Protein AF-A0A9D6CK19-F1 (afdb_monomer_lite)

pLDDT: mean 74.35, std 13.22, range [33.56, 93.06]

Secondary structure (DSSP, 8-state):
----------SS-HHHHHHHHHHHHHHHHHHH-HHHHHHHHHHHHHHHHHHHHHHHHHSS-HHHHHHHHHHHHHHHHHHHHHHHHHHHHHHHHHHHTTTTT-EETTTTEEPPPPPTTS--PPPTTS--GGGHHHHHHHHHHHHHT-HHHHHHHHHHHHHT-SS--HHHHHHHHHHHHHHHHH-TTS-HHHHHHHHHHHHHHHHHHHHHHHHHHHTTS-TTTHHHHHHHHHHHHHHHHHHHHHHTT-----EEEETTT--B-SSS--SB-TTT--BTTSTT-EEEE-----HHHHHHHHHHHHHHHHHHHHHHHHHHTTGGGGS-HHHHHHHHTSSSHHHHHHHHHHTT----HHHHHHHHHHHHHHHHHHHHTTPPP-S----SHHHHHHHTTSS-THHHHHHHHHHEEEEEEEEE-TTS-EEEEEEEEE-S-SSTTTEEEEEEEEEEEETT--EE--EEEEEBTTB-PPEEEEPPTT--EEEEEEEEEEEETTPPPEEEE-TTS-EEEEESS--EEEEEEEEE----

Foldseek 3Di:
DDPPPVQDAQLAAVQLLVLLLVVLVVVLVCLVPPVNLVVVLCCLQVVLQVQLVVLCVAVVDNVLSVVSNVVSVVVSVVVVVVSVLSVLLSVQSVCCNVVRQQADPVSSHHFDDQDPVRHFDADQQRDTCVCSVLSSQLVVCSSQVVLLSNLVSLLVSLVNGPDCDPVSVVSNLLSVLLSQLQDPVDDNVSNLVSQVVNLCVVCVVVVVSVLVSCVQPFPVVSVVLCVVLVCLCSPLRSLLSNLVPLQPRQQKAQPVPRDGDPDSRDCADPVPRHGCNDNPRIDRDRPPDPVVSVCSNVCSVVVSVCVVVVVVCCLPVLVLLVDDLVVLLVQLLGDDSSVVSSLVSCLPDADALVSLVVSLVSLLVQLQVQQVVLDDADEASRPNPPVVCVVVVSYPPVSVLSSLVSFKDWDWDWDAPPVRWIKIKTFIGGGRFDHPDFWGKWKWWQFKDFPNDFTDQGGPDTAGPVRRHIGIGTDDPPTFKMKTKMKIKIGTPPDDWDFDADPSRGTPDTPDPIDIHIDIDMDGPDDD

Radius of gyration: 38.74 Å; chains: 1; bounding box: 103×39×116 Å

Structure (mmCIF, N/CA/C/O backbone):
data_AF-A0A9D6CK19-F1
#
_entry.id   AF-A0A9D6CK19-F1
#
loop_
_atom_site.group_PDB
_atom_site.id
_atom_site.type_symbol
_atom_site.label_atom_id
_atom_site.label_alt_id
_atom_site.label_comp_id
_atom_site.label_asym_id
_atom_site.label_entity_id
_atom_site.label_seq_id
_atom_site.pdbx_PDB_ins_code
_atom_site.Cartn_x
_atom_site.Cartn_y
_atom_site.Cartn_z
_atom_site.occupancy
_atom_site.B_iso_or_equiv
_atom_site.auth_seq_id
_atom_site.auth_comp_id
_atom_site.auth_asym_id
_atom_site.auth_atom_id
_atom_site.pdbx_PDB_model_num
ATOM 1 N N . MET A 1 1 ? -16.737 1.462 67.037 1.00 34.69 1 MET A N 1
ATOM 2 C CA . MET A 1 1 ? -16.558 2.613 66.129 1.00 34.69 1 MET A CA 1
ATOM 3 C C . MET A 1 1 ? -16.938 2.139 64.745 1.00 34.69 1 MET A C 1
ATOM 5 O O . MET A 1 1 ? -16.160 1.431 64.118 1.00 34.69 1 MET A O 1
ATOM 9 N N . ASP A 1 2 ? -18.169 2.443 64.346 1.00 33.56 2 ASP A N 1
ATOM 10 C CA . ASP A 1 2 ? -18.707 2.112 63.032 1.00 33.56 2 ASP A CA 1
ATOM 11 C C . ASP A 1 2 ? -17.905 2.833 61.954 1.00 33.56 2 ASP A C 1
ATOM 13 O O . ASP A 1 2 ? -17.864 4.063 61.887 1.00 33.56 2 ASP A O 1
ATOM 17 N N . ARG A 1 3 ? -17.227 2.041 61.125 1.00 35.72 3 ARG A N 1
ATOM 18 C CA . ARG A 1 3 ? -16.512 2.491 59.936 1.00 35.72 3 ARG A CA 1
ATOM 19 C C . ARG A 1 3 ? -17.565 2.823 58.879 1.00 35.72 3 ARG A C 1
ATOM 21 O O . ARG A 1 3 ? -17.836 2.029 57.986 1.00 35.72 3 ARG A O 1
ATOM 28 N N . ALA A 1 4 ? -18.205 3.980 59.027 1.00 39.25 4 ALA A N 1
ATOM 29 C CA . ALA A 1 4 ? -18.998 4.605 57.978 1.00 39.25 4 ALA A CA 1
ATOM 30 C C . ALA A 1 4 ? -18.044 5.093 56.874 1.00 39.25 4 ALA A C 1
ATOM 32 O O . ALA A 1 4 ? -17.835 6.289 56.675 1.00 39.25 4 ALA A O 1
ATOM 33 N N . ASP A 1 5 ? -17.404 4.146 56.188 1.00 41.91 5 ASP A N 1
ATOM 34 C CA . ASP A 1 5 ? -16.804 4.409 54.894 1.00 41.91 5 ASP A CA 1
ATOM 35 C C . ASP A 1 5 ? -17.974 4.765 53.969 1.00 41.91 5 ASP A C 1
ATOM 37 O O . ASP A 1 5 ? -18.851 3.939 53.713 1.00 41.91 5 ASP A O 1
ATOM 41 N N . ASN A 1 6 ? -18.020 6.022 53.515 1.00 41.34 6 ASN A N 1
ATOM 42 C CA . ASN A 1 6 ? -18.956 6.541 52.513 1.00 41.34 6 ASN A CA 1
ATOM 43 C C . ASN A 1 6 ? -18.705 5.873 51.147 1.00 41.34 6 ASN A C 1
ATOM 45 O O . ASN A 1 6 ? -18.391 6.529 50.153 1.00 41.34 6 ASN A O 1
ATOM 49 N N . HIS A 1 7 ? -18.799 4.549 51.091 1.00 51.84 7 HIS A N 1
ATOM 50 C CA . HIS A 1 7 ? -18.782 3.802 49.858 1.00 51.84 7 HIS A CA 1
ATOM 51 C C . HIS A 1 7 ? -20.092 4.074 49.146 1.00 51.84 7 HIS A C 1
ATOM 53 O O . HIS A 1 7 ? -21.172 3.725 49.624 1.00 51.84 7 HIS A O 1
ATOM 59 N N . ARG A 1 8 ? -19.995 4.712 47.980 1.00 56.31 8 ARG A N 1
ATOM 60 C CA . ARG A 1 8 ? -21.120 4.758 47.055 1.00 56.31 8 ARG A CA 1
ATOM 61 C C . ARG A 1 8 ? -21.463 3.305 46.731 1.00 56.31 8 ARG A C 1
ATOM 63 O O . ARG A 1 8 ? -20.635 2.597 46.157 1.00 56.31 8 ARG A O 1
ATOM 70 N N . SER A 1 9 ? -22.636 2.850 47.161 1.00 71.75 9 SER A N 1
ATOM 71 C CA . SER A 1 9 ? -23.137 1.542 46.766 1.00 71.75 9 SER A CA 1
ATOM 72 C C . SER A 1 9 ? -23.270 1.510 45.246 1.00 71.75 9 SER A C 1
ATOM 74 O O . SER A 1 9 ? -23.563 2.529 44.611 1.00 71.75 9 SER A O 1
ATOM 76 N N . TRP A 1 10 ? -23.013 0.341 44.660 1.00 77.00 10 TRP A N 1
ATOM 77 C CA . TRP A 1 10 ? -23.267 0.112 43.245 1.00 77.00 10 TRP A CA 1
ATOM 78 C C . TRP A 1 10 ? -24.707 0.498 42.928 1.00 77.00 10 TRP A C 1
ATOM 80 O O . TRP A 1 10 ? -25.652 0.052 43.576 1.00 77.00 10 TRP A O 1
ATOM 90 N N . SER A 1 11 ? -24.861 1.349 41.928 1.00 79.19 11 SER A N 1
ATOM 91 C CA . SER A 1 11 ? -26.157 1.792 41.442 1.00 79.19 11 SER A CA 1
ATOM 92 C C . SER A 1 11 ? -26.789 0.742 40.514 1.00 79.19 11 SER A C 1
ATOM 94 O O . SER A 1 11 ? -28.005 0.704 40.326 1.00 79.19 11 SER A O 1
ATOM 96 N N . ILE A 1 12 ? -25.969 -0.151 39.956 1.00 70.56 12 ILE A N 1
ATOM 97 C CA . ILE A 1 12 ? -26.399 -1.301 39.154 1.00 70.56 12 ILE A CA 1
ATOM 98 C C . ILE A 1 12 ? -26.655 -2.538 40.032 1.00 70.56 12 ILE A C 1
ATOM 100 O O . ILE A 1 12 ? -26.005 -2.695 41.066 1.00 70.56 12 ILE A O 1
ATOM 104 N N . PRO A 1 13 ? -27.534 -3.470 39.623 1.00 72.94 13 PRO A N 1
ATOM 105 C CA . PRO A 1 13 ? -27.702 -4.743 40.318 1.00 72.94 13 PRO A CA 1
ATOM 106 C C . PRO A 1 13 ? -26.521 -5.693 40.055 1.00 72.94 13 PRO A C 1
ATOM 108 O O . PRO A 1 13 ? -25.911 -5.666 38.982 1.00 72.94 13 PRO A O 1
ATOM 111 N N . ARG A 1 14 ? -26.260 -6.628 40.985 1.00 77.19 14 ARG A N 1
ATOM 112 C CA . ARG A 1 14 ? -25.176 -7.632 40.861 1.00 77.19 14 ARG A CA 1
ATOM 113 C C . ARG A 1 14 ? -25.245 -8.415 39.548 1.00 77.19 14 ARG A C 1
ATOM 115 O O . ARG A 1 14 ? -24.221 -8.685 38.933 1.00 77.19 14 ARG A O 1
ATOM 122 N N . SER A 1 15 ? -26.451 -8.704 39.062 1.00 69.31 15 SER A N 1
ATOM 123 C CA . SER A 1 15 ? -26.639 -9.418 37.792 1.00 69.31 15 SER A CA 1
ATOM 124 C C . SER A 1 15 ? -26.055 -8.694 36.562 1.00 69.31 15 SER A C 1
ATOM 126 O O . SER A 1 15 ? -25.576 -9.354 35.638 1.00 69.31 15 SER A O 1
ATOM 128 N N . GLU A 1 16 ? -26.018 -7.354 36.541 1.00 73.69 16 GLU A N 1
ATOM 129 C CA . GLU A 1 16 ? -25.359 -6.600 35.462 1.00 73.69 16 GLU A CA 1
ATOM 130 C C . GLU A 1 16 ? -23.832 -6.719 35.544 1.00 73.69 16 GLU A C 1
ATOM 132 O O . GLU A 1 16 ? -23.160 -6.868 34.514 1.00 73.69 16 GLU A O 1
ATOM 137 N N . TRP A 1 17 ? -23.295 -6.719 36.768 1.00 83.31 17 TRP A N 1
ATOM 138 C CA . TRP A 1 17 ? -21.878 -6.946 37.045 1.00 83.31 17 TRP A CA 1
ATOM 139 C C . TRP A 1 17 ? -21.429 -8.349 36.643 1.00 83.31 17 TRP A C 1
ATOM 141 O O . TRP A 1 17 ? -20.472 -8.509 35.886 1.00 83.31 17 TRP A O 1
ATOM 151 N N . ASP A 1 18 ? -22.165 -9.377 37.053 1.00 79.62 18 ASP A N 1
ATOM 152 C CA . ASP A 1 18 ? -21.870 -10.757 36.668 1.00 79.62 18 ASP A CA 1
ATOM 153 C C . ASP A 1 18 ? -21.987 -10.932 35.147 1.00 79.62 18 ASP A C 1
ATOM 155 O O . ASP A 1 18 ? -21.210 -11.658 34.525 1.00 79.62 18 ASP A O 1
ATOM 159 N N . GLY A 1 19 ? -22.882 -10.178 34.500 1.00 76.25 19 GLY A N 1
ATOM 160 C CA . GLY A 1 19 ? -22.937 -10.063 33.049 1.00 76.25 19 GLY A CA 1
ATOM 161 C C . GLY A 1 19 ? -21.647 -9.505 32.430 1.00 76.25 19 GLY A C 1
ATOM 162 O O . GLY A 1 19 ? -21.247 -9.962 31.353 1.00 76.25 19 GLY A O 1
ATOM 163 N N . LEU A 1 20 ? -20.988 -8.524 33.058 1.00 84.31 20 LEU A N 1
ATOM 164 C CA . LEU A 1 20 ? -19.668 -8.023 32.647 1.00 84.31 20 LEU A CA 1
ATOM 165 C C . LEU A 1 20 ? -18.596 -9.105 32.797 1.00 84.31 20 LEU A C 1
ATOM 167 O O . LEU A 1 20 ? -17.838 -9.339 31.849 1.00 84.31 20 LEU A O 1
ATOM 171 N N . LEU A 1 21 ? -18.567 -9.782 33.947 1.00 85.44 21 LEU A N 1
ATOM 172 C CA . LEU A 1 21 ? -17.626 -10.866 34.234 1.00 85.44 21 LEU A CA 1
ATOM 173 C C . LEU A 1 21 ? -17.795 -12.022 33.244 1.00 85.44 21 LEU A C 1
ATOM 175 O O . LEU A 1 21 ? -16.828 -12.431 32.610 1.00 85.44 21 LEU A O 1
ATOM 179 N N . ALA A 1 22 ? -19.024 -12.475 32.989 1.00 78.44 22 ALA A N 1
ATOM 180 C CA . ALA A 1 22 ? -19.317 -13.549 32.042 1.00 78.44 22 ALA A CA 1
ATOM 181 C C . ALA A 1 22 ? -18.894 -13.203 30.602 1.00 78.44 22 ALA A C 1
ATOM 183 O O . ALA A 1 22 ? -18.385 -14.059 29.867 1.00 78.44 22 ALA A O 1
ATOM 184 N N . ARG A 1 23 ? -19.070 -11.940 30.178 1.00 80.25 23 ARG A N 1
ATOM 185 C CA . ARG A 1 23 ? -18.583 -11.455 28.874 1.00 80.25 23 ARG A CA 1
ATOM 186 C C . ARG A 1 23 ? -17.064 -11.469 28.803 1.00 80.25 23 ARG A C 1
ATOM 188 O O . ARG A 1 23 ? -16.513 -11.919 27.800 1.00 80.25 23 ARG A O 1
ATOM 195 N N . ARG A 1 24 ? -16.391 -10.996 29.851 1.00 79.69 24 ARG A N 1
ATOM 196 C CA . ARG A 1 24 ? -14.926 -11.009 29.931 1.00 79.69 24 ARG A CA 1
ATOM 197 C C . ARG A 1 24 ? -14.374 -12.428 29.985 1.00 79.69 24 ARG A C 1
ATOM 199 O O . ARG A 1 24 ? -13.488 -12.731 29.202 1.00 79.69 24 ARG A O 1
ATOM 206 N N . ALA A 1 25 ? -14.982 -13.326 30.753 1.00 75.25 25 ALA A N 1
ATOM 207 C CA . ALA A 1 25 ? -14.629 -14.741 30.800 1.00 75.25 25 ALA A CA 1
ATOM 208 C C . ALA A 1 25 ? -14.814 -15.444 29.442 1.00 75.25 25 ALA A C 1
ATOM 210 O O . ALA A 1 25 ? -14.101 -16.392 29.118 1.00 75.25 25 ALA A O 1
ATOM 211 N N . ARG A 1 26 ? -15.762 -14.998 28.602 1.00 74.00 26 ARG A N 1
ATOM 212 C CA . ARG A 1 26 ? -15.885 -15.478 27.213 1.00 74.00 26 ARG A CA 1
ATOM 213 C C . ARG A 1 26 ? -14.697 -15.030 26.358 1.00 74.00 26 ARG A C 1
ATOM 215 O O . ARG A 1 26 ? -14.167 -15.839 25.601 1.00 74.00 26 ARG A O 1
ATOM 222 N N . TRP A 1 27 ? -14.263 -13.780 26.507 1.00 66.31 27 TRP A N 1
ATOM 223 C CA . TRP A 1 27 ? -13.043 -13.279 25.871 1.00 66.31 27 TRP A CA 1
ATOM 224 C C . TRP A 1 27 ? -11.784 -13.954 26.408 1.00 66.31 27 TRP A C 1
ATOM 226 O O . TRP A 1 27 ? -10.908 -14.261 25.614 1.00 66.31 27 TRP A O 1
ATOM 236 N N . ASP A 1 28 ? -11.707 -14.261 27.701 1.00 67.94 28 ASP A N 1
ATOM 237 C CA . ASP A 1 28 ? -10.595 -15.018 28.281 1.00 67.94 28 ASP A CA 1
ATOM 238 C C . ASP A 1 28 ? -10.589 -16.473 27.797 1.00 67.94 28 ASP A C 1
ATOM 240 O O . ASP A 1 28 ? -9.522 -17.038 27.586 1.00 67.94 28 ASP A O 1
ATOM 244 N N . ARG A 1 29 ? -11.753 -17.075 27.518 1.00 66.25 29 ARG A N 1
ATOM 245 C CA . ARG A 1 29 ? -11.839 -18.393 26.864 1.00 66.25 29 ARG A CA 1
ATOM 246 C C . ARG A 1 29 ? -11.384 -18.353 25.406 1.00 66.25 29 ARG A C 1
ATOM 248 O O . ARG A 1 29 ? -10.597 -19.201 24.997 1.00 66.25 29 ARG A O 1
ATOM 255 N N . LEU A 1 30 ? -11.826 -17.360 24.634 1.00 58.53 30 LEU A N 1
ATOM 256 C CA . LEU A 1 30 ? -11.401 -17.175 23.238 1.00 58.53 30 LEU A CA 1
ATOM 257 C C . LEU A 1 30 ? -9.912 -16.814 23.144 1.00 58.53 30 LEU A C 1
ATOM 259 O O . LEU A 1 30 ? -9.167 -17.391 22.360 1.00 58.53 30 LEU A O 1
ATOM 263 N N . GLY A 1 31 ? -9.472 -15.884 23.984 1.00 52.69 31 GLY A N 1
ATOM 264 C CA . GLY A 1 31 ? -8.109 -15.385 24.054 1.00 52.69 31 GLY A CA 1
ATOM 265 C C . GLY A 1 31 ? -7.159 -16.312 24.798 1.00 52.69 31 GLY A C 1
ATOM 266 O O . GLY A 1 31 ? -5.961 -16.189 24.595 1.00 52.69 31 GLY A O 1
ATOM 267 N N . GLY A 1 32 ? -7.632 -17.218 25.653 1.00 50.81 32 GLY A N 1
ATOM 268 C CA . GLY A 1 32 ? -6.850 -18.222 26.385 1.00 50.81 32 GLY A CA 1
ATOM 269 C C . GLY A 1 32 ? -6.682 -19.536 25.625 1.00 50.81 32 GLY A C 1
ATOM 270 O O . GLY A 1 32 ? -5.723 -20.265 25.875 1.00 50.81 32 GLY A O 1
ATOM 271 N N . ASN A 1 33 ? -7.553 -19.813 24.651 1.00 51.91 33 ASN A N 1
ATOM 272 C CA . ASN A 1 33 ? -7.421 -20.984 23.801 1.00 51.91 33 ASN A CA 1
ATOM 273 C C . ASN A 1 33 ? -6.193 -20.837 22.883 1.00 51.91 33 ASN A C 1
ATOM 275 O O . ASN A 1 33 ? -6.154 -19.997 21.979 1.00 51.91 33 ASN A O 1
ATOM 279 N N . ARG A 1 34 ? -5.172 -21.673 23.115 1.00 51.38 34 ARG A N 1
ATOM 280 C CA . ARG A 1 34 ? -3.911 -21.709 22.346 1.00 51.38 34 ARG A CA 1
ATOM 281 C C . ARG A 1 34 ? -4.170 -21.837 20.836 1.00 51.38 34 ARG A C 1
ATOM 283 O O . ARG A 1 34 ? -3.430 -21.262 20.041 1.00 51.38 34 ARG A O 1
ATOM 290 N N . TRP A 1 35 ? -5.275 -22.493 20.475 1.00 49.53 35 TRP A N 1
ATOM 291 C CA . TRP A 1 35 ? -5.745 -22.718 19.109 1.00 49.53 35 TRP A CA 1
ATOM 292 C C . TRP A 1 35 ? -6.293 -21.484 18.386 1.00 49.53 35 TRP A C 1
ATOM 294 O O . TRP A 1 35 ? -6.314 -21.497 17.167 1.00 49.53 35 TRP A O 1
ATOM 304 N N . TRP A 1 36 ? -6.702 -20.416 19.082 1.00 46.84 36 TRP A N 1
ATOM 305 C CA . TRP A 1 36 ? -7.078 -19.141 18.441 1.00 46.84 36 TRP A CA 1
ATOM 306 C C . TRP A 1 36 ? -5.898 -18.170 18.342 1.00 46.84 36 TRP A C 1
ATOM 308 O O . TRP A 1 36 ? -5.829 -17.366 17.414 1.00 46.84 36 TRP A O 1
ATOM 318 N N . ARG A 1 37 ? -4.928 -18.273 19.262 1.00 55.88 37 ARG A N 1
ATOM 319 C CA . ARG A 1 37 ? -3.682 -17.493 19.196 1.00 55.88 37 ARG A CA 1
ATOM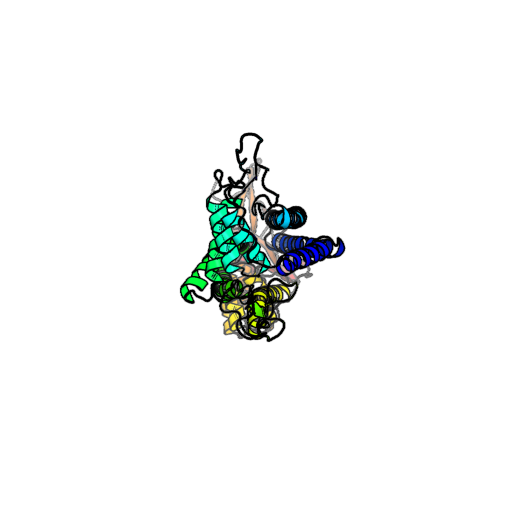 320 C C . ARG A 1 37 ? -2.846 -17.904 17.989 1.00 55.88 37 ARG A C 1
ATOM 322 O O . ARG A 1 37 ? -2.396 -17.035 17.256 1.00 55.88 37 ARG A O 1
ATOM 329 N N . LEU A 1 38 ? -2.674 -19.208 17.765 1.00 53.34 38 LEU A N 1
ATOM 330 C CA . LEU A 1 38 ? -1.837 -19.740 16.687 1.00 53.34 38 LEU A CA 1
ATOM 331 C C . LEU A 1 38 ? -2.240 -19.225 15.292 1.00 53.34 38 LEU A C 1
ATOM 333 O O . LEU A 1 38 ? -1.373 -18.653 14.645 1.00 53.34 38 LEU A O 1
ATOM 337 N N . PRO A 1 39 ? -3.508 -19.306 14.842 1.00 51.34 39 PRO A N 1
ATOM 338 C CA . PRO A 1 39 ? -3.929 -18.786 13.546 1.00 51.34 39 PRO A CA 1
ATOM 339 C C . PRO A 1 39 ? -3.730 -17.285 13.414 1.00 51.34 39 PRO A C 1
ATOM 341 O O . PRO A 1 39 ? -3.236 -16.859 12.388 1.00 51.34 39 PRO A O 1
ATOM 344 N N . VAL A 1 40 ? -4.047 -16.477 14.435 1.00 54.75 40 VAL A N 1
ATOM 345 C CA . VAL A 1 40 ? -3.846 -15.016 14.370 1.00 54.75 40 VAL A CA 1
ATOM 346 C C . VAL A 1 40 ? -2.361 -14.679 14.272 1.00 54.75 40 VAL A C 1
ATOM 348 O O . VAL A 1 40 ? -1.994 -13.839 13.454 1.00 54.75 40 VAL A O 1
ATOM 351 N N . VAL A 1 41 ? -1.507 -15.359 15.049 1.00 60.44 41 VAL A N 1
ATOM 352 C CA . VAL A 1 41 ? -0.044 -15.224 14.968 1.00 60.44 41 VAL A CA 1
ATOM 353 C C . VAL A 1 41 ? 0.467 -15.667 13.595 1.00 60.44 41 VAL A C 1
ATOM 355 O O . VAL A 1 41 ? 1.236 -14.939 12.980 1.00 60.44 41 VAL A O 1
ATOM 358 N N . PHE A 1 42 ? 0.007 -16.805 13.074 1.00 56.72 42 PHE A N 1
ATOM 359 C CA . PHE A 1 42 ? 0.374 -17.292 11.743 1.00 56.72 42 PHE A CA 1
ATOM 360 C C . PHE A 1 42 ? -0.119 -16.370 10.626 1.00 56.72 42 PHE A C 1
ATOM 362 O O . PHE A 1 42 ? 0.614 -16.153 9.672 1.00 56.72 42 PHE A O 1
ATOM 369 N N . LEU A 1 43 ? -1.313 -15.783 10.739 1.00 58.56 43 LEU A N 1
ATOM 370 C CA . LEU A 1 43 ? -1.851 -14.853 9.745 1.00 58.56 43 LEU A CA 1
ATOM 371 C C . LEU A 1 43 ? -1.099 -13.523 9.768 1.00 58.56 43 LEU A C 1
ATOM 373 O O . LEU A 1 43 ? -0.810 -12.977 8.713 1.00 58.56 43 LEU A O 1
ATOM 377 N N . THR A 1 44 ? -0.750 -13.008 10.951 1.00 59.50 44 THR A N 1
ATOM 378 C CA . THR A 1 44 ? 0.031 -11.766 11.070 1.00 59.50 44 THR A CA 1
ATOM 379 C C . THR A 1 44 ? 1.481 -11.966 10.640 1.00 59.50 44 THR A C 1
ATOM 381 O O . THR A 1 44 ? 1.985 -11.182 9.841 1.00 59.50 44 THR A O 1
ATOM 384 N N . LEU A 1 45 ? 2.150 -13.028 11.094 1.00 60.62 45 LEU A N 1
ATOM 385 C CA . LEU A 1 45 ? 3.511 -13.344 10.652 1.00 60.62 45 LEU A CA 1
ATOM 386 C C . LEU A 1 45 ? 3.549 -13.731 9.171 1.00 60.62 45 LEU A C 1
ATOM 388 O O . LEU A 1 45 ? 4.433 -13.277 8.459 1.00 60.62 45 LEU A O 1
ATOM 392 N N . GLY A 1 46 ? 2.576 -14.507 8.692 1.00 56.72 46 GLY A N 1
ATOM 393 C CA . GLY A 1 46 ? 2.453 -14.921 7.295 1.00 56.72 46 GLY A CA 1
ATOM 394 C C . GLY A 1 46 ? 2.148 -13.753 6.362 1.00 56.72 46 GLY A C 1
ATOM 395 O O . GLY A 1 46 ? 2.806 -13.620 5.338 1.00 56.72 46 GLY A O 1
ATOM 396 N N . ALA A 1 47 ? 1.231 -12.853 6.730 1.00 58.91 47 ALA A N 1
ATOM 397 C CA . ALA A 1 47 ? 0.989 -11.623 5.977 1.00 58.91 47 ALA A CA 1
ATOM 398 C C . ALA A 1 47 ? 2.211 -10.695 6.006 1.00 58.91 47 ALA A C 1
ATOM 400 O O . ALA A 1 47 ? 2.567 -10.132 4.979 1.00 58.91 47 ALA A O 1
ATOM 401 N N . GLY A 1 48 ? 2.889 -10.571 7.152 1.00 59.47 48 GLY A N 1
ATOM 402 C CA . GLY A 1 48 ? 4.126 -9.799 7.279 1.00 59.47 48 GLY A CA 1
ATOM 403 C C . GLY A 1 48 ? 5.262 -10.347 6.420 1.00 59.47 48 GLY A C 1
ATOM 404 O O . GLY A 1 48 ? 5.916 -9.584 5.718 1.00 59.47 48 GLY A O 1
ATOM 405 N N . ALA A 1 49 ? 5.458 -11.666 6.430 1.00 60.16 49 ALA A N 1
ATOM 406 C CA . ALA A 1 49 ? 6.450 -12.354 5.613 1.00 60.16 49 ALA A CA 1
ATOM 407 C C . ALA A 1 49 ? 6.098 -12.287 4.124 1.00 60.16 49 ALA A C 1
ATOM 409 O O . ALA A 1 49 ? 6.982 -12.052 3.312 1.00 60.16 49 ALA A O 1
ATOM 410 N N . PHE A 1 50 ? 4.821 -12.425 3.758 1.00 61.50 50 PHE A N 1
ATOM 411 C CA . PHE A 1 50 ? 4.363 -12.302 2.375 1.00 61.50 50 PHE A CA 1
ATOM 412 C C . PHE A 1 50 ? 4.549 -10.878 1.844 1.00 61.50 50 PHE A C 1
ATOM 414 O O . PHE A 1 50 ? 5.129 -10.697 0.780 1.00 61.50 50 PHE A O 1
ATOM 421 N N . VAL A 1 51 ? 4.130 -9.859 2.603 1.00 61.56 51 VAL A N 1
ATOM 422 C CA . VAL A 1 51 ? 4.341 -8.447 2.248 1.00 61.56 51 VAL A CA 1
ATOM 423 C C . VAL A 1 51 ? 5.835 -8.124 2.211 1.00 61.56 51 VAL A C 1
ATOM 425 O O . VAL A 1 51 ? 6.301 -7.518 1.255 1.00 61.56 51 VAL A O 1
ATOM 428 N N . GLY A 1 52 ? 6.605 -8.569 3.205 1.00 59.00 52 GLY A N 1
ATOM 429 C CA . GLY A 1 52 ? 8.044 -8.334 3.280 1.00 59.00 52 GLY A CA 1
ATOM 430 C C . GLY A 1 52 ? 8.830 -9.011 2.156 1.00 59.00 52 GLY A C 1
ATOM 431 O O . GLY A 1 52 ? 9.709 -8.384 1.574 1.00 59.00 52 GLY A O 1
ATOM 432 N N . ALA A 1 53 ? 8.489 -10.254 1.808 1.00 59.53 53 ALA A N 1
ATOM 433 C CA . ALA A 1 53 ? 9.077 -10.971 0.679 1.00 59.53 53 ALA A CA 1
ATOM 434 C C . ALA A 1 53 ? 8.663 -10.342 -0.654 1.00 59.53 53 ALA A C 1
ATOM 436 O O . ALA A 1 53 ? 9.507 -10.151 -1.520 1.00 59.53 53 ALA A O 1
ATOM 437 N N . PHE A 1 54 ? 7.395 -9.957 -0.811 1.00 60.38 54 PHE A N 1
ATOM 438 C CA . PHE A 1 54 ? 6.912 -9.289 -2.018 1.00 60.38 54 PHE A CA 1
ATOM 439 C C . PHE A 1 54 ? 7.627 -7.954 -2.253 1.00 60.38 54 PHE A C 1
ATOM 441 O O . PHE A 1 54 ? 8.124 -7.708 -3.350 1.00 60.38 54 PHE A O 1
ATOM 448 N N . VAL A 1 55 ? 7.738 -7.122 -1.214 1.00 57.22 55 VAL A N 1
ATOM 449 C CA . VAL A 1 55 ? 8.443 -5.838 -1.291 1.00 57.22 55 VAL A CA 1
ATOM 450 C C . VAL A 1 55 ? 9.948 -6.055 -1.485 1.00 57.22 55 VAL A C 1
ATOM 452 O O . VAL A 1 55 ? 10.543 -5.413 -2.342 1.00 57.22 55 VAL A O 1
ATOM 455 N N . GLY A 1 56 ? 10.561 -7.006 -0.775 1.00 58.25 56 GLY A N 1
ATOM 456 C CA . GLY A 1 56 ? 11.989 -7.310 -0.905 1.00 58.25 56 GLY A CA 1
ATOM 457 C C . GLY A 1 56 ? 12.385 -7.845 -2.286 1.00 58.25 56 GLY A C 1
ATOM 458 O O . GLY A 1 56 ? 13.396 -7.414 -2.832 1.00 58.25 56 GLY A O 1
ATOM 459 N N . ILE A 1 57 ? 11.575 -8.735 -2.873 1.00 58.41 57 ILE A N 1
ATOM 460 C CA . ILE A 1 57 ? 11.813 -9.312 -4.207 1.00 58.41 57 ILE A CA 1
ATOM 461 C C . ILE A 1 57 ? 11.588 -8.268 -5.310 1.00 58.41 57 ILE A C 1
ATOM 463 O O . ILE A 1 57 ? 12.295 -8.285 -6.312 1.00 58.41 57 ILE A O 1
ATOM 467 N N . ARG A 1 58 ? 10.610 -7.362 -5.159 1.00 53.12 58 ARG A N 1
ATOM 468 C CA . ARG A 1 58 ? 10.239 -6.406 -6.220 1.00 53.12 58 ARG A CA 1
ATOM 469 C C . ARG A 1 58 ? 10.921 -5.041 -6.139 1.00 53.12 58 ARG A C 1
ATOM 471 O O . ARG A 1 58 ? 11.038 -4.408 -7.180 1.00 53.12 58 ARG A O 1
ATOM 478 N N . MET A 1 59 ? 11.350 -4.589 -4.960 1.00 49.84 59 MET A N 1
ATOM 479 C CA . MET A 1 59 ? 11.963 -3.261 -4.762 1.00 49.84 59 MET A CA 1
ATOM 480 C C . MET A 1 59 ? 13.472 -3.312 -4.490 1.00 49.84 59 MET A C 1
ATOM 482 O O . MET A 1 59 ? 14.057 -2.326 -4.064 1.00 49.84 59 MET A O 1
ATOM 486 N N . GLY A 1 60 ? 14.121 -4.465 -4.689 1.00 49.03 60 GLY A N 1
ATOM 487 C CA . GLY A 1 60 ? 15.585 -4.572 -4.609 1.00 49.03 60 GLY A CA 1
ATOM 488 C C . GLY A 1 60 ? 16.190 -4.266 -3.229 1.00 49.03 60 GLY A C 1
ATOM 489 O O . GLY A 1 60 ? 17.379 -3.975 -3.133 1.00 49.03 60 GLY A O 1
ATOM 490 N N . GLY A 1 61 ? 15.401 -4.334 -2.150 1.00 59.88 61 GLY A N 1
ATOM 491 C CA . GLY A 1 61 ? 15.819 -3.921 -0.809 1.00 59.88 61 GLY A CA 1
ATOM 492 C C . GLY A 1 61 ? 15.345 -4.870 0.289 1.00 59.88 61 GLY A C 1
ATOM 493 O O . GLY A 1 61 ? 14.199 -4.806 0.731 1.00 59.88 61 GLY A O 1
ATOM 494 N N . TRP A 1 62 ? 16.244 -5.717 0.801 1.00 62.72 62 TRP A N 1
ATOM 495 C CA . TRP A 1 62 ? 15.983 -6.635 1.927 1.00 62.72 62 TRP A CA 1
ATOM 496 C C . TRP A 1 62 ? 15.538 -5.913 3.216 1.00 62.72 62 TRP A C 1
ATOM 498 O O . TRP A 1 62 ? 14.823 -6.478 4.047 1.00 62.72 62 TRP A O 1
ATOM 508 N N . TRP A 1 63 ? 15.905 -4.638 3.364 1.00 63.38 63 TRP A N 1
ATOM 509 C CA . TRP A 1 63 ? 15.568 -3.788 4.504 1.00 63.38 63 TRP A CA 1
ATOM 510 C C . TRP A 1 63 ? 14.063 -3.479 4.618 1.00 63.38 63 TRP A C 1
ATOM 512 O O . TRP A 1 63 ? 13.557 -3.333 5.733 1.00 63.38 63 TRP A O 1
ATOM 522 N N . TRP A 1 64 ? 13.309 -3.485 3.512 1.00 58.56 64 TRP A N 1
ATOM 523 C CA . TRP A 1 64 ? 11.846 -3.373 3.551 1.00 58.56 64 TRP A CA 1
ATOM 524 C C . TRP A 1 64 ? 11.182 -4.583 4.208 1.00 58.56 64 TRP A C 1
ATOM 526 O O . TRP A 1 64 ? 10.253 -4.439 5.007 1.00 58.56 64 TRP A O 1
ATOM 536 N N . GLY A 1 65 ? 11.697 -5.781 3.915 1.00 64.00 65 GLY A N 1
ATOM 537 C CA . GLY A 1 65 ? 11.264 -7.013 4.568 1.00 64.00 65 GLY A CA 1
ATOM 538 C C . GLY A 1 65 ? 11.497 -6.965 6.077 1.00 64.00 65 GLY A C 1
ATOM 539 O O . GLY A 1 65 ? 10.640 -7.399 6.852 1.00 64.00 65 GLY A O 1
ATOM 540 N N . ILE A 1 66 ? 12.604 -6.351 6.507 1.00 69.19 66 ILE A N 1
ATOM 541 C CA . ILE A 1 66 ? 12.909 -6.125 7.924 1.00 69.19 66 ILE A CA 1
ATOM 542 C C . ILE A 1 66 ? 11.933 -5.132 8.550 1.00 69.19 66 ILE A C 1
ATOM 544 O O . ILE A 1 66 ? 11.389 -5.427 9.612 1.00 69.19 66 ILE A O 1
ATOM 548 N N . ALA A 1 67 ? 11.666 -3.992 7.908 1.00 66.44 67 ALA A N 1
ATOM 549 C CA . ALA A 1 67 ? 10.740 -2.988 8.431 1.00 66.44 67 ALA A CA 1
ATOM 550 C C . ALA A 1 67 ? 9.315 -3.549 8.607 1.00 66.44 67 ALA A C 1
ATOM 552 O O . ALA A 1 67 ? 8.710 -3.388 9.671 1.00 66.44 67 ALA A O 1
ATOM 553 N N . ALA A 1 68 ? 8.804 -4.278 7.608 1.00 65.38 68 ALA A N 1
ATOM 554 C CA . ALA A 1 68 ? 7.502 -4.941 7.681 1.00 65.38 68 ALA A CA 1
ATOM 555 C C . ALA A 1 68 ? 7.467 -6.009 8.790 1.00 65.38 68 ALA A C 1
ATOM 557 O O . ALA A 1 68 ? 6.536 -6.044 9.599 1.00 65.38 68 ALA A O 1
ATOM 558 N N . SER A 1 69 ? 8.513 -6.834 8.892 1.00 66.81 69 SER A N 1
ATOM 559 C CA . SER A 1 69 ? 8.628 -7.860 9.937 1.00 66.81 69 SER A CA 1
ATOM 560 C C . SER A 1 69 ? 8.707 -7.249 11.338 1.00 66.81 69 SER A C 1
ATOM 562 O O . SER A 1 69 ? 8.046 -7.732 12.257 1.00 66.81 69 SER A O 1
ATOM 564 N N . ALA A 1 70 ? 9.450 -6.152 11.509 1.00 70.88 70 ALA A N 1
ATOM 565 C CA . ALA A 1 70 ? 9.570 -5.431 12.774 1.00 70.88 70 ALA A CA 1
ATOM 566 C C . ALA A 1 70 ? 8.235 -4.800 13.204 1.00 70.88 70 ALA A C 1
ATOM 568 O O . ALA A 1 70 ? 7.859 -4.886 14.379 1.00 70.88 70 ALA A O 1
ATOM 569 N N . TYR A 1 71 ? 7.479 -4.224 12.262 1.00 68.06 71 TYR A N 1
ATOM 570 C CA . TYR A 1 71 ? 6.139 -3.698 12.524 1.00 68.06 71 TYR A CA 1
ATOM 571 C C . TYR A 1 71 ? 5.182 -4.805 12.990 1.00 68.06 71 TYR A C 1
ATOM 573 O O . TYR A 1 71 ? 4.525 -4.668 14.026 1.00 68.06 71 TYR A O 1
ATOM 581 N N . MET A 1 72 ? 5.157 -5.939 12.285 1.00 66.62 72 MET A N 1
ATOM 582 C CA . MET A 1 72 ? 4.293 -7.073 12.630 1.00 66.62 72 MET A CA 1
ATOM 583 C C . MET A 1 72 ? 4.696 -7.735 13.951 1.00 66.62 72 MET A C 1
ATOM 585 O O . MET A 1 72 ? 3.826 -8.047 14.765 1.00 66.62 72 MET A O 1
ATOM 589 N N . ALA A 1 73 ? 5.997 -7.879 14.223 1.00 70.25 73 ALA A N 1
ATOM 590 C CA . ALA A 1 73 ? 6.500 -8.350 15.512 1.00 70.25 73 ALA A CA 1
ATOM 591 C C . ALA A 1 73 ? 6.081 -7.412 16.655 1.00 70.25 73 ALA A C 1
ATOM 593 O O . ALA A 1 73 ? 5.633 -7.872 17.706 1.00 70.25 73 ALA A O 1
ATOM 594 N N . THR A 1 74 ? 6.143 -6.096 16.438 1.00 70.06 74 THR A N 1
ATOM 595 C CA . THR A 1 74 ? 5.678 -5.099 17.412 1.00 70.06 74 THR A CA 1
ATOM 596 C C . THR A 1 74 ? 4.177 -5.237 17.678 1.00 70.06 74 THR A C 1
ATOM 598 O O . THR A 1 74 ? 3.764 -5.299 18.837 1.00 70.06 74 THR A O 1
ATOM 601 N N . MET A 1 75 ? 3.355 -5.352 16.628 1.00 66.88 75 MET A N 1
ATOM 602 C CA . MET A 1 75 ? 1.908 -5.580 16.759 1.00 66.88 75 MET A CA 1
ATOM 603 C C . MET A 1 75 ? 1.595 -6.876 17.513 1.00 66.88 75 MET A C 1
ATOM 605 O O . MET A 1 75 ? 0.723 -6.890 18.384 1.00 66.88 75 MET A O 1
ATOM 609 N N . LEU A 1 76 ? 2.347 -7.947 17.247 1.00 70.69 76 LEU A N 1
ATOM 610 C CA . LEU A 1 76 ? 2.220 -9.219 17.951 1.00 70.69 76 LEU A CA 1
ATOM 611 C C . LEU A 1 76 ? 2.555 -9.083 19.443 1.00 70.69 76 LEU A C 1
ATOM 613 O O . LEU A 1 76 ? 1.788 -9.541 20.292 1.00 70.69 76 LEU A O 1
ATOM 617 N N . VAL A 1 77 ? 3.664 -8.421 19.785 1.00 73.75 77 VAL A N 1
ATOM 618 C CA . VAL A 1 77 ? 4.043 -8.162 21.183 1.00 73.75 77 VAL A CA 1
ATOM 619 C C . VAL A 1 77 ? 2.962 -7.346 21.893 1.00 73.75 77 VAL A C 1
ATOM 621 O O . VAL A 1 77 ? 2.559 -7.707 23.001 1.00 73.75 77 VAL A O 1
ATOM 624 N N . VAL A 1 78 ? 2.438 -6.294 21.256 1.00 68.44 78 VAL A N 1
ATOM 625 C CA . VAL A 1 78 ? 1.341 -5.473 21.797 1.00 68.44 78 VAL A CA 1
ATOM 626 C C . VAL A 1 78 ? 0.080 -6.314 22.024 1.00 68.44 78 VAL A C 1
ATOM 628 O O . VAL A 1 78 ? -0.523 -6.229 23.098 1.00 68.44 78 VAL A O 1
ATOM 631 N N . ALA A 1 79 ? -0.293 -7.175 21.074 1.00 66.31 79 ALA A N 1
ATOM 632 C CA . ALA A 1 79 ? -1.442 -8.070 21.205 1.00 66.31 79 ALA A CA 1
ATOM 633 C C . ALA A 1 79 ? -1.270 -9.061 22.372 1.00 66.31 79 ALA A C 1
ATOM 635 O O . ALA A 1 79 ? -2.166 -9.208 23.210 1.00 66.31 79 ALA A O 1
ATOM 636 N N . LEU A 1 80 ? -0.097 -9.692 22.490 1.00 71.56 80 LEU A N 1
ATOM 637 C CA . LEU A 1 80 ? 0.222 -10.629 23.574 1.00 71.56 80 LEU A CA 1
ATOM 638 C C . LEU A 1 80 ? 0.233 -9.947 24.950 1.00 71.56 80 LEU A C 1
ATOM 640 O O . LEU A 1 80 ? -0.303 -10.491 25.920 1.00 71.56 80 LEU A O 1
ATOM 644 N N . GLN A 1 81 ? 0.801 -8.742 25.048 1.00 74.31 81 GLN A N 1
ATOM 645 C CA . GLN A 1 81 ? 0.740 -7.932 26.268 1.00 74.31 81 GLN A CA 1
ATOM 646 C C . GLN A 1 81 ? -0.705 -7.560 26.621 1.00 74.31 81 GLN A C 1
ATOM 648 O O . GLN A 1 81 ? -1.088 -7.625 27.792 1.00 74.31 81 GLN A O 1
ATOM 653 N N . GLY A 1 82 ? -1.521 -7.219 25.620 1.00 70.50 82 GLY A N 1
ATOM 654 C CA . GLY A 1 82 ? -2.947 -6.941 25.774 1.00 70.50 82 GLY A CA 1
ATOM 655 C C . GLY A 1 82 ? -3.714 -8.108 26.397 1.00 70.50 82 GLY A C 1
ATOM 656 O O . GLY A 1 82 ? -4.494 -7.883 27.327 1.00 70.50 82 GLY A O 1
ATOM 657 N N . LEU A 1 83 ? -3.431 -9.339 25.952 1.00 69.44 83 LEU A N 1
ATOM 658 C CA . LEU A 1 83 ? -4.023 -10.573 26.480 1.00 69.44 83 LEU A CA 1
ATOM 659 C C . LEU A 1 83 ? -3.633 -10.832 27.941 1.00 69.44 83 LEU A C 1
ATOM 661 O O . LEU A 1 83 ? -4.506 -11.077 28.771 1.00 69.44 83 LEU A O 1
ATOM 665 N N . ARG A 1 84 ? -2.341 -10.729 28.294 1.00 74.62 84 ARG A N 1
ATOM 666 C CA . ARG A 1 84 ? -1.885 -10.910 29.692 1.00 74.62 84 ARG A CA 1
ATOM 667 C C . ARG A 1 84 ? -2.563 -9.922 30.634 1.00 74.62 84 ARG A C 1
ATOM 669 O O . ARG A 1 84 ? -3.111 -10.298 31.667 1.00 74.62 84 ARG A O 1
ATOM 676 N N . ARG A 1 85 ? -2.583 -8.654 30.227 1.00 75.25 85 ARG A N 1
ATOM 677 C CA . ARG A 1 85 ? -3.238 -7.576 30.967 1.00 75.25 85 ARG A CA 1
ATOM 678 C C . ARG A 1 85 ? -4.756 -7.752 31.046 1.00 75.25 85 ARG A C 1
ATOM 680 O O . ARG A 1 85 ? -5.387 -7.110 31.876 1.00 75.25 85 ARG A O 1
ATOM 687 N N . HIS A 1 86 ? -5.382 -8.521 30.158 1.00 75.38 86 HIS A N 1
ATOM 688 C CA . HIS A 1 86 ? -6.821 -8.783 30.217 1.00 75.38 86 HIS A CA 1
ATOM 689 C C . HIS A 1 86 ? -7.155 -9.760 31.354 1.00 75.38 86 HIS A C 1
ATOM 691 O O . HIS A 1 86 ? -8.041 -9.474 32.153 1.00 75.38 86 HIS A O 1
ATOM 697 N N . ALA A 1 87 ? -6.365 -10.827 31.506 1.00 76.00 87 ALA A N 1
ATOM 698 C CA . ALA A 1 87 ? -6.546 -11.820 32.567 1.00 76.00 87 ALA A CA 1
ATOM 699 C C . ALA A 1 87 ? -6.308 -11.262 33.986 1.00 76.00 87 ALA A C 1
ATOM 701 O O . ALA A 1 87 ? -6.958 -11.686 34.940 1.00 76.00 87 ALA A O 1
ATOM 702 N N . GLU A 1 88 ? -5.375 -10.314 34.154 1.00 82.38 88 GLU A N 1
ATOM 703 C CA . GLU A 1 88 ? -5.209 -9.594 35.432 1.00 82.38 88 GLU A CA 1
ATOM 704 C C . GLU A 1 88 ? -6.452 -8.768 35.782 1.00 82.38 88 GLU A C 1
ATOM 706 O O . GLU A 1 88 ? -6.878 -8.746 36.935 1.00 82.38 88 GLU A O 1
ATOM 711 N N . LEU A 1 89 ? -7.072 -8.150 34.774 1.00 86.62 89 LEU A N 1
ATOM 712 C CA . LEU A 1 89 ? -8.255 -7.329 34.976 1.00 86.62 89 LEU A CA 1
ATOM 713 C C . LEU A 1 89 ? -9.474 -8.153 35.386 1.00 86.62 89 LEU A C 1
ATOM 715 O O . LEU A 1 89 ? -10.214 -7.719 36.257 1.00 86.62 89 LEU A O 1
ATOM 719 N N . SER A 1 90 ? -9.692 -9.317 34.770 1.00 85.38 90 SER A N 1
ATOM 720 C CA . SER A 1 90 ? -10.828 -10.182 35.115 1.00 85.38 90 SER A CA 1
ATOM 721 C C . SER A 1 90 ? -10.797 -10.572 36.596 1.00 85.38 90 SER A C 1
ATOM 723 O O . SER A 1 90 ? -11.790 -10.371 37.288 1.00 85.38 90 SER A O 1
ATOM 725 N N . ARG A 1 91 ? -9.626 -10.975 37.113 1.00 84.50 91 ARG A N 1
ATOM 726 C CA . ARG A 1 91 ? -9.431 -11.271 38.545 1.00 84.50 91 ARG A CA 1
ATOM 727 C C . ARG A 1 91 ? -9.680 -10.057 39.438 1.00 84.50 91 ARG A C 1
ATOM 729 O O . ARG A 1 91 ? -10.317 -10.174 40.476 1.00 84.50 91 ARG A O 1
ATOM 736 N N . ALA A 1 92 ? -9.197 -8.882 39.033 1.00 88.62 92 ALA A N 1
ATOM 737 C CA . ALA A 1 92 ? -9.434 -7.658 39.793 1.00 88.62 92 ALA A CA 1
ATOM 738 C C . ALA A 1 92 ? -10.924 -7.275 39.831 1.00 88.62 92 ALA A C 1
ATOM 740 O O . ALA A 1 92 ? -11.395 -6.793 40.853 1.00 88.62 92 ALA A O 1
ATOM 741 N N . LEU A 1 93 ? -11.668 -7.493 38.741 1.00 89.62 93 LEU A N 1
ATOM 742 C CA . LEU A 1 93 ? -13.099 -7.185 38.660 1.00 89.62 93 LEU A CA 1
ATOM 743 C C . LEU A 1 93 ? -13.976 -8.166 39.447 1.00 89.62 93 LEU A C 1
ATOM 745 O O . LEU A 1 93 ? -15.030 -7.766 39.930 1.00 89.62 93 LEU A O 1
ATOM 749 N N . GLU A 1 94 ? -13.563 -9.424 39.601 1.00 86.62 94 GLU A N 1
ATOM 750 C CA . GLU A 1 94 ? -14.281 -10.385 40.449 1.00 86.62 94 GLU A CA 1
ATOM 751 C C . GLU A 1 94 ? -14.340 -9.905 41.906 1.00 86.62 94 GLU A C 1
ATOM 753 O O . GLU A 1 94 ? -15.423 -9.872 42.484 1.00 86.62 94 GLU A O 1
ATOM 758 N N . ALA A 1 95 ? -13.211 -9.435 42.449 1.00 85.31 95 ALA A N 1
ATOM 759 C CA . ALA A 1 95 ? -13.133 -8.868 43.800 1.00 85.31 95 ALA A CA 1
ATOM 760 C C . ALA A 1 95 ? -13.707 -7.441 43.901 1.00 85.31 95 ALA A C 1
ATOM 762 O O . ALA A 1 95 ? -14.136 -7.008 44.967 1.00 85.31 95 ALA A O 1
ATOM 763 N N . ALA A 1 96 ? -13.742 -6.696 42.789 1.00 88.88 96 ALA A N 1
ATOM 764 C CA . ALA A 1 96 ? -14.110 -5.282 42.803 1.00 88.88 96 ALA A CA 1
ATOM 765 C C . ALA A 1 96 ? -15.521 -5.021 43.318 1.00 88.88 96 ALA A C 1
ATOM 767 O O . ALA A 1 96 ? -15.743 -3.959 43.888 1.00 88.88 96 ALA A O 1
ATOM 768 N N . TRP A 1 97 ? -16.470 -5.933 43.093 1.00 85.75 97 TRP A N 1
ATOM 769 C CA . TRP A 1 97 ? -17.830 -5.727 43.581 1.00 85.75 97 TRP A CA 1
ATOM 770 C C . TRP A 1 97 ? -17.854 -5.579 45.103 1.00 85.75 97 TRP A C 1
ATOM 772 O O . TRP A 1 97 ? -18.447 -4.627 45.610 1.00 85.75 97 TRP A O 1
ATOM 782 N N . ASP A 1 98 ? -17.172 -6.484 45.803 1.00 83.56 98 ASP A N 1
ATOM 783 C CA . ASP A 1 98 ? -17.129 -6.515 47.265 1.00 83.56 98 ASP A CA 1
ATOM 784 C C . ASP A 1 98 ? -16.193 -5.419 47.814 1.00 83.56 98 ASP A C 1
ATOM 786 O O . ASP A 1 98 ? -16.487 -4.798 48.831 1.00 83.56 98 ASP A O 1
ATOM 790 N N . ASP A 1 99 ? -15.137 -5.069 47.069 1.00 83.00 99 ASP A N 1
ATOM 791 C CA . ASP A 1 99 ? -14.174 -4.011 47.415 1.00 83.00 99 ASP A CA 1
ATOM 792 C C . ASP A 1 99 ? -14.628 -2.578 47.045 1.00 83.00 99 ASP A C 1
ATOM 794 O O . ASP A 1 99 ? -13.820 -1.637 47.034 1.00 83.00 99 ASP A O 1
ATOM 798 N N . GLY A 1 100 ? -15.903 -2.391 46.691 1.00 82.12 100 GLY A N 1
ATOM 799 C CA . GLY A 1 100 ? -16.485 -1.080 46.382 1.00 82.12 100 GLY A CA 1
ATOM 800 C C . GLY A 1 100 ? -15.989 -0.443 45.076 1.00 82.12 100 GLY A C 1
ATOM 801 O O . GLY A 1 100 ? -15.944 0.777 44.962 1.00 82.12 100 GLY A O 1
ATOM 802 N N . GLY A 1 101 ? -15.571 -1.232 44.089 1.00 82.62 101 GLY A N 1
ATOM 803 C CA . GLY A 1 101 ? -15.268 -0.766 42.728 1.00 82.62 101 GLY A CA 1
ATOM 804 C C . GLY A 1 101 ? -13.894 -0.125 42.544 1.00 82.62 101 GLY A C 1
ATOM 805 O O . GLY A 1 101 ? -13.622 0.477 41.503 1.00 82.62 101 GLY A O 1
ATOM 806 N N . CYS A 1 102 ? -12.997 -0.271 43.520 1.00 90.25 102 CYS A N 1
ATOM 807 C CA . CYS A 1 102 ? -11.681 0.367 43.528 1.00 90.25 102 CYS A CA 1
ATOM 808 C C . CYS A 1 102 ? -10.657 -0.348 42.620 1.00 90.25 102 CYS A C 1
ATOM 810 O O . CYS A 1 102 ? -9.613 -0.799 43.087 1.00 90.25 102 CYS A O 1
ATOM 812 N N . VAL A 1 103 ? -10.921 -0.453 41.313 1.00 93.06 103 VAL A N 1
ATOM 813 C CA . VAL A 1 103 ? -9.995 -1.041 40.323 1.00 93.06 103 VAL A CA 1
ATOM 814 C C . VAL A 1 103 ? -9.529 0.014 39.336 1.00 93.06 103 VAL A C 1
ATOM 816 O O . VAL A 1 103 ? -10.328 0.619 38.629 1.00 93.06 103 VAL A O 1
ATOM 819 N N . CYS A 1 104 ? -8.217 0.198 39.220 1.00 92.00 104 CYS A N 1
ATOM 820 C CA . CYS A 1 104 ? -7.650 1.160 38.282 1.00 92.00 104 CYS A CA 1
ATOM 821 C C . CYS A 1 104 ? -7.718 0.620 36.839 1.00 92.00 104 CYS A C 1
ATOM 823 O O . CYS A 1 104 ? -7.124 -0.427 36.561 1.00 92.00 104 CYS A O 1
ATOM 825 N N . PRO A 1 105 ? -8.347 1.328 35.879 1.00 89.88 105 PRO A N 1
ATOM 826 C CA . PRO A 1 105 ? -8.488 0.839 34.504 1.00 89.88 105 PRO A CA 1
ATOM 827 C C . PRO A 1 105 ? -7.175 0.855 33.705 1.00 89.88 105 PRO A C 1
ATOM 829 O O . PRO A 1 105 ? -7.045 0.149 32.704 1.00 89.88 105 PRO A O 1
ATOM 832 N N . LEU A 1 106 ? -6.184 1.632 34.157 1.00 88.50 106 LEU A N 1
ATOM 833 C CA . LEU A 1 106 ? -4.850 1.711 33.554 1.00 88.50 106 LEU A CA 1
ATOM 834 C C . LEU A 1 106 ? -3.907 0.628 34.099 1.00 88.50 106 LEU A C 1
ATOM 836 O O . LEU A 1 106 ? -3.249 -0.059 33.322 1.00 88.50 106 LEU A O 1
ATOM 840 N N . CYS A 1 107 ? -3.865 0.443 35.427 1.00 87.81 107 CYS A N 1
ATOM 841 C CA . CYS A 1 107 ? -3.103 -0.640 36.067 1.00 87.81 107 CYS A CA 1
ATOM 842 C C . CYS A 1 107 ? -3.719 -2.009 35.794 1.00 87.81 107 CYS A C 1
ATOM 844 O O . CYS A 1 107 ? -2.996 -2.997 35.771 1.00 87.81 107 CYS A O 1
ATOM 846 N N . ARG A 1 108 ? -5.047 -2.050 35.632 1.00 88.56 108 ARG A N 1
ATOM 847 C CA . ARG A 1 108 ? -5.867 -3.261 35.575 1.00 88.56 108 ARG A CA 1
ATOM 848 C C . ARG A 1 108 ? -5.767 -4.139 36.824 1.00 88.56 108 ARG A C 1
ATOM 850 O O . ARG A 1 108 ? -5.804 -5.361 36.741 1.00 88.56 108 ARG A O 1
ATOM 857 N N . ARG A 1 109 ? -5.617 -3.493 37.978 1.00 90.94 109 ARG A N 1
ATOM 858 C CA . ARG A 1 109 ? -5.465 -4.116 39.296 1.00 90.94 109 ARG A CA 1
ATOM 859 C C . ARG A 1 109 ? -6.294 -3.351 40.319 1.00 90.94 109 ARG A C 1
ATOM 861 O O . ARG A 1 109 ? -6.573 -2.163 40.112 1.00 90.94 109 ARG A O 1
ATOM 868 N N . ALA A 1 110 ? -6.657 -4.031 41.402 1.00 90.56 110 ALA A N 1
ATOM 869 C CA . ALA A 1 110 ? -7.255 -3.396 42.566 1.00 90.56 110 ALA A CA 1
ATOM 870 C C . ALA A 1 110 ? -6.319 -2.312 43.118 1.00 90.56 110 ALA A C 1
ATOM 872 O O . ALA A 1 110 ? -5.090 -2.438 43.067 1.00 90.56 110 ALA A O 1
ATOM 873 N N . LEU A 1 111 ? -6.907 -1.218 43.589 1.00 90.75 111 LEU A N 1
ATOM 874 C CA . LEU A 1 111 ? -6.177 -0.140 44.231 1.00 90.75 111 LEU A CA 1
ATOM 875 C C . LEU A 1 111 ? -5.771 -0.552 45.650 1.00 90.75 111 LEU A C 1
ATOM 877 O O . LEU A 1 111 ? -6.542 -1.250 46.321 1.00 90.75 111 LEU A O 1
ATOM 881 N N . PRO A 1 112 ? -4.591 -0.105 46.119 1.00 88.12 112 PRO A N 1
ATOM 882 C CA . PRO A 1 112 ? -4.131 -0.389 47.472 1.00 88.12 112 PRO A CA 1
ATOM 883 C C . PRO A 1 112 ? -5.194 -0.038 48.519 1.00 88.12 112 PRO A C 1
ATOM 885 O O . PRO A 1 112 ? -5.928 0.944 48.375 1.00 88.12 112 PRO A O 1
ATOM 888 N N . THR A 1 113 ? -5.303 -0.853 49.564 1.00 87.19 113 THR A N 1
ATOM 889 C CA . THR A 1 113 ? -6.138 -0.546 50.731 1.00 87.19 113 THR A CA 1
ATOM 890 C C . THR A 1 113 ? -5.591 0.674 51.469 1.00 87.19 113 THR A C 1
ATOM 892 O O . THR A 1 113 ? -4.405 0.990 51.357 1.00 87.19 113 THR A O 1
ATOM 895 N N . ARG A 1 114 ? -6.457 1.378 52.211 1.00 86.19 114 ARG A N 1
ATOM 896 C CA . ARG A 1 114 ? -6.007 2.479 53.074 1.00 86.19 114 ARG A CA 1
ATOM 897 C C . ARG A 1 114 ? -5.026 1.945 54.119 1.00 86.19 114 ARG A C 1
ATOM 899 O O . ARG A 1 114 ? -5.201 0.825 54.602 1.00 86.19 114 ARG A O 1
ATOM 906 N N . THR A 1 115 ? -4.007 2.733 54.445 1.00 87.19 115 THR A N 1
ATOM 907 C CA . THR A 1 115 ? -3.084 2.413 55.539 1.00 87.19 115 THR A CA 1
ATOM 908 C C . THR A 1 115 ? -3.803 2.530 56.886 1.00 87.19 115 THR A C 1
ATOM 910 O O . THR A 1 115 ? -4.898 3.091 56.973 1.00 87.19 115 THR A O 1
ATOM 913 N N . GLU A 1 116 ? -3.191 2.025 57.958 1.00 83.12 116 GLU A N 1
ATOM 914 C CA . GLU A 1 116 ? -3.729 2.154 59.324 1.00 83.12 116 GLU A CA 1
ATOM 915 C C . GLU A 1 116 ? -3.928 3.619 59.747 1.00 83.12 116 GLU A C 1
ATOM 917 O O . GLU A 1 116 ? -4.800 3.924 60.554 1.00 83.12 116 GLU A O 1
ATOM 922 N N . GLN A 1 117 ? -3.179 4.538 59.134 1.00 83.50 117 GLN A N 1
ATOM 923 C CA . GLN A 1 117 ? -3.260 5.985 59.343 1.00 83.50 117 GLN A CA 1
ATOM 924 C C . GLN A 1 117 ? -4.358 6.661 58.496 1.00 83.50 117 GLN A C 1
ATOM 926 O O . GLN A 1 117 ? -4.512 7.877 58.534 1.00 83.50 117 GLN A O 1
ATOM 931 N N . GLY A 1 118 ? -5.125 5.892 57.714 1.00 82.12 118 GLY A N 1
ATOM 932 C CA . GLY A 1 118 ? -6.218 6.392 56.876 1.00 82.12 118 GLY A CA 1
ATOM 933 C C . GLY A 1 118 ? -5.792 6.938 55.508 1.00 82.12 118 GLY A C 1
ATOM 934 O O . GLY A 1 118 ? -6.656 7.297 54.699 1.00 82.12 118 GLY A O 1
ATOM 935 N N . GLU A 1 119 ? -4.492 6.953 55.202 1.00 87.00 119 GLU A N 1
ATOM 936 C CA . GLU A 1 119 ? -3.984 7.407 53.906 1.00 87.00 119 GLU A CA 1
ATOM 937 C C . GLU A 1 119 ? -4.400 6.441 52.792 1.00 87.00 119 GLU A C 1
ATOM 939 O O . GLU A 1 119 ? -4.347 5.222 52.958 1.00 87.00 119 GLU A O 1
ATOM 944 N N . ALA A 1 120 ? -4.805 6.975 51.636 1.00 86.88 120 ALA A N 1
ATOM 945 C CA . ALA A 1 120 ? -5.143 6.187 50.454 1.00 86.88 120 ALA A CA 1
ATOM 946 C C . ALA A 1 120 ? -3.941 6.148 49.488 1.00 86.88 120 ALA A C 1
ATOM 948 O O . ALA A 1 120 ? -3.707 7.123 48.762 1.00 86.88 120 ALA A O 1
ATOM 949 N N . PRO A 1 121 ? -3.174 5.040 49.429 1.00 89.50 121 PRO A N 1
ATOM 950 C CA . PRO A 1 121 ? -1.990 4.977 48.588 1.00 89.50 121 PRO A CA 1
ATOM 951 C C . PRO A 1 121 ? -2.385 5.094 47.117 1.00 89.50 121 PRO A C 1
ATOM 953 O O . PRO A 1 121 ? -3.349 4.478 46.650 1.00 89.50 121 PRO A O 1
ATOM 956 N N . ARG A 1 122 ? -1.616 5.881 46.365 1.00 90.62 122 ARG A N 1
ATOM 957 C CA . ARG A 1 122 ? -1.830 6.068 44.928 1.00 90.62 122 ARG A CA 1
ATOM 958 C C . ARG A 1 122 ? -1.134 4.970 44.136 1.00 90.62 122 ARG A C 1
ATOM 960 O O . ARG A 1 122 ? 0.006 4.603 44.409 1.00 90.62 122 ARG A O 1
ATOM 967 N N . CYS A 1 123 ? -1.796 4.482 43.094 1.00 90.69 123 CYS A N 1
ATOM 968 C CA . CYS A 1 123 ? -1.154 3.621 42.106 1.00 90.69 123 CYS A CA 1
ATOM 969 C C . CYS A 1 123 ? -0.160 4.420 41.226 1.00 90.69 123 CYS A C 1
ATOM 971 O O . CYS A 1 123 ? -0.191 5.653 41.221 1.00 90.69 123 CYS A O 1
ATOM 973 N N . PRO A 1 124 ? 0.670 3.761 40.389 1.00 87.69 124 PRO A N 1
ATOM 974 C CA . PRO A 1 124 ? 1.574 4.444 39.451 1.00 87.69 124 PRO A CA 1
ATOM 975 C C . PRO A 1 124 ? 0.886 5.415 38.475 1.00 87.69 124 PRO A C 1
ATOM 977 O O . PRO A 1 124 ? 1.529 6.314 37.935 1.00 87.69 124 PRO A O 1
ATOM 980 N N . HIS A 1 125 ? -0.423 5.255 38.254 1.00 87.88 125 HIS A N 1
ATOM 981 C CA . HIS A 1 125 ? -1.243 6.154 37.439 1.00 87.88 125 HIS A CA 1
ATOM 982 C C . HIS A 1 125 ? -1.949 7.245 38.261 1.00 87.88 125 HIS A C 1
ATOM 984 O O . HIS A 1 125 ? -2.832 7.912 37.739 1.00 87.88 125 HIS A O 1
ATOM 990 N N . GLY A 1 126 ? -1.581 7.432 39.532 1.00 88.75 126 GLY A N 1
ATOM 991 C CA . GLY A 1 126 ? -2.053 8.523 40.389 1.00 88.75 126 GLY A CA 1
ATOM 992 C C . GLY A 1 126 ? -3.422 8.339 41.036 1.00 88.75 126 GLY A C 1
ATOM 993 O O . GLY A 1 126 ? -3.786 9.186 41.848 1.00 88.75 126 GLY A O 1
ATOM 994 N N . LEU A 1 127 ? -4.145 7.266 40.707 1.00 91.69 127 LEU A N 1
ATOM 995 C CA . LEU A 1 127 ? -5.466 6.971 41.269 1.00 91.69 127 LEU A CA 1
ATOM 996 C C . LEU A 1 127 ? -5.343 6.323 42.653 1.00 91.69 127 LEU A C 1
ATOM 998 O O . LEU A 1 127 ? -4.480 5.455 42.832 1.00 91.69 127 LEU A O 1
ATOM 1002 N N . SER A 1 128 ? -6.203 6.715 43.589 1.00 92.69 128 SER A N 1
ATOM 1003 C CA . SER A 1 128 ? -6.345 6.122 44.928 1.00 92.69 128 SER A CA 1
ATOM 1004 C C . SER A 1 128 ? -7.794 5.689 45.176 1.00 92.69 128 SER A C 1
ATOM 1006 O O . SER A 1 128 ? -8.676 5.892 44.341 1.00 92.69 128 SER A O 1
ATOM 1008 N N . ARG A 1 129 ? -8.060 5.080 46.337 1.00 90.44 129 ARG A N 1
ATOM 1009 C CA . ARG A 1 129 ? -9.435 4.773 46.762 1.00 90.44 129 ARG A CA 1
ATOM 1010 C C . ARG A 1 129 ? -10.304 6.025 46.961 1.00 90.44 129 ARG A C 1
ATOM 1012 O O . ARG A 1 129 ? -11.516 5.885 47.020 1.00 90.44 129 ARG A O 1
ATOM 1019 N N . ASP A 1 130 ? -9.729 7.230 47.011 1.00 90.25 130 ASP A N 1
ATOM 1020 C CA . ASP A 1 130 ? -10.511 8.477 47.038 1.00 90.25 130 ASP A CA 1
ATOM 1021 C C . ASP A 1 130 ? -11.199 8.755 45.690 1.00 90.25 130 ASP A C 1
ATOM 1023 O O . ASP A 1 130 ? -12.230 9.418 45.644 1.00 90.25 130 ASP A O 1
ATOM 1027 N N . ASP A 1 131 ? -10.681 8.195 44.591 1.00 90.81 131 ASP A N 1
ATOM 1028 C CA . ASP A 1 131 ? -11.294 8.278 43.261 1.00 90.81 131 ASP A CA 1
ATOM 1029 C C . ASP A 1 131 ? -12.453 7.272 43.079 1.00 90.81 131 ASP A C 1
ATOM 1031 O O . ASP A 1 131 ? -12.955 7.101 41.965 1.00 90.81 131 ASP A O 1
ATOM 1035 N N . GLN A 1 132 ? -12.882 6.582 44.148 1.00 90.69 132 GLN A N 1
ATOM 1036 C CA . GLN A 1 132 ? -13.930 5.556 44.103 1.00 90.69 132 GLN A CA 1
ATOM 1037 C C . GLN A 1 132 ? -15.182 5.989 43.320 1.00 90.69 132 GLN A C 1
ATOM 1039 O O . GLN A 1 132 ? -15.626 5.193 42.492 1.00 90.69 132 GLN A O 1
ATOM 1044 N N . PRO A 1 133 ? -15.754 7.199 43.502 1.00 90.06 133 PRO A N 1
ATOM 1045 C CA . PRO A 1 133 ? -16.983 7.569 42.802 1.00 90.06 133 PRO A CA 1
ATOM 1046 C C . PRO A 1 133 ? -16.849 7.516 41.274 1.00 90.06 133 PRO A C 1
ATOM 1048 O O . PRO A 1 133 ? -17.732 6.982 40.603 1.00 90.06 133 PRO A O 1
ATOM 1051 N N . ASP A 1 134 ? -15.726 8.001 40.737 1.00 91.25 134 ASP A N 1
ATOM 1052 C CA . ASP A 1 134 ? -15.452 8.016 39.295 1.00 91.25 134 ASP A CA 1
ATOM 1053 C C . ASP A 1 134 ? -15.111 6.614 38.762 1.00 91.25 134 ASP A C 1
ATOM 1055 O O . ASP A 1 134 ? -15.425 6.269 37.620 1.00 91.25 134 ASP A O 1
ATOM 1059 N N . LEU A 1 135 ? -14.459 5.785 39.586 1.00 92.81 135 LEU A N 1
ATOM 1060 C CA . LEU A 1 135 ? -14.148 4.394 39.250 1.00 92.81 135 LEU A CA 1
ATOM 1061 C C . LEU A 1 135 ? -15.415 3.542 39.173 1.00 92.81 135 LEU A C 1
ATOM 1063 O O . LEU A 1 135 ? -15.578 2.788 38.214 1.00 92.81 135 LEU A O 1
ATOM 1067 N N . VAL A 1 136 ? -16.313 3.685 40.149 1.00 91.06 136 VAL A N 1
ATOM 1068 C CA . VAL A 1 136 ? -17.617 3.014 40.163 1.00 91.06 136 VAL A CA 1
ATOM 1069 C C . VAL A 1 136 ? -18.411 3.417 38.925 1.00 91.06 136 VAL A C 1
ATOM 1071 O O . VAL A 1 136 ? -18.819 2.538 38.172 1.00 91.06 136 VAL A O 1
ATOM 1074 N N . GLU A 1 137 ? -18.530 4.714 38.626 1.00 89.56 137 GLU A N 1
ATOM 1075 C CA . GLU A 1 137 ? -19.244 5.186 37.430 1.00 89.56 137 GLU A CA 1
ATOM 1076 C C . GLU A 1 137 ? -18.663 4.596 36.133 1.00 89.56 137 GLU A C 1
ATOM 1078 O O . GLU A 1 137 ? -19.398 4.102 35.272 1.00 89.56 137 GLU A O 1
ATOM 1083 N N . TYR A 1 138 ? -17.333 4.574 36.003 1.00 92.69 138 TYR A N 1
ATOM 1084 C CA . TYR A 1 138 ? -16.661 3.968 34.857 1.00 92.69 138 TYR A CA 1
ATOM 1085 C C . TYR A 1 138 ? -16.984 2.472 34.706 1.00 92.69 138 TYR A C 1
ATOM 1087 O O . TYR A 1 138 ? -17.307 2.006 33.605 1.00 92.69 138 TYR A O 1
ATOM 1095 N N . TRP A 1 139 ? -16.885 1.701 35.790 1.00 92.50 139 TRP A N 1
ATOM 1096 C CA . TRP A 1 139 ? -17.111 0.259 35.748 1.00 92.50 139 TRP A CA 1
ATOM 1097 C C . TRP A 1 139 ? -18.587 -0.101 35.578 1.00 92.50 139 TRP A C 1
ATOM 1099 O O . TRP A 1 139 ? -18.908 -1.065 34.882 1.00 92.50 139 TRP A O 1
ATOM 1109 N N . GLU A 1 140 ? -19.494 0.701 36.121 1.00 88.31 140 GLU A N 1
ATOM 1110 C CA . GLU A 1 140 ? -20.924 0.567 35.876 1.00 88.31 140 GLU A CA 1
ATOM 1111 C C . GLU A 1 140 ? -21.287 0.845 34.421 1.00 88.31 140 GLU A C 1
ATOM 1113 O O . GLU A 1 140 ? -22.087 0.113 33.837 1.00 88.31 140 GLU A O 1
ATOM 1118 N N . ALA A 1 141 ? -20.682 1.864 33.805 1.00 86.50 141 ALA A N 1
ATOM 1119 C CA . ALA A 1 141 ? -20.863 2.125 32.382 1.00 86.50 141 ALA A CA 1
ATOM 1120 C C . ALA A 1 141 ? -20.397 0.923 31.539 1.00 86.50 141 ALA A C 1
ATOM 1122 O O . ALA A 1 141 ? -21.095 0.496 30.618 1.00 86.50 141 ALA A O 1
ATOM 1123 N N . GLN A 1 142 ? -19.275 0.293 31.906 1.00 86.94 142 GLN A N 1
ATOM 1124 C CA . GLN A 1 142 ? -18.807 -0.955 31.284 1.00 86.94 142 GLN A CA 1
ATOM 1125 C C . GLN A 1 142 ? -19.784 -2.128 31.494 1.00 86.94 142 GLN A C 1
ATOM 1127 O O . GLN A 1 142 ? -20.039 -2.911 30.568 1.00 86.94 142 GLN A O 1
ATOM 1132 N N . ALA A 1 143 ? -20.360 -2.265 32.691 1.00 84.56 143 ALA A N 1
ATOM 1133 C CA . ALA A 1 143 ? -21.338 -3.308 32.994 1.00 84.56 143 ALA A CA 1
ATOM 1134 C C . ALA A 1 143 ? -22.629 -3.147 32.177 1.00 84.56 143 ALA A C 1
ATOM 1136 O O . ALA A 1 143 ? -23.114 -4.127 31.596 1.00 84.56 143 ALA A O 1
ATOM 1137 N N . ARG A 1 144 ? -23.085 -1.901 32.011 1.00 78.75 144 ARG A N 1
ATOM 1138 C CA . ARG A 1 144 ? -24.250 -1.502 31.207 1.00 78.75 144 ARG A CA 1
ATOM 1139 C C . ARG A 1 144 ? -24.007 -1.490 29.694 1.00 78.75 144 ARG A C 1
ATOM 1141 O O . ARG A 1 144 ? -24.955 -1.333 28.929 1.00 78.75 144 ARG A O 1
ATOM 1148 N N . ARG A 1 145 ? -22.760 -1.693 29.247 1.00 75.69 145 ARG A N 1
ATOM 1149 C CA . ARG A 1 145 ? -22.336 -1.544 27.838 1.00 75.69 145 ARG A CA 1
ATOM 1150 C C . ARG A 1 145 ? -22.574 -0.122 27.297 1.00 75.69 145 ARG A C 1
ATOM 1152 O O . ARG A 1 145 ? -22.861 0.050 26.116 1.00 75.69 145 ARG A O 1
ATOM 1159 N N . ASP A 1 146 ? -22.466 0.893 28.153 1.00 79.62 146 ASP A N 1
ATOM 1160 C CA . ASP A 1 146 ? -22.431 2.297 27.735 1.00 79.62 146 ASP A CA 1
ATOM 1161 C C . ASP A 1 146 ? -20.984 2.700 27.422 1.00 79.62 146 ASP A C 1
ATOM 1163 O O . ASP A 1 146 ? -20.282 3.315 28.231 1.00 79.62 146 ASP A O 1
ATOM 1167 N N . ASP A 1 147 ? -20.524 2.303 26.233 1.00 78.50 147 ASP A N 1
ATOM 1168 C CA . ASP A 1 147 ? -19.142 2.504 25.794 1.00 78.50 147 ASP A CA 1
ATOM 1169 C C . ASP A 1 147 ? -18.764 3.994 25.734 1.00 78.50 147 ASP A C 1
ATOM 1171 O O . ASP A 1 147 ? -17.636 4.355 26.067 1.00 78.50 147 ASP A O 1
ATOM 1175 N N . VAL A 1 148 ? -19.701 4.885 25.390 1.00 81.69 148 VAL A N 1
ATOM 1176 C CA . VAL A 1 148 ? -19.450 6.335 25.333 1.00 81.69 148 VAL A CA 1
ATOM 1177 C C . VAL A 1 148 ? -19.167 6.887 26.728 1.00 81.69 148 VAL A C 1
ATOM 1179 O O . VAL A 1 148 ? -18.156 7.571 26.921 1.00 81.69 148 VAL A O 1
ATOM 1182 N N . THR A 1 149 ? -20.025 6.579 27.704 1.00 84.44 149 THR A N 1
ATOM 1183 C CA . THR A 1 149 ? -19.840 7.015 29.097 1.00 84.44 149 THR A CA 1
ATOM 1184 C C . THR A 1 149 ? -18.579 6.395 29.692 1.00 84.44 149 THR A C 1
ATOM 1186 O O . THR A 1 149 ? -17.763 7.102 30.284 1.00 84.44 149 THR A O 1
ATOM 1189 N N . ALA A 1 150 ? -18.331 5.110 29.433 1.00 86.75 150 ALA A N 1
ATOM 1190 C CA . ALA A 1 150 ? -17.125 4.446 29.901 1.00 86.75 150 ALA A CA 1
ATOM 1191 C C . ALA A 1 150 ? -15.845 5.048 29.291 1.00 86.75 150 ALA A C 1
ATOM 1193 O O . ALA A 1 150 ? -14.861 5.255 29.997 1.00 86.75 150 ALA A O 1
ATOM 1194 N N . MET A 1 151 ? -15.827 5.377 27.996 1.00 86.56 151 MET A N 1
ATOM 1195 C CA . MET A 1 151 ? -14.667 6.015 27.361 1.00 86.56 151 MET A CA 1
ATOM 1196 C C . MET A 1 151 ? -14.428 7.439 27.885 1.00 86.56 151 MET A C 1
ATOM 1198 O O . MET A 1 151 ? -13.274 7.840 28.054 1.00 86.56 151 MET A O 1
ATOM 1202 N N . ARG A 1 152 ? -15.487 8.192 28.211 1.00 89.19 152 ARG A N 1
ATOM 1203 C CA . ARG A 1 152 ? -15.365 9.505 28.871 1.00 89.19 152 ARG A CA 1
ATOM 1204 C C . ARG A 1 152 ? -14.800 9.388 30.278 1.00 89.19 152 ARG A C 1
ATOM 1206 O O . ARG A 1 152 ? -13.832 10.083 30.584 1.00 89.19 152 ARG A O 1
ATOM 1213 N N . GLY A 1 153 ? -15.356 8.488 31.089 1.00 90.06 153 GLY A N 1
ATOM 1214 C CA . GLY A 1 153 ? -14.861 8.204 32.436 1.00 90.06 153 GLY A CA 1
ATOM 1215 C C . GLY A 1 153 ? -13.396 7.769 32.405 1.00 90.06 153 GLY A C 1
ATOM 1216 O O . GLY A 1 153 ? -12.561 8.316 33.121 1.00 90.06 153 GLY A O 1
ATOM 1217 N N . PHE A 1 154 ? -13.034 6.884 31.472 1.00 92.00 154 PHE A N 1
ATOM 1218 C CA . PHE A 1 154 ? -11.646 6.476 31.264 1.00 92.00 154 PHE A CA 1
ATOM 1219 C C . PHE A 1 154 ? -10.734 7.653 30.902 1.00 92.00 154 PHE A C 1
ATOM 1221 O O . PHE A 1 154 ? -9.656 7.793 31.476 1.00 92.00 154 PHE A O 1
ATOM 1228 N N . ALA A 1 155 ? -11.143 8.511 29.964 1.00 89.88 155 ALA A N 1
ATOM 1229 C CA . ALA A 1 155 ? -10.361 9.678 29.573 1.00 89.88 155 ALA A CA 1
ATOM 1230 C C . ALA A 1 155 ? -10.161 10.668 30.732 1.00 89.88 155 ALA A C 1
ATOM 1232 O O . ALA A 1 155 ? -9.072 11.236 30.863 1.00 89.88 155 ALA A O 1
ATOM 1233 N N . ALA A 1 156 ? -11.186 10.860 31.568 1.00 91.25 156 ALA A N 1
ATOM 1234 C CA . ALA A 1 156 ? -11.123 11.699 32.761 1.00 91.25 156 ALA A CA 1
ATOM 1235 C C . ALA A 1 156 ? -10.148 11.121 33.798 1.00 91.25 156 ALA A C 1
ATOM 1237 O O . ALA A 1 156 ? -9.235 11.822 34.237 1.00 91.25 156 ALA A O 1
ATOM 1238 N N . LEU A 1 157 ? -10.258 9.825 34.104 1.00 92.19 157 LEU A N 1
ATOM 1239 C CA . LEU A 1 157 ? -9.342 9.117 35.003 1.00 92.19 157 LEU A CA 1
ATOM 1240 C C . LEU A 1 157 ? -7.897 9.145 34.477 1.00 92.19 157 LEU A C 1
ATOM 1242 O O . LEU A 1 157 ? -6.962 9.443 35.218 1.00 92.19 157 LEU A O 1
ATOM 1246 N N . ALA A 1 158 ? -7.693 8.923 33.177 1.00 89.12 158 ALA A N 1
ATOM 1247 C CA . ALA A 1 158 ? -6.369 8.967 32.557 1.00 89.12 158 ALA A CA 1
ATOM 1248 C C . ALA A 1 158 ? -5.745 10.372 32.552 1.00 89.12 158 ALA A C 1
ATOM 1250 O O . ALA A 1 158 ? -4.519 10.508 32.575 1.00 89.12 158 ALA A O 1
ATOM 1251 N N . ALA A 1 159 ? -6.557 11.434 32.550 1.00 87.12 159 ALA A N 1
ATOM 1252 C CA . ALA A 1 159 ? -6.064 12.803 32.650 1.00 87.12 159 ALA A CA 1
ATOM 1253 C C . ALA A 1 159 ? -5.419 13.105 34.014 1.00 87.12 159 ALA A C 1
ATOM 1255 O O . ALA A 1 159 ? -4.525 13.955 34.071 1.00 87.12 159 ALA A O 1
ATOM 1256 N N . ARG A 1 160 ? -5.817 12.390 35.075 1.00 85.12 160 ARG A N 1
ATOM 1257 C CA . ARG A 1 160 ? -5.306 12.554 36.447 1.00 85.12 160 ARG A CA 1
ATOM 1258 C C . ARG A 1 160 ? -3.947 11.889 36.688 1.00 85.12 160 ARG A C 1
ATOM 1260 O O . ARG A 1 160 ? -3.349 12.093 37.739 1.00 85.12 160 ARG A O 1
ATOM 1267 N N . ALA A 1 161 ? -3.422 11.133 35.720 1.00 82.25 161 ALA A N 1
ATOM 1268 C CA . ALA A 1 161 ? -2.132 10.472 35.876 1.00 82.25 161 ALA A CA 1
ATOM 1269 C C . ALA A 1 161 ? -0.966 11.486 35.972 1.00 82.25 161 ALA A C 1
ATOM 1271 O O . ALA A 1 161 ? -0.785 12.277 35.039 1.00 82.25 161 ALA A O 1
ATOM 1272 N N . PRO A 1 162 ? -0.140 11.446 37.043 1.00 72.38 162 PRO A N 1
ATOM 1273 C CA . PRO A 1 162 ? 0.920 12.426 37.299 1.00 72.38 162 PRO A CA 1
ATOM 1274 C C . PRO A 1 162 ? 2.096 12.268 36.330 1.00 72.38 162 PRO A C 1
ATOM 1276 O O . PRO A 1 162 ? 2.628 13.250 35.820 1.00 72.38 162 PRO A O 1
ATOM 1279 N N . LYS A 1 163 ? 2.466 11.023 36.002 1.00 72.38 163 LYS A N 1
ATOM 1280 C CA . LYS A 1 163 ? 3.455 10.700 34.965 1.00 72.38 163 LYS A CA 1
ATOM 1281 C C . LYS A 1 163 ? 2.735 10.159 33.738 1.00 72.38 163 LYS A C 1
ATOM 1283 O O . LYS A 1 163 ? 2.453 8.968 33.624 1.00 72.38 163 LYS A O 1
ATOM 1288 N N . ARG A 1 164 ? 2.415 11.050 32.798 1.00 73.94 164 ARG A N 1
ATOM 1289 C CA . ARG A 1 164 ? 1.757 10.672 31.542 1.00 73.94 164 ARG A CA 1
ATOM 1290 C C . ARG A 1 164 ? 2.780 10.083 30.575 1.00 73.94 164 ARG A C 1
ATOM 1292 O O . ARG A 1 164 ? 3.293 10.808 29.719 1.00 73.94 164 ARG A O 1
ATOM 1299 N N . SER A 1 165 ? 3.070 8.789 30.718 1.00 83.44 165 SER A N 1
ATOM 1300 C CA . SER A 1 165 ? 3.795 8.031 29.692 1.00 83.44 165 SER A CA 1
ATOM 1301 C C . SER A 1 165 ? 3.093 8.175 28.337 1.00 83.44 165 SER A C 1
ATOM 1303 O O . SER A 1 165 ? 1.890 8.457 28.278 1.00 83.44 165 SER A O 1
ATOM 1305 N N . PHE A 1 166 ? 3.827 7.977 27.238 1.00 79.88 166 PHE A N 1
ATOM 1306 C CA . PHE A 1 166 ? 3.259 8.063 25.889 1.00 79.88 166 PHE A CA 1
ATOM 1307 C C . PHE A 1 166 ? 2.001 7.192 25.742 1.00 79.88 166 PHE A C 1
ATOM 1309 O O . PHE A 1 166 ? 0.983 7.665 25.247 1.00 79.88 166 PHE A O 1
ATOM 1316 N N . GLY A 1 167 ? 2.019 5.972 26.294 1.00 76.88 167 GLY A N 1
ATOM 1317 C CA . GLY A 1 167 ? 0.867 5.066 26.284 1.00 76.88 167 GLY A CA 1
ATOM 1318 C C . GLY A 1 167 ? -0.369 5.608 27.013 1.00 76.88 167 GLY A C 1
ATOM 1319 O O . GLY A 1 167 ? -1.480 5.433 26.525 1.00 76.88 167 GLY A O 1
ATOM 1320 N N . VAL A 1 168 ? -0.205 6.313 28.139 1.00 81.62 168 VAL A N 1
ATOM 1321 C CA . VAL A 1 168 ? -1.333 6.926 28.871 1.00 81.62 168 VAL A CA 1
ATOM 1322 C C . VAL A 1 168 ? -1.893 8.130 28.110 1.00 81.62 168 VAL A C 1
ATOM 1324 O O . VAL A 1 168 ? -3.111 8.285 28.016 1.00 81.62 168 VAL A O 1
ATOM 1327 N N . ARG A 1 169 ? -1.022 8.964 27.520 1.00 83.81 169 ARG A N 1
ATOM 1328 C CA . ARG A 1 169 ? -1.450 10.084 26.658 1.00 83.81 169 ARG A CA 1
ATOM 1329 C C . ARG A 1 169 ? -2.233 9.566 25.457 1.00 83.81 169 ARG A C 1
ATOM 1331 O O . ARG A 1 169 ? -3.318 10.066 25.178 1.00 83.81 169 ARG A O 1
ATOM 1338 N N . PHE A 1 170 ? -1.703 8.534 24.808 1.00 81.56 170 PHE A N 1
ATOM 1339 C CA . PHE A 1 170 ? -2.331 7.878 23.675 1.00 81.56 170 PHE A CA 1
ATOM 1340 C C . PHE A 1 170 ? -3.691 7.283 24.049 1.00 81.56 170 PHE A C 1
ATOM 1342 O O . PHE A 1 170 ? -4.689 7.598 23.409 1.00 81.56 170 PHE A O 1
ATOM 1349 N N . ALA A 1 171 ? -3.765 6.498 25.128 1.00 80.19 171 ALA A N 1
ATOM 1350 C CA . ALA A 1 171 ? -5.014 5.889 25.581 1.00 80.19 171 ALA A CA 1
ATOM 1351 C C . ALA A 1 171 ? -6.093 6.939 25.897 1.00 80.19 171 ALA A C 1
ATOM 1353 O O . ALA A 1 171 ? -7.263 6.734 25.577 1.00 80.19 171 ALA A O 1
ATOM 1354 N N . ARG A 1 172 ? -5.703 8.084 26.474 1.00 87.38 172 ARG A N 1
ATOM 1355 C CA . ARG A 1 172 ? -6.610 9.212 26.714 1.00 87.38 172 ARG A CA 1
ATOM 1356 C C . ARG A 1 172 ? -7.137 9.807 25.410 1.00 87.38 172 ARG A C 1
ATOM 1358 O O . ARG A 1 172 ? -8.349 9.920 25.264 1.00 87.38 172 ARG A O 1
ATOM 1365 N N . VAL A 1 173 ? -6.251 10.199 24.491 1.00 86.06 173 VAL A N 1
ATOM 1366 C CA . VAL A 1 173 ? -6.647 10.798 23.201 1.00 86.06 173 VAL A CA 1
ATOM 1367 C C . VAL A 1 173 ? -7.538 9.830 22.426 1.00 86.06 173 VAL A C 1
ATOM 1369 O O . VAL A 1 173 ? -8.588 10.226 21.925 1.00 86.06 173 VAL A O 1
ATOM 1372 N N . HIS A 1 174 ? -7.176 8.547 22.422 1.00 83.31 174 HIS A N 1
ATOM 1373 C CA . HIS A 1 174 ? -7.963 7.487 21.813 1.00 83.31 174 HIS A CA 1
ATOM 1374 C C . HIS A 1 174 ? -9.375 7.404 22.410 1.00 83.31 174 HIS A C 1
ATOM 1376 O O . HIS A 1 174 ? -10.359 7.450 21.678 1.00 83.31 174 HIS A O 1
ATOM 1382 N N . ALA A 1 175 ? -9.502 7.342 23.738 1.00 84.38 175 ALA A N 1
ATOM 1383 C CA . ALA A 1 175 ? -10.803 7.271 24.403 1.00 84.38 175 ALA A CA 1
ATOM 1384 C C . ALA A 1 175 ? -11.652 8.540 24.194 1.00 84.38 175 ALA A C 1
ATOM 1386 O O . ALA A 1 175 ? -12.861 8.451 23.979 1.00 84.38 175 ALA A O 1
ATOM 1387 N N . GLN A 1 176 ? -11.036 9.727 24.186 1.00 87.56 176 GLN A N 1
ATOM 1388 C CA . GLN A 1 176 ? -11.730 10.987 23.892 1.00 87.56 176 GLN A CA 1
ATOM 1389 C C . GLN A 1 176 ? -12.259 11.022 22.456 1.00 87.56 176 GLN A C 1
ATOM 1391 O O . GLN A 1 176 ? -13.444 11.302 22.248 1.00 87.56 176 GLN A O 1
ATOM 1396 N N . GLY A 1 177 ? -11.410 10.689 21.480 1.00 85.38 177 GLY A N 1
ATOM 1397 C CA . GLY A 1 177 ? -11.798 10.608 20.075 1.00 85.38 177 GLY A CA 1
ATOM 1398 C C . GLY A 1 177 ? -12.915 9.591 19.866 1.00 85.38 177 GLY A C 1
ATOM 1399 O O . GLY A 1 177 ? -13.917 9.901 19.227 1.00 85.38 177 GLY A O 1
ATOM 1400 N N . LEU A 1 178 ? -12.802 8.416 20.494 1.00 82.12 178 LEU A N 1
ATOM 1401 C CA . LEU A 1 178 ? -13.760 7.328 20.320 1.00 82.12 178 LEU A CA 1
ATOM 1402 C C . LEU A 1 178 ? -15.115 7.674 20.940 1.00 82.12 178 LEU A C 1
ATOM 1404 O O . LEU A 1 178 ? -16.140 7.553 20.276 1.00 82.12 178 LEU A O 1
ATOM 1408 N N . SER A 1 179 ? -15.120 8.211 22.166 1.00 86.12 179 SER A N 1
ATOM 1409 C CA . SER A 1 179 ? -16.354 8.672 22.815 1.00 86.12 179 SER A CA 1
ATOM 1410 C C . SER A 1 179 ? -17.057 9.781 22.031 1.00 86.12 179 SER A C 1
ATOM 1412 O O . SER A 1 179 ? -18.278 9.876 22.074 1.00 86.12 179 SER A O 1
ATOM 1414 N N . THR A 1 180 ? -16.310 10.614 21.300 1.00 87.19 180 THR A N 1
ATOM 1415 C CA . THR A 1 180 ? -16.882 11.677 20.465 1.00 87.19 180 THR A CA 1
ATOM 1416 C C . THR A 1 180 ? -17.401 11.124 19.142 1.00 87.19 180 THR A C 1
ATOM 1418 O O . THR A 1 180 ? -18.518 11.450 18.754 1.00 87.19 180 THR A O 1
ATOM 1421 N N . ALA A 1 181 ? -16.638 10.259 18.470 1.00 84.12 181 ALA A N 1
ATOM 1422 C CA . ALA A 1 181 ? -17.040 9.618 17.217 1.00 84.12 181 ALA A CA 1
ATOM 1423 C C . ALA A 1 181 ? -18.309 8.760 17.384 1.00 84.12 181 ALA A C 1
ATOM 1425 O O . ALA A 1 181 ? -19.168 8.703 16.495 1.00 84.12 181 ALA A O 1
ATOM 1426 N N . GLN A 1 182 ? -18.459 8.128 18.548 1.00 79.69 182 GLN A N 1
ATOM 1427 C CA . GLN A 1 182 ? -19.544 7.193 18.843 1.00 79.69 182 GLN A CA 1
ATOM 1428 C C . GLN A 1 182 ? -20.759 7.832 19.533 1.00 79.69 182 GLN A C 1
ATOM 1430 O O . GLN A 1 182 ? -21.812 7.203 19.596 1.00 79.69 182 GLN A O 1
ATOM 1435 N N . ASP A 1 183 ? -20.674 9.080 20.005 1.00 80.62 183 ASP A N 1
ATOM 1436 C CA . ASP A 1 183 ? -21.811 9.736 20.658 1.00 80.62 183 ASP A CA 1
ATOM 1437 C C . ASP A 1 183 ? -22.877 10.187 19.648 1.00 80.62 183 ASP A C 1
ATOM 1439 O O . ASP A 1 183 ? -22.710 11.176 18.936 1.00 80.62 183 ASP A O 1
ATOM 1443 N N . HIS A 1 184 ? -24.017 9.496 19.632 1.00 73.12 184 HIS A N 1
ATOM 1444 C CA . HIS A 1 184 ? -25.175 9.851 18.807 1.00 73.12 184 HIS A CA 1
ATOM 1445 C C . HIS A 1 184 ? -25.824 11.190 19.176 1.00 73.12 184 HIS A C 1
ATOM 1447 O O . HIS A 1 184 ? -26.498 11.775 18.332 1.00 73.12 184 HIS A O 1
ATOM 1453 N N . GLY A 1 185 ? -25.609 11.693 20.395 1.00 76.94 185 GLY A N 1
ATOM 1454 C CA . GLY A 1 185 ? -26.048 13.027 20.800 1.00 76.94 185 GLY A CA 1
ATOM 1455 C C . GLY A 1 185 ? -25.235 14.153 20.152 1.00 76.94 185 GLY A C 1
ATOM 1456 O O . GLY A 1 185 ? -25.631 15.316 20.211 1.00 76.94 185 GLY A O 1
ATOM 1457 N N . ARG A 1 186 ? -24.097 13.839 19.514 1.00 81.00 186 ARG A N 1
ATOM 1458 C CA . ARG A 1 186 ? -23.269 14.816 18.797 1.00 81.00 186 ARG A CA 1
ATOM 1459 C C . ARG A 1 186 ? -23.671 14.917 17.329 1.00 81.00 186 ARG A C 1
ATOM 1461 O O . ARG A 1 186 ? -24.051 13.943 16.681 1.00 81.00 186 ARG A O 1
ATOM 1468 N N . ARG A 1 187 ? -23.501 16.120 16.774 1.00 85.38 187 ARG A N 1
ATOM 1469 C CA . ARG A 1 187 ? -23.682 16.393 15.341 1.00 85.38 187 ARG A CA 1
ATOM 1470 C C . ARG A 1 187 ? -22.744 15.517 14.504 1.00 85.38 187 ARG A C 1
ATOM 1472 O O . ARG A 1 187 ? -21.588 15.322 14.880 1.00 85.38 187 ARG A O 1
ATOM 1479 N N . LEU A 1 188 ? -23.219 15.066 13.339 1.00 82.38 188 LEU A N 1
ATOM 1480 C CA . LEU A 1 188 ? -22.477 14.189 12.422 1.00 82.38 188 LEU A CA 1
ATOM 1481 C C . LEU A 1 188 ? -21.060 14.701 12.118 1.00 82.38 188 LEU A C 1
ATOM 1483 O O . LEU A 1 188 ? -20.110 13.934 12.225 1.00 82.38 188 LEU A O 1
ATOM 1487 N N . GLY A 1 189 ? -20.901 15.995 11.820 1.00 83.94 189 GLY A N 1
ATOM 1488 C CA . GLY A 1 189 ? -19.592 16.578 11.500 1.00 83.94 189 GLY A CA 1
ATOM 1489 C C . GLY A 1 189 ? -18.564 16.461 12.632 1.00 83.94 189 GLY A C 1
ATOM 1490 O O . GLY A 1 189 ? -17.413 16.119 12.382 1.00 83.94 189 GLY A O 1
ATOM 1491 N N . ALA A 1 190 ? -18.977 16.655 13.890 1.00 87.12 190 ALA A N 1
ATOM 1492 C CA . ALA A 1 190 ? -18.081 16.508 15.042 1.00 87.12 190 ALA A CA 1
ATOM 1493 C C . ALA A 1 190 ? -17.649 15.047 15.243 1.00 87.12 190 ALA A C 1
ATOM 1495 O O . ALA A 1 190 ? -16.494 14.773 15.568 1.00 87.12 190 ALA A O 1
ATOM 1496 N N . ARG A 1 191 ? -18.571 14.107 15.007 1.00 84.81 191 ARG A N 1
ATOM 1497 C CA . ARG A 1 191 ? -18.295 12.666 15.072 1.00 84.81 191 ARG A CA 1
ATOM 1498 C C . ARG A 1 191 ? -17.321 12.237 13.977 1.00 84.81 191 ARG A C 1
ATOM 1500 O O . ARG A 1 191 ? -16.362 11.524 14.256 1.00 84.81 191 ARG A O 1
ATOM 1507 N N . TYR A 1 192 ? -17.546 12.720 12.757 1.00 82.19 192 TYR A N 1
ATOM 1508 C CA . TYR A 1 192 ? -16.708 12.441 11.596 1.00 82.19 192 TYR A CA 1
ATOM 1509 C C . TYR A 1 192 ? -15.287 12.981 11.776 1.00 82.19 192 TYR A C 1
ATOM 1511 O O . TYR A 1 192 ? -14.320 12.261 11.547 1.00 82.19 192 TYR A O 1
ATOM 1519 N N . LEU A 1 193 ? -15.147 14.217 12.267 1.00 87.12 193 LEU A N 1
ATOM 1520 C CA . LEU A 1 193 ? -13.840 14.816 12.532 1.00 87.12 193 LEU A CA 1
ATOM 1521 C C . LEU A 1 193 ? -13.065 14.049 13.615 1.00 87.12 193 LEU A C 1
ATOM 1523 O O . LEU A 1 193 ? -11.875 13.793 13.454 1.00 87.12 193 LEU A O 1
ATOM 1527 N N . ALA A 1 194 ? -13.737 13.632 14.692 1.00 85.88 194 ALA A N 1
ATOM 1528 C CA . ALA A 1 194 ? -13.117 12.810 15.731 1.00 85.88 194 ALA A CA 1
ATOM 1529 C C . ALA A 1 194 ? -12.676 11.435 15.195 1.00 85.88 194 ALA A C 1
ATOM 1531 O O . ALA A 1 194 ? -11.595 10.950 15.533 1.00 85.88 194 ALA A O 1
ATOM 1532 N N . ALA A 1 195 ? -13.482 10.824 14.322 1.00 82.50 195 ALA A N 1
ATOM 1533 C CA . ALA A 1 195 ? -13.138 9.576 13.652 1.00 82.50 195 ALA A CA 1
ATOM 1534 C C . ALA A 1 195 ? -11.934 9.740 12.706 1.00 82.50 195 ALA A C 1
ATOM 1536 O O . ALA A 1 195 ? -11.022 8.918 12.742 1.00 82.50 195 ALA A O 1
ATOM 1537 N N . LEU A 1 196 ? -11.875 10.828 11.931 1.00 82.62 196 LEU A N 1
ATOM 1538 C CA . LEU A 1 196 ? -10.721 11.166 11.092 1.00 82.62 196 LEU A CA 1
ATOM 1539 C C . LEU A 1 196 ? -9.440 11.348 11.910 1.00 82.62 196 LEU A C 1
ATOM 1541 O O . LEU A 1 196 ? -8.399 10.818 11.535 1.00 82.62 196 LEU A O 1
ATOM 1545 N N . GLN A 1 197 ? -9.504 12.065 13.035 1.00 83.88 197 GLN A N 1
ATOM 1546 C CA . GLN A 1 197 ? -8.349 12.266 13.917 1.00 83.88 197 GLN A CA 1
ATOM 1547 C C . GLN A 1 197 ? -7.819 10.941 14.476 1.00 83.88 197 GLN A C 1
ATOM 1549 O O . GLN A 1 197 ? -6.609 10.713 14.485 1.00 83.88 197 GLN A O 1
ATOM 1554 N N . LEU A 1 198 ? -8.721 10.050 14.905 1.00 79.94 198 LEU A N 1
ATOM 1555 C CA . LEU A 1 198 ? -8.357 8.699 15.331 1.00 79.94 198 LEU A CA 1
ATOM 1556 C C . LEU A 1 198 ? -7.691 7.922 14.202 1.00 79.94 198 LEU A C 1
ATOM 1558 O O . LEU A 1 198 ? -6.638 7.322 14.401 1.00 79.94 198 LEU A O 1
ATOM 1562 N N . MET A 1 199 ? -8.289 7.951 13.014 1.00 77.81 199 MET A N 1
ATOM 1563 C CA . MET A 1 199 ? -7.748 7.253 11.862 1.00 77.81 199 MET A CA 1
ATOM 1564 C C . MET A 1 199 ? -6.381 7.766 11.469 1.00 77.81 199 MET A C 1
ATOM 1566 O O . MET A 1 199 ? -5.486 6.946 11.304 1.00 77.81 199 MET A O 1
ATOM 1570 N N . ALA A 1 200 ? -6.180 9.078 11.371 1.00 73.75 200 ALA A N 1
ATOM 1571 C CA . ALA A 1 200 ? -4.880 9.656 11.058 1.00 73.75 200 ALA A CA 1
ATOM 1572 C C . ALA A 1 200 ? -3.796 9.115 12.004 1.00 73.75 200 ALA A C 1
ATOM 1574 O O . ALA A 1 200 ? -2.734 8.701 11.552 1.00 73.75 200 ALA A O 1
ATOM 1575 N N . PHE A 1 201 ? -4.100 8.980 13.296 1.00 70.19 201 PHE A N 1
ATOM 1576 C CA . PHE A 1 201 ? -3.169 8.436 14.284 1.00 70.19 201 PHE A CA 1
ATOM 1577 C C . PHE A 1 201 ? -2.699 6.999 13.994 1.00 70.19 201 PHE A C 1
ATOM 1579 O O . PHE A 1 201 ? -1.532 6.683 14.219 1.00 70.19 201 PHE A O 1
ATOM 1586 N N . PHE A 1 202 ? -3.583 6.130 13.495 1.00 64.06 202 PHE A N 1
ATOM 1587 C CA . PHE A 1 202 ? -3.247 4.737 13.163 1.00 64.06 202 PHE A CA 1
ATOM 1588 C C . PHE A 1 202 ? -2.781 4.549 11.717 1.00 64.06 202 PHE A C 1
ATOM 1590 O O . PHE A 1 202 ? -2.004 3.643 11.427 1.00 64.06 202 PHE A O 1
ATOM 1597 N N . SER A 1 203 ? -3.260 5.402 10.816 1.00 63.09 203 SER A N 1
ATOM 1598 C CA . SER A 1 203 ? -3.064 5.270 9.373 1.00 63.09 203 SER A CA 1
ATOM 1599 C C . SER A 1 203 ? -1.778 5.941 8.926 1.00 63.09 203 SER A C 1
ATOM 1601 O O . SER A 1 203 ? -1.128 5.413 8.039 1.00 63.09 203 SER A O 1
ATOM 1603 N N . VAL A 1 204 ? -1.375 7.062 9.541 1.00 65.75 204 VAL A N 1
ATOM 1604 C CA . VAL A 1 204 ? -0.160 7.805 9.158 1.00 65.75 204 VAL A CA 1
ATOM 1605 C C . VAL A 1 204 ? 1.096 6.928 9.196 1.00 65.75 204 VAL A C 1
ATOM 1607 O O . VAL A 1 204 ? 1.809 6.935 8.200 1.00 65.75 204 VAL A O 1
ATOM 1610 N N . PRO A 1 205 ? 1.370 6.108 10.231 1.00 59.16 205 PRO A N 1
ATOM 1611 C CA . PRO A 1 205 ? 2.526 5.208 10.205 1.00 59.16 205 PRO A CA 1
ATOM 1612 C C . PRO A 1 205 ? 2.472 4.205 9.044 1.00 59.16 205 PRO A C 1
ATOM 1614 O O . PRO A 1 205 ? 3.483 3.970 8.388 1.00 59.16 205 PRO A O 1
ATOM 1617 N N . GLY A 1 206 ? 1.287 3.656 8.756 1.00 59.41 206 GLY A N 1
ATOM 1618 C CA . GLY A 1 206 ? 1.076 2.757 7.621 1.00 59.41 206 GLY A CA 1
ATOM 1619 C C . GLY A 1 206 ? 1.259 3.463 6.278 1.00 59.41 206 GLY A C 1
ATOM 1620 O O . GLY A 1 206 ? 1.920 2.926 5.400 1.00 59.41 206 GLY A O 1
ATOM 1621 N N . PHE A 1 207 ? 0.748 4.689 6.141 1.00 63.28 207 PHE A N 1
ATOM 1622 C CA . PHE A 1 207 ? 0.938 5.538 4.966 1.00 63.28 207 PHE A CA 1
ATOM 1623 C C . PHE A 1 207 ? 2.387 5.950 4.778 1.00 63.28 207 PHE A C 1
ATOM 1625 O O . PHE A 1 207 ? 2.814 6.036 3.642 1.00 63.28 207 PHE A O 1
ATOM 1632 N N . VAL A 1 208 ? 3.143 6.186 5.850 1.00 60.75 208 VAL A N 1
ATOM 1633 C CA . VAL A 1 208 ? 4.573 6.490 5.761 1.00 60.75 208 VAL A CA 1
ATOM 1634 C C . VAL A 1 208 ? 5.308 5.272 5.221 1.00 60.75 208 VAL A C 1
ATOM 1636 O O . VAL A 1 208 ? 5.953 5.404 4.194 1.00 60.75 208 VAL A O 1
ATOM 1639 N N . VAL A 1 209 ? 5.139 4.086 5.820 1.00 56.75 209 VAL A N 1
ATOM 1640 C CA . VAL A 1 209 ? 5.749 2.834 5.322 1.00 56.75 209 VAL A CA 1
ATOM 1641 C C . VAL A 1 209 ? 5.336 2.550 3.877 1.00 56.75 209 VAL A C 1
ATOM 1643 O O . VAL A 1 209 ? 6.165 2.175 3.052 1.00 56.75 209 VAL A O 1
ATOM 1646 N N . LEU A 1 210 ? 4.061 2.769 3.555 1.00 60.25 210 LEU A N 1
ATOM 1647 C CA . LEU A 1 210 ? 3.534 2.567 2.217 1.00 60.25 210 LEU A CA 1
ATOM 1648 C C . LEU A 1 210 ? 4.087 3.596 1.222 1.00 60.25 210 LEU A C 1
ATOM 1650 O O . LEU A 1 210 ? 4.506 3.199 0.150 1.00 60.25 210 LEU A O 1
ATOM 1654 N N . ALA A 1 211 ? 4.123 4.887 1.554 1.00 58.94 211 ALA A N 1
ATOM 1655 C CA . ALA A 1 211 ? 4.654 5.954 0.699 1.00 58.94 211 ALA A CA 1
ATOM 1656 C C . ALA A 1 211 ? 6.134 5.735 0.386 1.00 58.94 211 ALA A C 1
ATOM 1658 O O . ALA A 1 211 ? 6.581 5.999 -0.721 1.00 58.94 211 ALA A O 1
ATOM 1659 N N . PHE A 1 212 ? 6.860 5.204 1.358 1.00 56.34 212 PHE A N 1
ATOM 1660 C CA . PHE A 1 212 ? 8.253 4.824 1.252 1.00 56.34 212 PHE A CA 1
ATOM 1661 C C . PHE A 1 212 ? 8.464 3.606 0.336 1.00 56.34 212 PHE A C 1
ATOM 1663 O O . PHE A 1 212 ? 9.338 3.658 -0.518 1.00 56.34 212 PHE A O 1
ATOM 1670 N N . GLY A 1 213 ? 7.611 2.576 0.407 1.00 54.31 213 GLY A N 1
ATOM 1671 C CA . GLY A 1 213 ? 7.605 1.501 -0.599 1.00 54.31 213 GLY A CA 1
ATOM 1672 C C . GLY A 1 213 ? 7.082 1.958 -1.971 1.00 54.31 213 GLY A C 1
ATOM 1673 O O . GLY A 1 213 ? 7.488 1.475 -3.016 1.00 54.31 213 GLY A O 1
ATOM 1674 N N . ILE A 1 214 ? 6.181 2.934 -2.011 1.00 55.81 214 ILE A N 1
ATOM 1675 C CA . ILE A 1 214 ? 5.669 3.506 -3.260 1.00 55.81 214 ILE A CA 1
ATOM 1676 C C . ILE A 1 214 ? 6.688 4.482 -3.885 1.00 55.81 214 ILE A C 1
ATOM 1678 O O . ILE A 1 214 ? 6.561 4.796 -5.062 1.00 55.81 214 ILE A O 1
ATOM 1682 N N . ALA A 1 215 ? 7.708 4.944 -3.154 1.00 54.53 215 ALA A N 1
ATOM 1683 C CA . ALA A 1 215 ? 8.704 5.889 -3.665 1.00 54.53 215 ALA A CA 1
ATOM 1684 C C . ALA A 1 215 ? 9.523 5.323 -4.840 1.00 54.53 215 ALA A C 1
ATOM 1686 O O . ALA A 1 215 ? 9.945 6.090 -5.701 1.00 54.53 215 ALA A O 1
ATOM 1687 N N . ASP A 1 216 ? 9.665 3.995 -4.910 1.00 51.88 216 ASP A N 1
ATOM 1688 C CA . ASP A 1 216 ? 10.312 3.285 -6.021 1.00 51.88 216 ASP A CA 1
ATOM 1689 C C . ASP A 1 216 ? 9.350 3.007 -7.199 1.00 51.88 216 ASP A C 1
ATOM 1691 O O . ASP A 1 216 ? 9.758 2.498 -8.247 1.00 51.88 216 ASP A O 1
ATOM 1695 N N . LEU A 1 217 ? 8.054 3.326 -7.063 1.00 50.50 217 LEU A N 1
ATOM 1696 C CA . LEU A 1 217 ? 7.095 3.233 -8.163 1.00 50.50 217 LEU A CA 1
ATOM 1697 C C . LEU A 1 217 ? 7.193 4.470 -9.068 1.00 50.50 217 LEU A C 1
ATOM 1699 O O . LEU A 1 217 ? 7.397 5.588 -8.592 1.00 50.50 217 LEU A O 1
ATOM 1703 N N . PRO A 1 218 ? 6.986 4.311 -10.388 1.00 50.66 218 PRO A N 1
ATOM 1704 C CA . PRO A 1 218 ? 7.106 5.419 -11.321 1.00 50.66 218 PRO A CA 1
ATOM 1705 C C . PRO A 1 218 ? 6.163 6.576 -10.955 1.00 50.66 218 PRO A C 1
ATOM 1707 O O . PRO A 1 218 ? 4.993 6.331 -10.618 1.00 50.66 218 PRO A O 1
ATOM 1710 N N . PRO A 1 219 ? 6.620 7.838 -11.086 1.00 52.31 219 PRO A N 1
ATOM 1711 C CA . PRO A 1 219 ? 6.005 9.027 -10.480 1.00 52.31 219 PRO A CA 1
ATOM 1712 C C . PRO A 1 219 ? 4.558 9.300 -10.912 1.00 52.31 219 PRO A C 1
ATOM 1714 O O . PRO A 1 219 ? 3.848 10.054 -10.255 1.00 52.31 219 PRO A O 1
ATOM 1717 N N . ARG A 1 220 ? 4.084 8.671 -11.995 1.00 47.72 220 ARG A N 1
ATOM 1718 C CA . ARG A 1 220 ? 2.697 8.782 -12.480 1.00 47.72 220 ARG A CA 1
ATOM 1719 C C . ARG A 1 220 ? 1.719 7.816 -11.798 1.00 47.72 220 ARG A C 1
ATOM 1721 O O . ARG A 1 220 ? 0.525 8.094 -11.764 1.00 47.72 220 ARG A O 1
ATOM 1728 N N . SER A 1 221 ? 2.198 6.706 -11.236 1.00 48.81 221 SER A N 1
ATOM 1729 C CA . SER A 1 221 ? 1.360 5.670 -10.602 1.00 48.81 221 SER A CA 1
ATOM 1730 C C . SER A 1 221 ? 1.146 5.906 -9.100 1.00 48.81 221 SER A C 1
ATOM 1732 O O . SER A 1 221 ? 0.070 5.632 -8.564 1.00 48.81 221 SER A O 1
ATOM 1734 N N . VAL A 1 222 ? 2.138 6.519 -8.450 1.00 55.66 222 VAL A N 1
ATOM 1735 C CA . VAL A 1 222 ? 2.126 6.959 -7.050 1.00 55.66 222 VAL A CA 1
ATOM 1736 C C . VAL A 1 222 ? 0.929 7.853 -6.701 1.00 55.66 222 VAL A C 1
ATOM 1738 O O . VAL A 1 222 ? 0.185 7.496 -5.786 1.00 55.66 222 VAL A O 1
ATOM 1741 N N . PRO A 1 223 ? 0.663 8.974 -7.404 1.00 57.12 223 PRO A N 1
ATOM 1742 C CA . PRO A 1 223 ? -0.425 9.872 -7.030 1.00 57.12 223 PRO A CA 1
ATOM 1743 C C . PRO A 1 223 ? -1.796 9.218 -7.189 1.00 57.12 223 PRO A C 1
ATOM 1745 O O . PRO A 1 223 ? -2.692 9.524 -6.413 1.00 57.12 223 PRO A O 1
ATOM 1748 N N . LEU A 1 224 ? -1.968 8.294 -8.139 1.00 54.94 224 LEU A N 1
ATOM 1749 C CA . LEU A 1 224 ? -3.253 7.639 -8.392 1.00 54.94 224 LEU A CA 1
ATOM 1750 C C . LEU A 1 224 ? -3.566 6.583 -7.322 1.00 54.94 224 LEU A C 1
ATOM 1752 O O . LEU A 1 224 ? -4.689 6.522 -6.823 1.00 54.94 224 LEU A O 1
ATOM 1756 N N . LEU A 1 225 ? -2.556 5.816 -6.899 1.00 60.78 225 LEU A N 1
ATOM 1757 C CA . LEU A 1 225 ? -2.673 4.863 -5.793 1.00 60.78 225 LEU A CA 1
ATOM 1758 C C . LEU A 1 225 ? -2.842 5.578 -4.444 1.00 60.78 225 LEU A C 1
ATOM 1760 O O . LEU A 1 225 ? -3.694 5.190 -3.644 1.00 60.78 225 LEU A O 1
ATOM 1764 N N . VAL A 1 226 ? -2.080 6.651 -4.206 1.00 65.56 226 VAL A N 1
ATOM 1765 C CA . VAL A 1 226 ? -2.202 7.488 -3.002 1.00 65.56 226 VAL A CA 1
ATOM 1766 C C . VAL A 1 226 ? -3.552 8.200 -2.968 1.00 65.56 226 VAL A C 1
ATOM 1768 O O . VAL A 1 226 ? -4.181 8.229 -1.914 1.00 65.56 226 VAL A O 1
ATOM 1771 N N . ALA A 1 227 ? -4.047 8.716 -4.096 1.00 65.25 227 ALA A N 1
ATOM 1772 C CA . ALA A 1 227 ? -5.378 9.310 -4.179 1.00 65.25 227 ALA A CA 1
ATOM 1773 C C . ALA A 1 227 ? -6.468 8.264 -3.931 1.00 65.25 227 ALA A C 1
ATOM 1775 O O . ALA A 1 227 ? -7.367 8.517 -3.138 1.00 65.25 227 ALA A O 1
ATOM 1776 N N . TYR A 1 228 ? -6.374 7.074 -4.533 1.00 64.94 228 TYR A N 1
ATOM 1777 C CA . TYR A 1 228 ? -7.342 6.000 -4.314 1.00 64.94 228 TYR A CA 1
ATOM 1778 C C . TYR A 1 228 ? -7.377 5.560 -2.846 1.00 64.94 228 TYR A C 1
ATOM 1780 O O . TYR A 1 228 ? -8.430 5.597 -2.214 1.00 64.94 228 TYR A O 1
ATOM 1788 N N . LEU A 1 229 ? -6.228 5.209 -2.262 1.00 68.38 229 LEU A N 1
ATOM 1789 C CA . LEU A 1 229 ? -6.146 4.797 -0.858 1.00 68.38 229 LEU A CA 1
ATOM 1790 C C . LEU A 1 229 ? -6.499 5.940 0.098 1.00 68.38 229 LEU A C 1
ATOM 1792 O O . LEU A 1 229 ? -7.160 5.706 1.107 1.00 68.38 229 LEU A O 1
ATOM 1796 N N . GLY A 1 230 ? -6.102 7.169 -0.228 1.00 70.06 230 GLY A N 1
ATOM 1797 C CA . GLY A 1 230 ? -6.421 8.373 0.530 1.00 70.06 230 GLY A CA 1
ATOM 1798 C C . GLY A 1 230 ? -7.918 8.663 0.544 1.00 70.06 230 GLY A C 1
ATOM 1799 O O . GLY A 1 230 ? -8.477 8.858 1.617 1.00 70.06 230 GLY A O 1
ATOM 1800 N N . ILE A 1 231 ? -8.589 8.615 -0.610 1.00 68.06 231 ILE A N 1
ATOM 1801 C CA . ILE A 1 231 ? -10.045 8.796 -0.728 1.00 68.06 231 ILE A CA 1
ATOM 1802 C C . ILE A 1 231 ? -10.775 7.677 0.007 1.00 68.06 231 ILE A C 1
ATOM 1804 O O . ILE A 1 231 ? -11.692 7.949 0.780 1.00 68.06 231 ILE A O 1
ATOM 1808 N N . MET A 1 232 ? -10.349 6.426 -0.178 1.00 64.94 232 MET A N 1
ATOM 1809 C CA . MET A 1 232 ? -10.954 5.286 0.507 1.00 64.94 232 MET A CA 1
ATO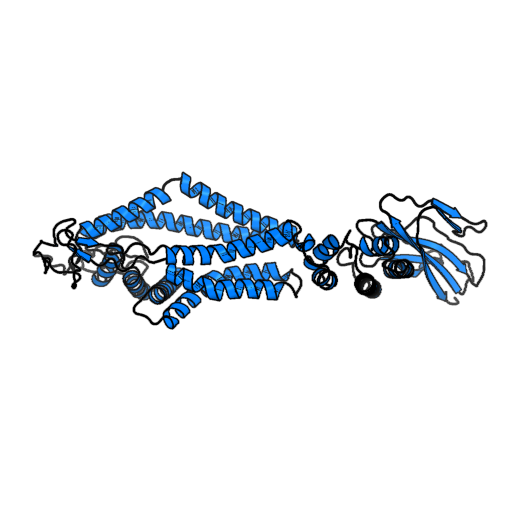M 1810 C C . MET A 1 232 ? -10.834 5.437 2.020 1.00 64.94 232 MET A C 1
ATOM 1812 O O . MET A 1 232 ? -11.835 5.356 2.724 1.00 64.94 232 MET A O 1
ATOM 1816 N N . LEU A 1 233 ? -9.645 5.757 2.530 1.00 70.06 233 LEU A N 1
ATOM 1817 C CA . LEU A 1 233 ? -9.433 5.942 3.959 1.00 70.06 233 LEU A CA 1
ATOM 1818 C C . LEU A 1 233 ? -10.173 7.171 4.509 1.00 70.06 233 LEU A C 1
ATOM 1820 O O . LEU A 1 233 ? -10.731 7.096 5.600 1.00 70.06 233 LEU A O 1
ATOM 1824 N N . LEU A 1 234 ? -10.211 8.279 3.762 1.00 75.31 234 LEU A N 1
ATOM 1825 C CA . LEU A 1 234 ? -10.889 9.513 4.157 1.00 75.31 234 LEU A CA 1
ATOM 1826 C C . LEU A 1 234 ? -12.405 9.329 4.217 1.00 75.31 234 LEU A C 1
ATOM 1828 O O . LEU A 1 234 ? -13.034 9.908 5.096 1.00 75.31 234 LEU A O 1
ATOM 1832 N N . VAL A 1 235 ? -12.980 8.557 3.290 1.00 69.25 235 VAL A N 1
ATOM 1833 C CA . VAL A 1 235 ? -14.429 8.379 3.161 1.00 69.25 235 VAL A CA 1
ATOM 1834 C C . VAL A 1 235 ? -14.903 7.184 3.977 1.00 69.25 235 VAL A C 1
ATOM 1836 O O . VAL A 1 235 ? -15.707 7.362 4.883 1.00 69.25 235 VAL A O 1
ATOM 1839 N N . THR A 1 236 ? -14.423 5.966 3.709 1.00 66.06 236 THR A N 1
ATOM 1840 C CA . THR A 1 236 ? -14.984 4.743 4.317 1.00 66.06 236 THR A CA 1
ATOM 1841 C C . THR A 1 236 ? -14.534 4.548 5.759 1.00 66.06 236 THR A C 1
ATOM 1843 O O . THR A 1 236 ? -15.284 4.045 6.603 1.00 66.06 236 THR A O 1
ATOM 1846 N N . GLY A 1 237 ? -13.318 4.986 6.059 1.00 68.81 237 GLY A N 1
ATOM 1847 C CA . GLY A 1 237 ? -12.684 4.789 7.345 1.00 68.81 237 GLY A CA 1
ATOM 1848 C C . GLY A 1 237 ? -13.427 5.448 8.522 1.00 68.81 237 GLY A C 1
ATOM 1849 O O . GLY A 1 237 ? -13.741 4.753 9.496 1.00 68.81 237 GLY A O 1
ATOM 1850 N N . PRO A 1 238 ? -13.788 6.745 8.461 1.00 75.81 238 PRO A N 1
ATOM 1851 C CA . PRO A 1 238 ? -14.550 7.396 9.521 1.00 75.81 238 PRO A CA 1
ATOM 1852 C C . PRO A 1 238 ? -15.897 6.728 9.785 1.00 75.81 238 PRO A C 1
ATOM 1854 O O . PRO A 1 238 ? -16.281 6.576 10.945 1.00 75.81 238 PRO A O 1
ATOM 1857 N N . PHE A 1 239 ? -16.589 6.260 8.739 1.00 68.56 239 PHE A N 1
ATOM 1858 C CA . PHE A 1 239 ? -17.837 5.511 8.902 1.00 68.56 239 PHE A CA 1
ATOM 1859 C C . PHE A 1 239 ? -17.616 4.163 9.587 1.00 68.56 239 PHE A C 1
ATOM 1861 O O . PHE A 1 239 ? -18.455 3.766 10.393 1.00 68.56 239 PHE A O 1
ATOM 1868 N N . ALA A 1 240 ? -16.490 3.488 9.338 1.00 66.25 240 ALA A N 1
ATOM 1869 C CA . ALA A 1 240 ? -16.127 2.286 10.079 1.00 66.25 240 ALA A CA 1
ATOM 1870 C C . ALA A 1 240 ? -15.867 2.605 11.561 1.00 66.25 240 ALA A C 1
ATOM 1872 O O . ALA A 1 240 ? -16.447 1.960 12.425 1.00 66.25 240 ALA A O 1
ATOM 1873 N N . VAL A 1 241 ? -15.098 3.645 11.898 1.00 70.50 241 VAL A N 1
ATOM 1874 C CA . VAL A 1 241 ? -14.850 4.034 13.308 1.00 70.50 241 VAL A CA 1
ATOM 1875 C C . VAL A 1 241 ? -16.140 4.463 14.021 1.00 70.50 241 VAL A C 1
ATOM 1877 O O . VAL A 1 241 ? -16.367 4.112 15.181 1.00 70.50 241 VAL A O 1
ATOM 1880 N N . MET A 1 242 ? -17.022 5.172 13.314 1.00 71.62 242 MET A N 1
ATOM 1881 C CA . MET A 1 242 ? -18.357 5.526 13.796 1.00 71.62 242 MET A CA 1
ATOM 1882 C C . MET A 1 242 ? -19.308 4.317 13.895 1.00 71.62 242 MET A C 1
ATOM 1884 O O . MET A 1 242 ? -20.278 4.387 14.648 1.00 71.62 242 MET A O 1
ATOM 1888 N N . GLY A 1 243 ? -19.066 3.245 13.129 1.00 60.69 243 GLY A N 1
ATOM 1889 C CA . GLY A 1 243 ? -19.940 2.072 12.987 1.00 60.69 243 GLY A CA 1
ATOM 1890 C C . GLY A 1 243 ? -19.520 0.829 13.784 1.00 60.69 243 GLY A C 1
ATOM 1891 O O . GLY A 1 243 ? -20.381 0.036 14.163 1.00 60.69 243 GLY A O 1
ATOM 1892 N N . VAL A 1 244 ? -18.227 0.674 14.107 1.00 54.69 244 VAL A N 1
ATOM 1893 C CA . VAL A 1 244 ? -17.629 -0.513 14.762 1.00 54.69 244 VAL A CA 1
ATOM 1894 C C . VAL A 1 244 ? -18.144 -0.747 16.190 1.00 54.69 244 VAL A C 1
ATOM 1896 O O . VAL A 1 244 ? -17.991 -1.840 16.729 1.00 54.69 244 VAL A O 1
ATOM 1899 N N . VAL A 1 245 ? -18.860 0.207 16.788 1.00 49.31 245 VAL A N 1
ATOM 1900 C CA . VAL A 1 245 ? -19.550 0.007 18.070 1.00 49.31 245 VAL A CA 1
ATOM 1901 C C . VAL A 1 245 ? -21.003 0.460 17.955 1.00 49.31 245 VAL A C 1
ATOM 1903 O O . VAL A 1 245 ? -21.452 1.418 18.569 1.00 49.31 245 VAL A O 1
ATOM 1906 N N . MET A 1 246 ? -21.778 -0.272 17.158 1.00 47.16 246 MET A N 1
ATOM 1907 C CA . MET A 1 246 ? -23.244 -0.226 17.185 1.00 47.16 246 MET A CA 1
ATOM 1908 C C . MET A 1 246 ? -23.810 -1.142 18.288 1.00 47.16 246 MET A C 1
ATOM 1910 O O . MET A 1 246 ? -24.776 -1.873 18.070 1.00 47.16 246 MET A O 1
ATOM 1914 N N . ARG A 1 247 ? -23.238 -1.108 19.500 1.00 49.12 247 ARG A N 1
ATOM 1915 C CA . ARG A 1 247 ? -24.000 -1.473 20.700 1.00 49.12 247 ARG A CA 1
ATOM 1916 C C . ARG A 1 247 ? -24.739 -0.216 21.122 1.00 49.12 247 ARG A C 1
ATOM 1918 O O . ARG A 1 247 ? -24.207 0.629 21.831 1.00 49.12 247 ARG A O 1
ATOM 1925 N N . ARG A 1 248 ? -25.955 -0.050 20.590 1.00 52.81 248 ARG A N 1
ATOM 1926 C CA . ARG A 1 248 ? -26.885 0.983 21.068 1.00 52.81 248 ARG A CA 1
ATOM 1927 C C . ARG A 1 248 ? -26.929 0.898 22.596 1.00 52.81 248 ARG A C 1
ATOM 1929 O O . ARG A 1 248 ? -26.904 -0.219 23.117 1.00 52.81 248 ARG A O 1
ATOM 1936 N N . ARG A 1 249 ? -27.011 2.057 23.273 1.00 54.06 249 ARG A N 1
ATOM 1937 C CA . ARG A 1 249 ? -27.317 2.147 24.711 1.00 54.06 249 ARG A CA 1
ATOM 1938 C C . ARG A 1 249 ? -28.308 1.046 25.042 1.00 54.06 249 ARG A C 1
ATOM 1940 O O . ARG A 1 249 ? -29.386 1.001 24.444 1.00 54.06 249 ARG A O 1
ATOM 1947 N N . ALA A 1 250 ? -27.896 0.131 25.908 1.00 54.88 250 ALA A N 1
ATOM 1948 C CA . ALA A 1 250 ? -28.776 -0.907 26.383 1.00 54.88 250 ALA A CA 1
ATOM 1949 C C . ALA A 1 250 ? -29.845 -0.181 27.202 1.00 54.88 250 ALA A C 1
ATOM 1951 O O . ALA A 1 250 ? -29.610 0.236 28.332 1.00 54.88 250 ALA A O 1
ATOM 1952 N N . GLU A 1 251 ? -30.977 0.104 26.565 1.00 66.06 251 GLU A N 1
ATOM 1953 C CA . GLU A 1 251 ? -32.112 0.714 27.233 1.00 66.06 251 GLU A CA 1
ATOM 1954 C C . GLU A 1 251 ? -32.565 -0.296 28.287 1.00 66.06 251 GLU A C 1
ATOM 1956 O O . GLU A 1 251 ? -32.992 -1.409 27.953 1.00 66.06 251 GLU A O 1
ATOM 1961 N N . ALA A 1 252 ? -32.380 0.066 29.556 1.00 70.31 252 ALA A N 1
ATOM 1962 C CA . ALA A 1 252 ? -32.807 -0.751 30.673 1.00 70.31 252 ALA A CA 1
ATOM 1963 C C . ALA A 1 252 ? -34.330 -0.872 30.606 1.00 70.31 252 ALA A C 1
ATOM 1965 O O . ALA A 1 252 ? -35.054 0.126 30.564 1.00 70.31 252 ALA A O 1
ATOM 1966 N N . ARG A 1 253 ? -34.819 -2.105 30.542 1.00 78.62 253 ARG A N 1
ATOM 1967 C CA . ARG A 1 253 ? -36.242 -2.414 30.574 1.00 78.62 253 ARG A CA 1
ATOM 1968 C C . ARG A 1 253 ? -36.524 -3.300 31.761 1.00 78.62 253 ARG A C 1
ATOM 1970 O O . ARG A 1 253 ? -35.699 -4.128 32.132 1.00 78.62 253 ARG A O 1
ATOM 1977 N N . CYS A 1 254 ? -37.710 -3.180 32.331 1.00 80.31 254 CYS A N 1
ATOM 1978 C CA . CYS A 1 254 ? -38.148 -4.179 33.292 1.00 80.31 254 CYS A CA 1
ATOM 1979 C C . CYS A 1 254 ? -38.261 -5.542 32.587 1.00 80.31 254 CYS A C 1
ATOM 1981 O O . CYS A 1 254 ? -38.868 -5.643 31.524 1.00 80.31 254 CYS A O 1
ATOM 1983 N N . SER A 1 255 ? -37.676 -6.593 33.154 1.00 81.56 255 SER A N 1
ATOM 1984 C CA . SER A 1 255 ? -37.755 -7.956 32.608 1.00 81.56 255 SER A CA 1
ATOM 1985 C C . SER A 1 255 ? -39.188 -8.500 32.595 1.00 81.56 255 SER A C 1
ATOM 1987 O O . SER A 1 255 ? -39.546 -9.230 31.671 1.00 81.56 255 SER A O 1
ATOM 1989 N N . ALA A 1 256 ? -40.011 -8.092 33.568 1.00 83.81 256 ALA A N 1
ATOM 1990 C CA . ALA A 1 256 ? -41.397 -8.522 33.702 1.00 83.81 256 ALA A CA 1
ATOM 1991 C C . ALA A 1 256 ? -42.312 -7.862 32.659 1.00 83.81 256 ALA A C 1
ATOM 1993 O O . ALA A 1 256 ? -42.945 -8.558 31.870 1.00 83.81 256 ALA A O 1
ATOM 1994 N N . CYS A 1 257 ? -42.359 -6.524 32.605 1.00 85.62 257 CYS A N 1
ATOM 1995 C CA . CYS A 1 257 ? -43.289 -5.806 31.719 1.00 85.62 257 CYS A CA 1
ATOM 1996 C C . CYS A 1 257 ? -42.666 -5.270 30.420 1.00 85.62 257 CYS A C 1
ATOM 1998 O O . CYS A 1 257 ? -43.377 -4.747 29.567 1.00 85.62 257 CYS A O 1
ATOM 2000 N N . ARG A 1 258 ? -41.343 -5.380 30.244 1.00 84.88 258 ARG A N 1
ATOM 2001 C CA . ARG A 1 258 ? -40.572 -4.902 29.074 1.00 84.88 258 ARG A CA 1
ATOM 2002 C C . ARG A 1 258 ? -40.638 -3.397 28.794 1.00 84.88 258 ARG A C 1
ATOM 2004 O O . ARG A 1 258 ? -40.143 -2.962 27.745 1.00 84.88 258 ARG A O 1
ATOM 2011 N N . GLN A 1 259 ? -41.193 -2.613 29.716 1.00 83.94 259 GLN A N 1
ATOM 2012 C CA . GLN A 1 259 ? -41.240 -1.159 29.614 1.00 83.94 259 GLN A CA 1
ATOM 2013 C C . GLN A 1 259 ? -39.877 -0.527 29.873 1.00 83.94 259 GLN A C 1
ATOM 2015 O O . GLN A 1 259 ? -39.069 -1.049 30.643 1.00 83.94 259 GLN A O 1
ATOM 2020 N N . LEU A 1 260 ? -39.641 0.591 29.190 1.00 78.00 260 LEU A N 1
ATOM 2021 C CA . LEU A 1 260 ? -38.427 1.397 29.268 1.00 78.00 260 LEU A CA 1
ATOM 2022 C C . LEU A 1 260 ? -38.327 2.084 30.633 1.00 78.00 260 LEU A C 1
ATOM 2024 O O . LEU A 1 260 ? -39.236 2.799 31.044 1.00 78.00 260 LEU A O 1
ATOM 2028 N N . LEU A 1 261 ? -37.210 1.886 31.329 1.00 73.25 261 LEU A N 1
ATOM 2029 C CA . LEU A 1 261 ? -36.938 2.572 32.585 1.00 73.25 261 LEU A CA 1
ATOM 2030 C C . LEU A 1 261 ? -36.373 3.962 32.264 1.00 73.25 261 LEU A C 1
ATOM 2032 O O . LEU A 1 261 ? -35.262 4.090 31.756 1.00 73.25 261 LEU A O 1
ATOM 2036 N N . ALA A 1 262 ? -37.164 5.005 32.530 1.00 59.19 262 ALA A N 1
ATOM 2037 C CA . ALA A 1 262 ? -36.770 6.396 32.288 1.00 59.19 262 ALA A CA 1
ATOM 2038 C C . ALA A 1 262 ? -35.624 6.855 33.208 1.00 59.19 262 ALA A C 1
ATOM 2040 O O . ALA A 1 262 ? -34.813 7.694 32.822 1.00 59.19 262 ALA A O 1
ATOM 2041 N N . ASN A 1 263 ? -35.547 6.280 34.412 1.00 58.22 263 ASN A N 1
ATOM 2042 C CA . ASN A 1 263 ? -34.452 6.484 35.350 1.00 58.22 263 ASN A CA 1
ATOM 2043 C C . ASN A 1 263 ? -33.522 5.260 35.342 1.00 58.22 263 ASN A C 1
ATOM 2045 O O . ASN A 1 263 ? -34.011 4.133 35.251 1.00 58.22 263 ASN A O 1
ATOM 2049 N N . PRO A 1 264 ? -32.201 5.447 35.492 1.00 54.12 264 PRO A N 1
ATOM 2050 C CA . PRO A 1 264 ? -31.267 4.331 35.570 1.00 54.12 264 PRO A CA 1
ATOM 2051 C C . PRO A 1 264 ? -31.347 3.553 36.898 1.00 54.12 264 PRO A C 1
ATOM 2053 O O . PRO A 1 264 ? -30.838 2.438 36.945 1.00 54.12 264 PRO A O 1
ATOM 2056 N N . HIS A 1 265 ? -31.992 4.102 37.944 1.00 56.53 265 HIS A N 1
ATOM 2057 C CA . HIS A 1 265 ? -32.012 3.534 39.308 1.00 56.53 265 HIS A CA 1
ATOM 2058 C C . HIS A 1 265 ? -33.373 3.546 40.044 1.00 56.53 265 HIS A C 1
ATOM 2060 O O . HIS A 1 265 ? -33.418 3.900 41.223 1.00 56.53 265 HIS A O 1
ATOM 2066 N N . PRO A 1 266 ? -34.517 3.211 39.423 1.00 66.12 266 PRO A N 1
ATOM 2067 C CA . PRO A 1 266 ? -35.748 3.065 40.183 1.00 66.12 266 PRO A CA 1
ATOM 2068 C C . PRO A 1 266 ? -35.696 1.757 40.989 1.00 66.12 266 PRO A C 1
ATOM 2070 O O . PRO A 1 266 ? -35.424 0.699 40.434 1.00 66.12 266 PRO A O 1
ATOM 2073 N N . ALA A 1 267 ? -35.970 1.813 42.297 1.00 75.12 267 ALA A N 1
ATOM 2074 C CA . ALA A 1 267 ? -36.033 0.611 43.141 1.00 75.12 267 ALA A CA 1
ATOM 2075 C C . ALA A 1 267 ? -37.159 -0.347 42.705 1.00 75.12 267 ALA A C 1
ATOM 2077 O O . ALA A 1 267 ? -37.070 -1.557 42.886 1.00 75.12 267 ALA A O 1
ATOM 2078 N N . ARG A 1 268 ? -38.219 0.193 42.091 1.00 80.19 268 ARG A N 1
ATOM 2079 C CA . ARG A 1 268 ? -39.344 -0.565 41.536 1.00 80.19 268 ARG A CA 1
ATOM 2080 C C . ARG A 1 268 ? -39.687 -0.079 40.141 1.00 80.19 268 ARG A C 1
ATOM 2082 O O . ARG A 1 268 ? -39.545 1.103 39.843 1.00 80.19 268 ARG A O 1
ATOM 2089 N N . CYS A 1 269 ? -40.176 -0.971 39.289 1.00 81.88 269 CYS A N 1
ATOM 2090 C CA . CYS A 1 269 ? -40.653 -0.583 37.970 1.00 81.88 269 CYS A CA 1
ATOM 2091 C C . CYS A 1 269 ? -41.859 0.368 38.108 1.00 81.88 269 CYS A C 1
ATOM 2093 O O . CYS A 1 269 ? -42.835 -0.022 38.749 1.00 81.88 269 CYS A O 1
ATOM 2095 N N . PRO A 1 270 ? -41.842 1.566 37.493 1.00 80.31 270 PRO A N 1
ATOM 2096 C CA . PRO A 1 270 ? -42.960 2.511 37.584 1.00 80.31 270 PRO A CA 1
ATOM 2097 C C . PRO A 1 270 ? -44.244 1.980 36.931 1.00 80.31 270 PRO A C 1
ATOM 2099 O O . PRO A 1 270 ? -45.331 2.418 37.280 1.00 80.31 270 PRO A O 1
ATOM 2102 N N . GLU A 1 271 ? -44.116 1.009 36.025 1.00 87.75 271 GLU A N 1
ATOM 2103 C CA . GLU A 1 271 ? -45.232 0.467 35.246 1.00 87.75 271 GLU A CA 1
ATOM 2104 C C . GLU A 1 271 ? -45.857 -0.778 35.889 1.00 87.75 271 GLU A C 1
ATOM 2106 O O . GLU A 1 271 ? -47.072 -0.928 35.895 1.00 87.75 271 GLU A O 1
ATOM 2111 N N . CYS A 1 272 ? -45.042 -1.698 36.423 1.00 87.50 272 CYS A N 1
ATOM 2112 C CA . CYS A 1 272 ? -45.536 -2.978 36.958 1.00 87.50 272 CYS A CA 1
ATOM 2113 C C . CYS A 1 272 ? -45.204 -3.231 38.432 1.00 87.50 272 CYS A C 1
ATOM 2115 O O . CYS A 1 272 ? -45.531 -4.292 38.955 1.00 87.50 272 CYS A O 1
ATOM 2117 N N . GLY A 1 273 ? -44.523 -2.302 39.106 1.00 86.31 273 GLY A N 1
ATOM 2118 C CA . GLY A 1 273 ? -44.212 -2.396 40.535 1.00 86.31 273 GLY A CA 1
ATOM 2119 C C . GLY A 1 273 ? -43.178 -3.455 40.929 1.00 86.31 273 GLY A C 1
ATOM 2120 O O . GLY A 1 273 ? -42.814 -3.509 42.102 1.00 86.31 273 GLY A O 1
ATOM 2121 N N . VAL A 1 274 ? -42.681 -4.264 39.982 1.00 84.75 274 VAL A N 1
ATOM 2122 C CA . VAL A 1 274 ? -41.634 -5.270 40.226 1.00 84.75 274 VAL A CA 1
ATOM 2123 C C . VAL A 1 274 ? -40.416 -4.628 40.870 1.00 84.75 274 VAL A C 1
ATOM 2125 O O . VAL A 1 274 ? -39.949 -3.582 40.417 1.00 84.75 274 VAL A O 1
ATOM 2128 N N . ASP A 1 275 ? -39.907 -5.283 41.909 1.00 80.62 275 ASP A N 1
ATOM 2129 C CA . ASP A 1 275 ? -38.653 -4.923 42.554 1.00 80.62 275 ASP A CA 1
ATOM 2130 C C . ASP A 1 275 ? -37.492 -5.107 41.571 1.00 80.62 275 ASP A C 1
ATOM 2132 O O . ASP A 1 275 ? -37.227 -6.210 41.088 1.00 80.62 275 ASP A O 1
ATOM 2136 N N . LEU A 1 276 ? -36.826 -4.002 41.244 1.00 71.88 276 LEU A N 1
ATOM 2137 C CA . LEU A 1 276 ? -35.721 -3.981 40.289 1.00 71.88 276 LEU A CA 1
ATOM 2138 C C . LEU A 1 276 ? -34.372 -4.287 40.949 1.00 71.88 276 LEU A C 1
ATOM 2140 O O . LEU A 1 276 ? -33.376 -4.425 40.240 1.00 71.88 276 LEU A O 1
ATOM 2144 N N . SER A 1 277 ? -34.338 -4.440 42.277 1.00 69.62 277 SER A N 1
ATOM 2145 C CA . SER A 1 277 ? -33.160 -4.928 43.000 1.00 69.62 277 SER A CA 1
ATOM 2146 C C . SER A 1 277 ? -32.957 -6.442 42.854 1.00 69.62 277 SER A C 1
ATOM 2148 O O . SER A 1 277 ? -31.843 -6.938 43.036 1.00 69.62 277 SER A O 1
ATOM 2150 N N . ALA A 1 278 ? -34.006 -7.180 42.469 1.00 68.38 278 ALA A N 1
ATOM 2151 C CA . ALA A 1 278 ? -33.937 -8.621 42.281 1.00 68.38 278 ALA A CA 1
ATOM 2152 C C . ALA A 1 278 ? -33.036 -9.006 41.083 1.00 68.38 278 ALA A C 1
ATOM 2154 O O . ALA A 1 278 ? -33.012 -8.319 40.052 1.00 68.38 278 ALA A O 1
ATOM 2155 N N . PRO A 1 279 ? -32.285 -10.120 41.174 1.00 59.81 279 PRO A N 1
ATOM 2156 C CA . PRO A 1 279 ? -31.432 -10.574 40.082 1.00 59.81 279 PRO A CA 1
ATOM 2157 C C . PRO A 1 279 ? -32.256 -10.826 38.811 1.00 59.81 279 PRO A C 1
ATOM 2159 O O . PRO A 1 279 ? -33.335 -11.410 38.864 1.00 59.81 279 PRO A O 1
ATOM 2162 N N . ALA A 1 280 ? -31.739 -10.373 37.663 1.00 64.12 280 ALA A N 1
ATOM 2163 C CA . ALA A 1 280 ? -32.405 -10.427 36.355 1.00 64.12 280 ALA A CA 1
ATOM 2164 C C . ALA A 1 280 ? -33.720 -9.624 36.231 1.00 64.12 280 ALA A C 1
ATOM 2166 O O . ALA A 1 280 ? -34.395 -9.727 35.207 1.00 64.12 280 ALA A O 1
ATOM 2167 N N . ALA A 1 281 ? -34.063 -8.765 37.202 1.00 69.25 281 ALA A N 1
ATOM 2168 C CA . ALA A 1 281 ? -35.250 -7.911 37.127 1.00 69.25 281 ALA A CA 1
ATOM 2169 C C . ALA A 1 281 ? -35.168 -6.846 36.017 1.00 69.25 281 ALA A C 1
ATOM 2171 O O . ALA A 1 281 ? -36.205 -6.386 35.532 1.00 69.25 281 ALA A O 1
ATOM 2172 N N . VAL A 1 282 ? -33.960 -6.512 35.555 1.00 69.19 282 VAL A N 1
ATOM 2173 C CA . VAL A 1 282 ? -33.709 -5.605 34.429 1.00 69.19 282 VAL A CA 1
ATOM 2174 C C . VAL A 1 282 ? -33.223 -6.402 33.220 1.00 69.19 282 VAL A C 1
ATOM 2176 O O . VAL A 1 282 ? -32.206 -7.092 33.263 1.00 69.19 282 VAL A O 1
ATOM 2179 N N . ALA A 1 283 ? -33.944 -6.277 32.110 1.00 69.25 283 ALA A N 1
ATOM 2180 C CA . ALA A 1 283 ? -33.520 -6.753 30.807 1.00 69.25 283 ALA A CA 1
ATOM 2181 C C . ALA A 1 283 ? -32.922 -5.585 30.019 1.00 69.25 283 ALA A C 1
ATOM 2183 O O . ALA A 1 283 ? -33.584 -4.583 29.753 1.00 69.25 283 ALA A O 1
ATOM 2184 N N . THR A 1 284 ? -31.672 -5.723 29.597 1.00 63.81 284 THR A N 1
ATOM 2185 C CA . THR A 1 284 ? -31.062 -4.790 28.653 1.00 63.81 284 THR A CA 1
ATOM 2186 C C . THR A 1 284 ? -31.382 -5.253 27.239 1.00 63.81 284 THR A C 1
ATOM 2188 O O . THR A 1 284 ? -30.879 -6.274 26.767 1.00 63.81 284 THR A O 1
ATOM 2191 N N . VAL A 1 285 ? -32.258 -4.524 26.543 1.00 57.78 285 VAL A N 1
ATOM 2192 C CA . VAL A 1 285 ? -32.494 -4.802 25.125 1.00 57.78 285 VAL A CA 1
ATOM 2193 C C . VAL A 1 285 ? -31.384 -4.124 24.343 1.00 57.78 285 VAL A C 1
ATOM 2195 O O . VAL A 1 285 ? -31.415 -2.921 24.088 1.00 57.78 285 VAL A O 1
ATOM 2198 N N . GLU A 1 286 ? -30.395 -4.914 23.931 1.00 56.88 286 GLU A N 1
ATOM 2199 C CA . GLU A 1 286 ? -29.564 -4.525 22.800 1.00 56.88 286 GLU A CA 1
ATOM 2200 C C . GLU A 1 286 ? -30.505 -4.413 21.605 1.00 56.88 286 GLU A C 1
ATOM 2202 O O . GLU A 1 286 ? -30.987 -5.423 21.085 1.00 56.88 286 GLU A O 1
ATOM 2207 N N . ARG A 1 287 ? -30.832 -3.181 21.190 1.00 53.12 287 ARG A N 1
ATOM 2208 C CA . ARG A 1 287 ? -31.525 -2.971 19.918 1.00 53.12 287 ARG A CA 1
ATOM 2209 C C . ARG A 1 287 ? -30.692 -3.700 18.872 1.00 53.12 287 ARG A C 1
ATOM 2211 O O . ARG A 1 287 ? -29.542 -3.319 18.646 1.00 53.12 287 ARG A O 1
ATOM 2218 N N . ARG A 1 288 ? -31.270 -4.779 18.325 1.00 44.44 288 ARG A N 1
ATOM 2219 C CA . ARG A 1 288 ? -30.596 -5.689 17.404 1.00 44.44 288 ARG A CA 1
ATOM 2220 C C . ARG A 1 288 ? -29.857 -4.856 16.382 1.00 44.44 288 ARG A C 1
ATOM 2222 O O . ARG A 1 288 ? -30.444 -4.007 15.717 1.00 44.44 288 ARG A O 1
ATOM 2229 N N . PHE A 1 289 ? -28.563 -5.121 16.355 1.00 50.16 289 PHE A N 1
ATOM 2230 C CA . PHE A 1 289 ? -27.624 -4.756 15.329 1.00 50.16 289 PHE A CA 1
ATOM 2231 C C . PHE A 1 289 ? -28.355 -4.660 13.976 1.00 50.16 289 PHE A C 1
ATOM 2233 O O . PHE A 1 289 ? -28.757 -5.679 13.414 1.00 50.16 289 PHE A O 1
ATOM 2240 N N . GLU A 1 290 ? -28.624 -3.445 13.486 1.00 51.66 290 GLU A N 1
ATOM 2241 C CA . GLU A 1 290 ? -29.254 -3.287 12.178 1.00 51.66 290 GLU A CA 1
ATOM 2242 C C . GLU A 1 290 ? -28.221 -3.747 11.152 1.00 51.66 290 GLU A C 1
ATOM 2244 O O . GLU A 1 290 ? -27.212 -3.079 10.935 1.00 51.66 290 GLU A O 1
ATOM 2249 N N . PHE A 1 291 ? -28.448 -4.925 10.567 1.00 51.16 291 PHE A N 1
ATOM 2250 C CA . PHE A 1 291 ? -27.543 -5.609 9.636 1.00 51.16 291 PHE A CA 1
ATOM 2251 C C . PHE A 1 291 ? -26.975 -4.670 8.560 1.00 51.16 291 PHE A C 1
ATOM 2253 O O . PHE A 1 291 ? -25.816 -4.794 8.176 1.00 51.16 291 PHE A O 1
ATOM 2260 N N . ARG A 1 292 ? -27.761 -3.660 8.160 1.00 51.56 292 ARG A N 1
ATOM 2261 C CA . ARG A 1 292 ? -27.372 -2.578 7.247 1.00 51.56 292 ARG A CA 1
ATOM 2262 C C . ARG A 1 292 ? -26.073 -1.874 7.667 1.00 51.56 292 ARG A C 1
ATOM 2264 O O . ARG A 1 292 ? -25.234 -1.629 6.813 1.00 51.56 292 ARG A O 1
ATOM 2271 N N . TYR A 1 293 ? -25.846 -1.618 8.955 1.00 52.41 293 TYR A N 1
ATOM 2272 C CA . TYR A 1 293 ? -24.634 -0.939 9.430 1.00 52.41 293 TYR A CA 1
ATOM 2273 C C . TYR A 1 293 ? -23.425 -1.874 9.626 1.00 52.41 293 TYR A C 1
ATOM 2275 O O . TYR A 1 293 ? -22.294 -1.412 9.478 1.00 52.41 293 TYR A O 1
ATOM 2283 N N . ALA A 1 294 ? -23.619 -3.181 9.879 1.00 51.91 294 ALA A N 1
ATOM 2284 C CA . ALA A 1 294 ? -22.525 -4.178 9.786 1.00 51.91 294 ALA A CA 1
ATOM 2285 C C . ALA A 1 294 ? -22.101 -4.303 8.348 1.00 51.91 294 ALA A C 1
ATOM 2287 O O . ALA A 1 294 ? -20.912 -4.273 8.085 1.00 51.91 294 ALA A O 1
ATOM 2288 N N . ALA A 1 295 ? -23.069 -4.443 7.444 1.00 55.94 295 ALA A N 1
ATOM 2289 C CA . ALA A 1 295 ? -22.804 -4.518 6.027 1.00 55.94 295 ALA A CA 1
ATOM 2290 C C . ALA A 1 295 ? -22.003 -3.290 5.602 1.00 55.94 295 ALA A C 1
ATOM 2292 O O . ALA A 1 295 ? -20.944 -3.469 5.031 1.00 55.94 295 ALA A O 1
ATOM 2293 N N . ILE A 1 296 ? -22.396 -2.074 6.000 1.00 57.81 296 ILE A N 1
ATOM 2294 C CA . ILE A 1 296 ? -21.609 -0.860 5.729 1.00 57.81 296 ILE A CA 1
ATOM 2295 C C . ILE A 1 296 ? -20.216 -0.921 6.372 1.00 57.81 296 ILE A C 1
ATOM 2297 O O . ILE A 1 296 ? -19.246 -0.585 5.714 1.00 57.81 296 ILE A O 1
ATOM 2301 N N . SER A 1 297 ? -20.073 -1.360 7.624 1.00 52.25 297 SER A N 1
ATOM 2302 C CA . SER A 1 297 ? -18.768 -1.375 8.313 1.00 52.25 297 SER A CA 1
ATOM 2303 C C . SER A 1 297 ? -17.814 -2.432 7.742 1.00 52.25 297 SER A C 1
ATOM 2305 O O . SER A 1 297 ? -16.640 -2.150 7.529 1.00 52.25 297 SER A O 1
ATOM 2307 N N . ILE A 1 298 ? -18.327 -3.632 7.457 1.00 57.50 298 ILE A N 1
ATOM 2308 C CA . ILE A 1 298 ? -17.621 -4.739 6.804 1.00 57.50 298 ILE A CA 1
ATOM 2309 C C . ILE A 1 298 ? -17.275 -4.347 5.374 1.00 57.50 298 ILE A C 1
ATOM 2311 O O . ILE A 1 298 ? -16.134 -4.520 4.975 1.00 57.50 298 ILE A O 1
ATOM 2315 N N . LEU A 1 299 ? -18.217 -3.773 4.624 1.00 57.97 299 LEU A N 1
ATOM 2316 C CA . LEU A 1 299 ? -17.999 -3.296 3.261 1.00 57.97 299 LEU A CA 1
ATOM 2317 C C . LEU A 1 299 ? -16.945 -2.181 3.245 1.00 57.97 299 LEU A C 1
ATOM 2319 O O . LEU A 1 299 ? -16.018 -2.251 2.453 1.00 57.97 299 LEU A O 1
ATOM 2323 N N . SER A 1 300 ? -17.000 -1.232 4.182 1.00 56.47 300 SER A N 1
ATOM 2324 C CA . SER A 1 300 ? -16.001 -0.167 4.352 1.00 56.47 300 SER A CA 1
ATOM 2325 C C . SER A 1 300 ? -14.604 -0.681 4.709 1.00 56.47 300 SER A C 1
ATOM 2327 O O . SER A 1 300 ? -13.624 -0.062 4.300 1.00 56.47 300 SER A O 1
ATOM 2329 N N . LEU A 1 301 ? -14.498 -1.796 5.446 1.00 57.06 301 LEU A N 1
ATOM 2330 C CA . LEU A 1 301 ? -13.222 -2.456 5.759 1.00 57.06 301 LEU A CA 1
ATOM 2331 C C . LEU A 1 301 ? -12.729 -3.351 4.612 1.00 57.06 301 LEU A C 1
ATOM 2333 O O . LEU A 1 301 ? -11.528 -3.449 4.374 1.00 57.06 301 LEU A O 1
ATOM 2337 N N . ALA A 1 302 ? -13.651 -4.007 3.908 1.00 55.25 302 ALA A N 1
ATOM 2338 C CA . ALA A 1 302 ? -13.360 -4.960 2.849 1.00 55.25 302 ALA A CA 1
ATOM 2339 C C . ALA A 1 302 ? -13.018 -4.269 1.530 1.00 55.25 302 ALA A C 1
ATOM 2341 O O . ALA A 1 302 ? -12.153 -4.760 0.822 1.00 55.25 302 ALA A O 1
ATOM 2342 N N . LEU A 1 303 ? -13.636 -3.133 1.192 1.00 61.19 303 LEU A N 1
ATOM 2343 C CA . LEU A 1 303 ? -13.406 -2.434 -0.078 1.00 61.19 303 LEU A CA 1
ATOM 2344 C C . LEU A 1 303 ? -11.952 -1.972 -0.285 1.00 61.19 303 LEU A C 1
ATOM 2346 O O . LEU A 1 303 ? -11.435 -2.175 -1.380 1.00 61.19 303 LEU A O 1
ATOM 2350 N N . PRO A 1 304 ? -11.255 -1.397 0.714 1.00 56.66 304 PRO A N 1
ATOM 2351 C CA . PRO A 1 304 ? -9.838 -1.067 0.580 1.00 56.66 304 PRO A CA 1
ATOM 2352 C C . PRO A 1 304 ? -8.970 -2.315 0.400 1.00 56.66 304 PRO A C 1
ATOM 2354 O O . PRO A 1 304 ? -8.063 -2.313 -0.426 1.00 56.66 304 PRO A O 1
ATOM 2357 N N . VAL A 1 305 ? -9.277 -3.398 1.125 1.00 57.78 305 VAL A N 1
ATOM 2358 C CA . VAL A 1 305 ? -8.551 -4.676 1.030 1.00 57.78 305 VAL A CA 1
ATOM 2359 C C . VAL A 1 305 ? -8.792 -5.342 -0.324 1.00 57.78 305 VAL A C 1
ATOM 2361 O O . VAL A 1 305 ? -7.839 -5.769 -0.957 1.00 57.78 305 VAL A O 1
ATOM 2364 N N . LEU A 1 306 ? -10.036 -5.382 -0.800 1.00 60.31 306 LEU A N 1
ATOM 2365 C CA . LEU A 1 306 ? -10.426 -5.905 -2.111 1.00 60.31 306 LEU A CA 1
ATOM 2366 C C . LEU A 1 306 ? -9.888 -5.040 -3.250 1.00 60.31 306 LEU A C 1
ATOM 2368 O O . LEU A 1 306 ? -9.499 -5.579 -4.274 1.00 60.31 306 LEU A O 1
ATOM 2372 N N . GLY A 1 307 ? -9.836 -3.720 -3.076 1.00 63.16 307 GLY A N 1
ATOM 2373 C CA . GLY A 1 307 ? -9.247 -2.799 -4.044 1.00 63.16 307 GLY A CA 1
ATOM 2374 C C . GLY A 1 307 ? -7.732 -2.959 -4.143 1.00 63.16 307 GLY A C 1
ATOM 2375 O O . GLY A 1 307 ? -7.202 -3.057 -5.243 1.00 63.16 307 GLY A O 1
ATOM 2376 N N . LEU A 1 308 ? -7.039 -3.049 -3.003 1.00 61.53 308 LEU A N 1
ATOM 2377 C CA . LEU A 1 308 ? -5.600 -3.310 -2.961 1.00 61.53 308 LEU A CA 1
ATOM 2378 C C . LEU A 1 308 ? -5.275 -4.710 -3.489 1.00 61.53 308 LEU A C 1
ATOM 2380 O O . LEU A 1 308 ? -4.356 -4.858 -4.285 1.00 61.53 308 LEU A O 1
ATOM 2384 N N . PHE A 1 309 ? -6.042 -5.724 -3.081 1.00 58.56 309 PHE A N 1
ATOM 2385 C CA . PHE A 1 309 ? -5.914 -7.083 -3.594 1.00 58.56 309 PHE A CA 1
ATOM 2386 C C . PHE A 1 309 ? -6.175 -7.106 -5.096 1.00 58.56 309 PHE A C 1
ATOM 2388 O O . PHE A 1 309 ? -5.322 -7.570 -5.826 1.00 58.56 309 PHE A O 1
ATOM 2395 N N . GLY A 1 310 ? -7.267 -6.512 -5.578 1.00 63.84 310 GLY A N 1
ATOM 2396 C CA . GLY A 1 310 ? -7.578 -6.405 -7.002 1.00 63.84 310 GLY A CA 1
ATOM 2397 C C . GLY A 1 310 ? -6.484 -5.690 -7.792 1.00 63.84 310 GLY A C 1
ATOM 2398 O O . GLY A 1 310 ? -6.108 -6.168 -8.854 1.00 63.84 310 GLY A O 1
ATOM 2399 N N . PHE A 1 311 ? -5.910 -4.610 -7.257 1.00 63.50 311 PHE A N 1
ATOM 2400 C CA . PHE A 1 311 ? -4.775 -3.912 -7.865 1.00 63.50 311 PHE A CA 1
ATOM 2401 C C . PHE A 1 311 ? -3.509 -4.778 -7.901 1.00 63.50 311 PHE A C 1
ATOM 2403 O O . PHE A 1 311 ? -2.853 -4.866 -8.935 1.00 63.50 311 PHE A O 1
ATOM 2410 N N . LEU A 1 312 ? -3.176 -5.456 -6.799 1.00 56.94 312 LEU A N 1
ATOM 2411 C CA . LEU A 1 312 ? -2.031 -6.367 -6.727 1.00 56.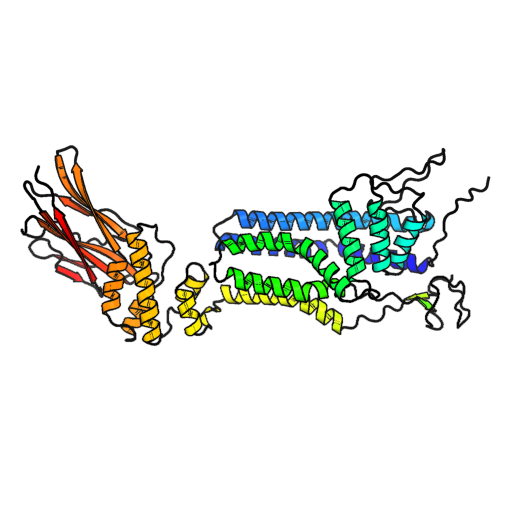94 312 LEU A CA 1
ATOM 2412 C C . LEU A 1 312 ? -2.222 -7.574 -7.648 1.00 56.94 312 LEU A C 1
ATOM 2414 O O . LEU A 1 312 ? -1.318 -7.921 -8.394 1.00 56.94 312 LEU A O 1
ATOM 2418 N N . THR A 1 313 ? -3.404 -8.183 -7.652 1.00 55.97 313 THR A N 1
ATOM 2419 C CA . THR A 1 313 ? -3.789 -9.270 -8.553 1.00 55.97 313 THR A CA 1
ATOM 2420 C C . THR A 1 313 ? -3.730 -8.810 -10.004 1.00 55.97 313 THR A C 1
ATOM 2422 O O . THR A 1 313 ? -3.187 -9.524 -10.835 1.00 55.97 313 THR A O 1
ATOM 2425 N N . PHE A 1 314 ? -4.197 -7.602 -10.315 1.00 64.06 314 PHE A N 1
ATOM 2426 C CA . PHE A 1 314 ? -4.077 -7.008 -11.643 1.00 64.06 314 PHE A CA 1
ATOM 2427 C C . PHE A 1 314 ? -2.608 -6.794 -12.039 1.00 64.06 314 PHE A C 1
ATOM 2429 O O . PHE A 1 314 ? -2.217 -7.116 -13.156 1.00 64.06 314 PHE A O 1
ATOM 2436 N N . ALA A 1 315 ? -1.762 -6.313 -11.129 1.00 56.84 315 ALA A N 1
ATOM 2437 C CA . ALA A 1 315 ? -0.339 -6.115 -11.395 1.00 56.84 315 ALA A CA 1
ATOM 2438 C C . ALA A 1 315 ? 0.454 -7.434 -11.504 1.00 56.84 315 ALA A C 1
ATOM 2440 O O . ALA A 1 315 ? 1.435 -7.494 -12.240 1.00 56.84 315 ALA A O 1
ATOM 2441 N N . VAL A 1 316 ? 0.049 -8.485 -10.781 1.00 54.47 316 VAL A N 1
ATOM 2442 C CA . VAL A 1 316 ? 0.770 -9.769 -10.687 1.00 54.47 316 VAL A CA 1
ATOM 2443 C C . VAL A 1 316 ? 0.279 -10.799 -11.706 1.00 54.47 316 VAL A C 1
ATOM 2445 O O . VAL A 1 316 ? 1.099 -11.500 -12.287 1.00 54.47 316 VAL A O 1
ATOM 2448 N N . LEU A 1 317 ? -1.029 -10.893 -11.958 1.00 58.56 317 LEU A N 1
ATOM 2449 C CA . LEU A 1 317 ? -1.623 -11.875 -12.879 1.00 58.56 317 LEU A CA 1
ATOM 2450 C C . LEU A 1 317 ? -1.731 -11.364 -14.325 1.00 58.56 317 LEU A C 1
ATOM 2452 O O . LEU A 1 317 ? -2.535 -11.873 -15.101 1.00 58.56 317 LEU A O 1
ATOM 2456 N N . GLY A 1 318 ? -0.952 -10.345 -14.694 1.00 62.81 318 GLY A N 1
ATOM 2457 C CA . GLY A 1 318 ? -0.923 -9.850 -16.070 1.00 62.81 318 GLY A CA 1
ATOM 2458 C C . GLY A 1 318 ? -2.179 -9.077 -16.477 1.00 62.81 318 GLY A C 1
ATOM 2459 O O . GLY A 1 318 ? -2.581 -9.121 -17.632 1.00 62.81 318 GLY A O 1
ATOM 2460 N N . GLY A 1 319 ? -2.793 -8.323 -15.563 1.00 69.69 319 GLY A N 1
ATOM 2461 C CA . GLY A 1 319 ? -3.934 -7.443 -15.844 1.00 69.69 319 GLY A CA 1
ATOM 2462 C C . GLY A 1 319 ? -3.686 -6.455 -16.993 1.00 69.69 319 GLY A C 1
ATOM 2463 O O . GLY A 1 319 ? -4.603 -6.121 -17.745 1.00 69.69 319 GLY A O 1
ATOM 2464 N N . PHE A 1 320 ? -2.425 -6.061 -17.198 1.00 72.56 320 PHE A N 1
ATOM 2465 C CA . PHE A 1 320 ? -1.984 -5.268 -18.348 1.00 72.56 320 PHE A CA 1
ATOM 2466 C C . PHE A 1 320 ? -2.350 -5.919 -19.693 1.00 72.56 320 PHE A C 1
ATOM 2468 O O . PHE A 1 320 ? -2.696 -5.206 -20.633 1.00 72.56 320 PHE A O 1
ATOM 2475 N N . ALA A 1 321 ? -2.404 -7.252 -19.770 1.00 73.69 321 ALA A N 1
ATOM 2476 C CA . ALA A 1 321 ? -2.833 -7.991 -20.957 1.00 73.69 321 ALA A CA 1
ATOM 2477 C C . ALA A 1 321 ? -4.321 -7.811 -21.303 1.00 73.69 321 ALA A C 1
ATOM 2479 O O . ALA A 1 321 ? -4.742 -8.259 -22.367 1.00 73.69 321 ALA A O 1
ATOM 2480 N N . TYR A 1 322 ? -5.115 -7.135 -20.467 1.00 78.25 322 TYR A N 1
ATOM 2481 C CA . TYR A 1 322 ? -6.515 -6.792 -20.747 1.00 78.25 322 TYR A CA 1
ATOM 2482 C C . TYR A 1 322 ? -6.725 -5.297 -21.017 1.00 78.25 322 TYR A C 1
ATOM 2484 O O . TYR A 1 322 ? -7.822 -4.890 -21.396 1.00 78.25 322 TYR A O 1
ATOM 2492 N N . LEU A 1 323 ? -5.693 -4.462 -20.853 1.00 77.88 323 LEU A N 1
ATOM 2493 C CA . LEU A 1 323 ? -5.804 -3.033 -21.141 1.00 77.88 323 LEU A CA 1
ATOM 2494 C C . LEU A 1 323 ? -5.849 -2.783 -22.656 1.00 77.88 323 LEU A C 1
ATOM 2496 O O . LEU A 1 323 ? -5.202 -3.503 -23.424 1.00 77.88 323 LEU A O 1
ATOM 2500 N N . PRO A 1 324 ? -6.589 -1.761 -23.117 1.00 82.00 324 PRO A N 1
ATOM 2501 C CA . PRO A 1 324 ? -6.582 -1.372 -24.521 1.00 82.00 324 PRO A CA 1
ATOM 2502 C C . PRO A 1 324 ? -5.237 -0.740 -24.909 1.00 82.00 324 PRO A C 1
ATOM 2504 O O . PRO A 1 324 ? -4.579 -0.093 -24.092 1.00 82.00 324 PRO A O 1
ATOM 2507 N N . ASN A 1 325 ? -4.855 -0.858 -26.186 1.00 80.69 325 ASN A N 1
ATOM 2508 C CA . ASN A 1 325 ? -3.595 -0.300 -26.705 1.00 80.69 325 ASN A CA 1
ATOM 2509 C C . ASN A 1 325 ? -3.474 1.217 -26.460 1.00 80.69 325 ASN A C 1
ATOM 2511 O O . ASN A 1 325 ? -2.382 1.702 -26.191 1.00 80.69 325 ASN A O 1
ATOM 2515 N N . ALA A 1 326 ? -4.597 1.946 -26.462 1.00 77.81 326 ALA A N 1
ATOM 2516 C CA . ALA A 1 326 ? -4.644 3.380 -26.159 1.00 77.81 32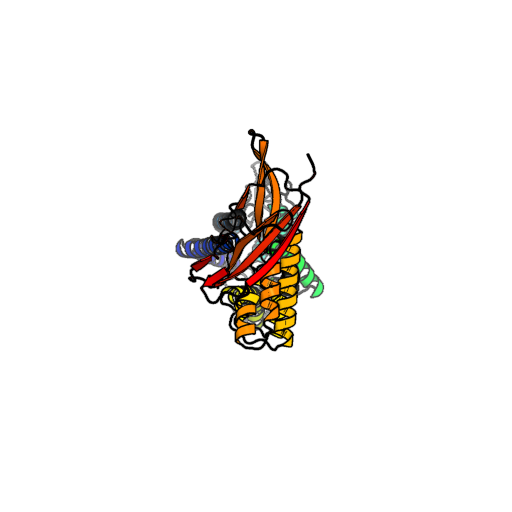6 ALA A CA 1
ATOM 2517 C C . ALA A 1 326 ? -4.163 3.734 -24.737 1.00 77.81 326 ALA A C 1
ATOM 2519 O O . ALA A 1 326 ? -3.733 4.857 -24.501 1.00 77.81 326 ALA A O 1
ATOM 2520 N N . VAL A 1 327 ? -4.234 2.787 -23.795 1.00 79.75 327 VAL A N 1
ATOM 2521 C CA . VAL A 1 327 ? -3.728 2.944 -22.422 1.00 79.75 327 VAL A CA 1
ATOM 2522 C C . VAL A 1 327 ? -2.320 2.364 -22.298 1.00 79.75 327 VAL A C 1
ATOM 2524 O O . VAL A 1 327 ? -1.470 2.951 -21.634 1.00 79.75 327 VAL A O 1
ATOM 2527 N N . LEU A 1 328 ? -2.054 1.233 -22.956 1.00 79.44 328 LEU A N 1
ATOM 2528 C CA . LEU A 1 328 ? -0.758 0.558 -22.888 1.00 79.44 328 LEU A CA 1
ATOM 2529 C C . LEU A 1 328 ? 0.372 1.344 -23.554 1.00 79.44 328 LEU A C 1
ATOM 2531 O O . LEU A 1 328 ? 1.457 1.401 -22.987 1.00 79.44 328 LEU A O 1
ATOM 2535 N N . VAL A 1 329 ? 0.134 1.967 -24.712 1.00 80.38 329 VAL A N 1
ATOM 2536 C CA . VAL A 1 329 ? 1.177 2.700 -25.452 1.00 80.38 329 VAL A CA 1
ATOM 2537 C C . VAL A 1 329 ? 1.738 3.870 -24.621 1.00 80.38 329 VAL A C 1
ATOM 2539 O O . VAL A 1 329 ? 2.943 3.873 -24.381 1.00 80.38 329 VAL A O 1
ATOM 2542 N N . PRO A 1 330 ? 0.916 4.771 -24.040 1.00 79.81 330 PRO A N 1
ATOM 2543 C CA . PRO A 1 330 ? 1.426 5.825 -23.156 1.00 79.81 330 PRO A CA 1
ATOM 2544 C C . PRO A 1 330 ? 2.109 5.314 -21.879 1.00 79.81 330 PRO A C 1
ATOM 2546 O O . PRO A 1 330 ? 2.972 5.992 -21.322 1.00 79.81 330 PRO A O 1
ATOM 2549 N N . LEU A 1 331 ? 1.706 4.143 -21.367 1.00 78.69 331 LEU A N 1
ATOM 2550 C CA . LEU A 1 331 ? 2.337 3.533 -20.191 1.00 78.69 331 LEU A CA 1
ATOM 2551 C C . LEU A 1 331 ? 3.706 2.938 -20.529 1.00 78.69 331 LEU A C 1
ATOM 2553 O O . LEU A 1 331 ? 4.633 3.079 -19.734 1.00 78.69 331 LEU A O 1
ATOM 2557 N N . ALA A 1 332 ? 3.834 2.315 -21.702 1.00 78.44 332 ALA A N 1
ATOM 2558 C CA . ALA A 1 332 ? 5.072 1.736 -22.211 1.00 78.44 332 ALA A CA 1
ATOM 2559 C C . ALA A 1 332 ? 6.165 2.791 -22.463 1.00 78.44 332 ALA A C 1
ATOM 2561 O O . ALA A 1 332 ? 7.349 2.468 -22.429 1.00 78.44 332 ALA A O 1
ATOM 2562 N N . GLU A 1 333 ? 5.787 4.053 -22.664 1.00 73.25 333 GLU A N 1
ATOM 2563 C CA . GLU A 1 333 ? 6.713 5.184 -22.826 1.00 73.25 333 GLU A CA 1
ATOM 2564 C C . GLU A 1 333 ? 7.388 5.625 -21.520 1.00 73.25 333 GLU A C 1
ATOM 2566 O O . GLU A 1 333 ? 8.383 6.341 -21.560 1.00 73.25 333 GLU A O 1
ATOM 2571 N N . GLY A 1 334 ? 6.838 5.254 -20.361 1.00 70.75 334 GLY A N 1
ATOM 2572 C CA . GLY A 1 334 ? 7.389 5.648 -19.066 1.00 70.75 334 GLY A CA 1
ATOM 2573 C C . GLY A 1 334 ? 8.616 4.836 -18.646 1.00 70.75 334 GLY A C 1
ATOM 2574 O O . GLY A 1 334 ? 9.058 3.920 -19.336 1.00 70.75 334 GLY A O 1
ATOM 2575 N N . ASP A 1 335 ? 9.111 5.128 -17.447 1.00 65.56 335 ASP A N 1
ATOM 2576 C CA . ASP A 1 335 ? 10.112 4.307 -16.765 1.00 65.56 335 ASP A CA 1
ATOM 2577 C C . ASP A 1 335 ? 9.455 3.384 -15.722 1.00 65.56 335 ASP A C 1
ATOM 2579 O O . ASP A 1 335 ? 8.307 3.583 -15.305 1.00 65.56 335 ASP A O 1
ATOM 2583 N N . GLY A 1 336 ? 10.196 2.368 -15.277 1.00 67.19 336 GLY A N 1
ATOM 2584 C CA . GLY A 1 336 ? 9.819 1.501 -14.158 1.00 67.19 336 GLY A CA 1
ATOM 2585 C C . GLY A 1 336 ? 8.834 0.372 -14.488 1.00 67.19 336 GLY A C 1
ATOM 2586 O O . GLY A 1 336 ? 8.537 0.055 -15.640 1.00 67.19 336 GLY A O 1
ATOM 2587 N N . LEU A 1 337 ? 8.316 -0.260 -13.430 1.00 64.50 337 LEU A N 1
ATOM 2588 C CA . LEU A 1 337 ? 7.574 -1.527 -13.508 1.00 64.50 337 LEU A CA 1
ATOM 2589 C C . LEU A 1 337 ? 6.294 -1.463 -14.352 1.00 64.50 337 LEU A C 1
ATOM 2591 O O . LEU A 1 337 ? 5.941 -2.442 -15.004 1.00 64.50 337 LEU A O 1
ATOM 2595 N N . SER A 1 338 ? 5.577 -0.336 -14.351 1.00 70.38 338 SER A N 1
ATOM 2596 C CA . SER A 1 338 ? 4.369 -0.194 -15.173 1.00 70.38 338 SER A CA 1
ATOM 2597 C C . SER A 1 338 ? 4.691 -0.132 -16.662 1.00 70.38 338 SER A C 1
ATOM 2599 O O . SER A 1 338 ? 3.913 -0.642 -17.462 1.00 70.38 338 SER A O 1
ATOM 2601 N N . ALA A 1 339 ? 5.823 0.479 -17.023 1.00 75.44 339 ALA A N 1
ATOM 2602 C CA . ALA A 1 339 ? 6.263 0.556 -18.406 1.00 75.44 339 ALA A CA 1
ATOM 2603 C C . ALA A 1 339 ? 6.727 -0.810 -18.901 1.00 75.44 339 ALA A C 1
ATOM 2605 O O . ALA A 1 339 ? 6.276 -1.243 -19.954 1.00 75.44 339 ALA A O 1
ATOM 2606 N N . MET A 1 340 ? 7.516 -1.535 -18.100 1.00 73.38 340 MET A N 1
ATOM 2607 C CA . MET A 1 340 ? 7.895 -2.920 -18.406 1.00 73.38 340 MET A CA 1
ATOM 2608 C C . MET A 1 340 ? 6.668 -3.811 -18.620 1.00 73.38 340 MET A C 1
ATOM 2610 O O . MET A 1 340 ? 6.519 -4.393 -19.686 1.00 73.38 340 MET A O 1
ATOM 2614 N N . SER A 1 341 ? 5.728 -3.838 -17.667 1.00 75.94 341 SER A N 1
ATOM 2615 C CA . SER A 1 341 ? 4.509 -4.650 -17.789 1.00 75.94 341 SER A CA 1
ATOM 2616 C C . SER A 1 341 ? 3.642 -4.250 -18.987 1.00 75.94 341 SER A C 1
ATOM 2618 O O . SER A 1 341 ? 2.985 -5.099 -19.587 1.00 75.94 341 SER A O 1
ATOM 2620 N N . ALA A 1 342 ? 3.613 -2.960 -19.343 1.00 79.12 342 ALA A N 1
ATOM 2621 C CA . ALA A 1 342 ? 2.911 -2.497 -20.532 1.00 79.12 342 ALA A CA 1
ATOM 2622 C C . ALA A 1 342 ? 3.609 -2.953 -21.823 1.00 79.12 342 ALA A C 1
ATOM 2624 O O . ALA A 1 342 ? 2.922 -3.381 -22.746 1.00 79.12 342 ALA A O 1
ATOM 2625 N N . ARG A 1 343 ? 4.947 -2.918 -21.884 1.00 78.56 343 ARG A N 1
ATOM 2626 C CA . ARG A 1 343 ? 5.741 -3.422 -23.019 1.00 78.56 343 ARG A CA 1
ATOM 2627 C C . ARG A 1 343 ? 5.609 -4.935 -23.172 1.00 78.56 343 ARG A C 1
ATOM 2629 O O . ARG A 1 343 ? 5.337 -5.406 -24.274 1.00 78.56 343 ARG A O 1
ATOM 2636 N N . ASP A 1 344 ? 5.659 -5.680 -22.073 1.00 76.19 344 ASP A N 1
ATOM 2637 C CA . ASP A 1 344 ? 5.398 -7.122 -22.065 1.00 76.19 344 ASP A CA 1
ATOM 2638 C C . ASP A 1 344 ? 3.984 -7.429 -22.578 1.00 76.19 344 ASP A C 1
ATOM 2640 O O . ASP A 1 344 ? 3.805 -8.290 -23.432 1.00 76.19 344 ASP A O 1
ATOM 2644 N N . ALA A 1 345 ? 2.969 -6.676 -22.141 1.00 79.00 345 ALA A N 1
ATOM 2645 C CA . ALA A 1 345 ? 1.592 -6.848 -22.615 1.00 79.00 345 ALA A CA 1
ATOM 2646 C C . ALA A 1 345 ? 1.385 -6.447 -24.088 1.00 79.00 345 ALA A C 1
ATOM 2648 O O . ALA A 1 345 ? 0.462 -6.941 -24.741 1.00 79.00 345 ALA A O 1
ATOM 2649 N N . LEU A 1 346 ? 2.208 -5.532 -24.608 1.00 79.69 346 LEU A N 1
ATOM 2650 C CA . LEU A 1 346 ? 2.240 -5.159 -26.023 1.00 79.69 346 LEU A CA 1
ATOM 2651 C C . LEU A 1 346 ? 3.022 -6.169 -26.875 1.00 79.69 346 LEU A C 1
ATOM 2653 O O . LEU A 1 346 ? 2.794 -6.248 -28.084 1.00 79.69 346 LEU A O 1
ATOM 2657 N N . THR A 1 347 ? 3.902 -6.960 -26.260 1.00 73.25 347 THR A N 1
ATOM 2658 C CA . THR A 1 347 ? 4.666 -8.013 -26.931 1.00 73.25 347 THR A CA 1
ATOM 2659 C C . THR A 1 347 ? 3.695 -9.090 -27.423 1.00 73.25 347 THR A C 1
ATOM 2661 O O . THR A 1 347 ? 3.028 -9.758 -26.640 1.00 73.25 347 THR A O 1
ATOM 2664 N N . GLY A 1 348 ? 3.563 -9.222 -28.745 1.00 67.81 348 GLY A N 1
ATOM 2665 C CA . GLY A 1 348 ? 2.619 -10.148 -29.389 1.00 67.81 348 GLY A CA 1
ATOM 2666 C C . GLY A 1 348 ? 1.267 -9.541 -29.782 1.00 67.81 348 GLY A C 1
ATOM 2667 O O . GLY A 1 348 ? 0.423 -10.248 -30.330 1.00 67.81 348 GLY A O 1
ATOM 2668 N N . ARG A 1 349 ? 1.044 -8.238 -29.561 1.00 77.94 349 ARG A N 1
ATOM 2669 C CA . ARG A 1 349 ? -0.146 -7.535 -30.063 1.00 77.94 349 ARG A CA 1
ATOM 2670 C C . ARG A 1 349 ? 0.127 -6.837 -31.391 1.00 77.94 349 ARG A C 1
ATOM 2672 O O . ARG A 1 349 ? 1.138 -6.159 -31.556 1.00 77.94 349 ARG A O 1
ATOM 2679 N N . SER A 1 350 ? -0.837 -6.904 -32.309 1.00 78.56 350 SER A N 1
ATOM 2680 C CA . SER A 1 350 ? -0.838 -6.074 -33.514 1.00 78.56 350 SER A CA 1
ATOM 2681 C C . SER A 1 350 ? -1.202 -4.630 -33.149 1.00 78.56 350 SER A C 1
ATOM 2683 O O . SER A 1 350 ? -2.339 -4.345 -32.753 1.00 78.56 350 SER A O 1
ATOM 2685 N N . LEU A 1 351 ? -0.249 -3.707 -33.272 1.00 82.12 351 LEU A N 1
ATOM 2686 C CA . LEU A 1 351 ? -0.520 -2.274 -33.176 1.00 82.12 351 LEU A CA 1
ATOM 2687 C C . LEU A 1 351 ? -0.943 -1.717 -34.535 1.00 82.12 351 LEU A C 1
ATOM 2689 O O . LEU A 1 351 ? -0.462 -2.148 -35.578 1.00 82.12 351 LEU A O 1
ATOM 2693 N N . SER A 1 352 ? -1.825 -0.718 -34.526 1.00 84.44 352 SER A N 1
ATOM 2694 C CA . SER A 1 352 ? -2.084 0.086 -35.725 1.00 84.44 352 SER A CA 1
ATOM 2695 C C . SER A 1 352 ? -0.810 0.842 -36.135 1.00 84.44 352 SER A C 1
ATOM 2697 O O . SER A 1 352 ? -0.108 1.293 -35.222 1.00 84.44 352 SER A O 1
ATOM 2699 N N . PRO A 1 353 ? -0.582 1.130 -37.430 1.00 84.44 353 PRO A N 1
ATOM 2700 C CA . PRO A 1 353 ? 0.632 1.804 -37.909 1.00 84.44 353 PRO A CA 1
ATOM 2701 C C . PRO A 1 353 ? 0.990 3.077 -37.130 1.00 84.44 353 PRO A C 1
ATOM 2703 O O . PRO A 1 353 ? 2.121 3.251 -36.693 1.00 84.44 353 PRO A O 1
ATOM 2706 N N . ARG A 1 354 ? -0.005 3.922 -36.824 1.00 84.56 354 ARG A N 1
ATOM 2707 C CA . ARG A 1 354 ? 0.193 5.151 -36.036 1.00 84.56 354 ARG A CA 1
ATOM 2708 C C . ARG A 1 354 ? 0.774 4.900 -34.637 1.00 84.56 354 ARG A C 1
ATOM 2710 O O . ARG A 1 354 ? 1.611 5.667 -34.176 1.00 84.56 354 ARG A O 1
ATOM 2717 N N . HIS A 1 355 ? 0.301 3.862 -33.950 1.00 83.88 355 HIS A N 1
ATOM 2718 C CA . HIS A 1 355 ? 0.776 3.513 -32.608 1.00 83.88 355 HIS A CA 1
ATOM 2719 C C . HIS A 1 355 ? 2.132 2.802 -32.656 1.00 83.88 355 HIS A C 1
ATOM 2721 O O . HIS A 1 355 ? 2.946 3.034 -31.770 1.00 83.88 355 HIS A O 1
ATOM 2727 N N . ALA A 1 356 ? 2.373 1.977 -33.682 1.00 85.19 356 ALA A N 1
ATOM 2728 C CA . ALA A 1 356 ? 3.654 1.304 -33.887 1.00 85.19 356 ALA A CA 1
ATOM 2729 C C . ALA A 1 356 ? 4.780 2.318 -34.137 1.00 85.19 356 ALA A C 1
ATOM 2731 O O . ALA A 1 356 ? 5.788 2.286 -33.438 1.00 85.19 356 ALA A O 1
ATOM 2732 N N . VAL A 1 357 ? 4.565 3.274 -35.051 1.00 87.75 357 VAL A N 1
ATOM 2733 C CA . VAL A 1 357 ? 5.528 4.345 -35.357 1.00 87.75 357 VAL A CA 1
ATOM 2734 C C . VAL A 1 357 ? 5.828 5.187 -34.116 1.00 87.75 357 VAL A C 1
ATOM 2736 O O . VAL A 1 357 ? 6.981 5.280 -33.713 1.00 87.75 357 VAL A O 1
ATOM 2739 N N . GLY A 1 358 ? 4.803 5.731 -33.447 1.00 86.00 358 GLY A N 1
ATOM 2740 C CA . GLY A 1 358 ? 5.020 6.614 -32.293 1.00 86.00 358 GLY A CA 1
ATOM 2741 C C . GLY A 1 358 ? 5.655 5.923 -31.078 1.00 86.00 358 GLY A C 1
ATOM 2742 O O . GLY A 1 358 ? 6.363 6.563 -30.300 1.00 86.00 358 GLY A O 1
ATOM 2743 N N . LEU A 1 359 ? 5.421 4.618 -30.897 1.00 85.38 359 LEU A N 1
ATOM 2744 C CA . LEU A 1 359 ? 6.108 3.835 -29.871 1.00 85.38 359 LEU A CA 1
ATOM 2745 C C . LEU A 1 359 ? 7.568 3.561 -30.269 1.00 85.38 359 LEU A C 1
ATOM 2747 O O . LEU A 1 359 ? 8.458 3.728 -29.438 1.00 85.38 359 LEU A O 1
ATOM 2751 N N . ALA A 1 360 ? 7.816 3.180 -31.527 1.00 87.56 360 ALA A N 1
ATOM 2752 C CA . ALA A 1 360 ? 9.155 2.899 -32.036 1.00 87.56 360 ALA A CA 1
ATOM 2753 C C . ALA A 1 360 ? 10.060 4.141 -32.001 1.00 87.56 360 ALA A C 1
ATOM 2755 O O . ALA A 1 360 ? 11.170 4.055 -31.485 1.00 87.56 360 ALA A O 1
ATOM 2756 N N . GLU A 1 361 ? 9.579 5.299 -32.465 1.00 88.94 361 GLU A N 1
ATOM 2757 C CA . GLU A 1 361 ? 10.336 6.561 -32.449 1.00 88.94 361 GLU A CA 1
ATOM 2758 C C . GLU A 1 361 ? 10.832 6.915 -31.047 1.00 88.94 361 GLU A C 1
ATOM 2760 O O . GLU A 1 361 ? 12.008 7.217 -30.870 1.00 88.94 361 GLU A O 1
ATOM 2765 N N . ARG A 1 362 ? 9.959 6.817 -30.042 1.00 85.12 362 ARG A N 1
ATOM 2766 C CA . ARG A 1 362 ? 10.298 7.163 -28.657 1.00 85.12 362 ARG A CA 1
ATOM 2767 C C . ARG A 1 362 ? 11.247 6.172 -28.000 1.00 85.12 362 ARG A C 1
ATOM 2769 O O . ARG A 1 362 ? 12.110 6.584 -27.231 1.00 85.12 362 ARG A O 1
ATOM 2776 N N . LEU A 1 363 ? 11.094 4.874 -28.273 1.00 85.56 363 LEU A N 1
ATOM 2777 C CA . LEU A 1 363 ? 12.015 3.866 -27.739 1.00 85.56 363 LEU A CA 1
ATOM 2778 C C . LEU A 1 363 ? 13.413 4.028 -28.341 1.00 85.56 363 LEU A C 1
ATOM 2780 O O . LEU A 1 363 ? 14.397 3.944 -27.610 1.00 85.56 363 LEU A O 1
ATOM 2784 N N . ILE A 1 364 ? 13.491 4.332 -29.638 1.00 88.69 364 ILE A N 1
ATOM 2785 C CA . ILE A 1 364 ? 14.745 4.651 -30.323 1.00 88.69 364 ILE A CA 1
ATOM 2786 C C . ILE A 1 364 ? 15.356 5.940 -29.755 1.00 88.69 364 ILE A C 1
ATOM 2788 O O . ILE A 1 364 ? 16.511 5.919 -29.349 1.00 88.69 364 ILE A O 1
ATOM 2792 N N . GLU A 1 365 ? 14.589 7.028 -29.636 1.00 88.12 365 GLU A N 1
ATOM 2793 C CA . GLU A 1 365 ? 15.057 8.304 -29.065 1.00 88.12 365 GLU A CA 1
ATOM 2794 C C . GLU A 1 365 ? 15.577 8.133 -27.626 1.00 88.12 365 GLU A C 1
ATOM 2796 O O . GLU A 1 365 ? 16.598 8.704 -27.238 1.00 88.12 365 GLU A O 1
ATOM 2801 N N . ARG A 1 366 ? 14.915 7.291 -26.820 1.00 84.00 366 ARG A N 1
ATOM 2802 C CA . ARG A 1 366 ? 15.377 6.958 -25.468 1.00 84.00 366 ARG A CA 1
ATOM 2803 C C . ARG A 1 366 ? 16.722 6.232 -25.493 1.00 84.00 366 ARG A C 1
ATOM 2805 O O . ARG A 1 366 ? 17.601 6.596 -24.714 1.00 84.00 366 ARG A O 1
ATOM 2812 N N . ALA A 1 367 ? 16.881 5.237 -26.367 1.00 85.50 367 ALA A N 1
ATOM 2813 C CA . ALA A 1 367 ? 18.135 4.506 -26.530 1.00 85.50 367 ALA A CA 1
ATOM 2814 C C . ALA A 1 367 ? 19.268 5.406 -27.044 1.00 85.50 367 ALA A C 1
ATOM 2816 O O . ALA A 1 367 ? 20.366 5.354 -26.496 1.00 85.50 367 ALA A O 1
ATOM 2817 N N . GLU A 1 368 ? 18.988 6.293 -28.004 1.00 88.19 368 GLU A N 1
ATOM 2818 C CA . GLU A 1 368 ? 19.920 7.328 -28.477 1.00 88.19 368 GLU A CA 1
ATOM 2819 C C . GLU A 1 368 ? 20.377 8.223 -27.307 1.00 88.19 368 GLU A C 1
ATOM 2821 O O . GLU A 1 368 ? 21.574 8.458 -27.123 1.00 88.19 368 GLU A O 1
ATOM 2826 N N . GLY A 1 369 ? 19.439 8.670 -26.464 1.00 85.88 369 GLY A N 1
ATOM 2827 C CA . GLY A 1 369 ? 19.734 9.478 -25.280 1.00 85.88 369 GLY A CA 1
ATOM 2828 C C . GLY A 1 369 ? 20.553 8.742 -24.212 1.00 85.88 369 GLY A C 1
ATOM 2829 O O . GLY A 1 369 ? 21.469 9.327 -23.631 1.00 85.88 369 GLY A O 1
ATOM 2830 N N . ASP A 1 370 ? 20.260 7.463 -23.960 1.00 82.88 370 ASP A N 1
ATOM 2831 C CA . ASP A 1 370 ? 21.026 6.635 -23.020 1.00 82.88 370 ASP A CA 1
ATOM 2832 C C . ASP A 1 370 ? 22.453 6.375 -23.536 1.00 82.88 370 ASP A C 1
ATOM 2834 O O . ASP A 1 370 ? 23.407 6.476 -22.759 1.00 82.88 370 ASP A O 1
ATOM 2838 N N . LEU A 1 371 ? 22.609 6.135 -24.847 1.00 84.75 371 LEU A N 1
ATOM 2839 C CA . LEU A 1 371 ? 23.908 5.971 -25.507 1.00 84.75 371 LEU A CA 1
ATOM 2840 C C . LEU A 1 371 ? 24.761 7.241 -25.393 1.00 84.75 371 LEU A C 1
ATOM 2842 O O . LEU A 1 371 ? 25.934 7.177 -25.020 1.00 84.75 371 LEU A O 1
ATOM 2846 N N . ALA A 1 372 ? 24.163 8.404 -25.670 1.00 84.62 372 ALA A N 1
ATOM 2847 C CA . ALA A 1 372 ? 24.834 9.701 -25.603 1.00 84.62 372 ALA A CA 1
ATOM 2848 C C . ALA A 1 372 ? 25.249 10.078 -24.173 1.00 84.62 372 ALA A C 1
ATOM 2850 O O . ALA A 1 372 ? 26.310 10.664 -23.963 1.00 84.62 372 ALA A O 1
ATOM 2851 N N . ALA A 1 373 ? 24.430 9.730 -23.178 1.00 82.12 373 ALA A N 1
ATOM 2852 C CA . ALA A 1 373 ? 24.701 10.032 -21.778 1.00 82.12 373 ALA A CA 1
ATOM 2853 C C . ALA A 1 373 ? 25.737 9.095 -21.127 1.00 82.12 373 ALA A C 1
ATOM 2855 O O . ALA A 1 373 ? 26.073 9.314 -19.962 1.00 82.12 373 ALA A O 1
ATOM 2856 N N . ALA A 1 374 ? 26.209 8.059 -21.839 1.00 71.06 374 ALA A N 1
ATOM 2857 C CA . ALA A 1 374 ? 27.083 7.004 -21.312 1.00 71.06 374 ALA A CA 1
ATOM 2858 C C . ALA A 1 374 ? 26.567 6.402 -19.990 1.00 71.06 374 ALA A C 1
ATOM 2860 O O . ALA A 1 374 ? 27.344 6.039 -19.106 1.00 71.06 374 ALA A O 1
ATOM 2861 N N . ARG A 1 375 ? 25.240 6.355 -19.820 1.00 67.44 375 ARG A N 1
ATOM 2862 C CA . ARG A 1 375 ? 24.616 5.814 -18.611 1.00 67.44 375 ARG A CA 1
ATOM 2863 C C . ARG A 1 375 ? 24.625 4.298 -18.685 1.00 67.44 375 ARG A C 1
ATOM 2865 O O . ARG A 1 375 ? 24.365 3.733 -19.744 1.00 67.44 375 ARG A O 1
ATOM 2872 N N . GLU A 1 376 ? 24.851 3.646 -17.545 1.00 59.91 376 GLU A N 1
ATOM 2873 C CA . GLU A 1 376 ? 24.543 2.225 -17.441 1.00 59.91 376 GLU A CA 1
ATOM 2874 C C . GLU A 1 376 ? 23.066 2.015 -17.807 1.00 59.91 376 GLU A C 1
ATOM 2876 O O . GLU A 1 376 ? 22.197 2.723 -17.277 1.00 59.91 376 GLU A O 1
ATOM 2881 N N . PRO A 1 377 ? 22.759 1.099 -18.738 1.00 57.47 377 PRO A N 1
ATOM 2882 C CA . PRO A 1 377 ? 21.428 1.045 -19.307 1.00 57.47 377 PRO A CA 1
ATOM 2883 C C . PRO A 1 377 ? 20.413 0.572 -18.274 1.00 57.47 377 PRO A C 1
ATOM 2885 O O . PRO A 1 377 ? 20.542 -0.522 -17.716 1.00 57.47 377 PRO A O 1
ATOM 2888 N N . SER A 1 378 ? 19.409 1.408 -18.011 1.00 54.47 378 SER A N 1
ATOM 2889 C CA . SER A 1 378 ? 18.682 1.376 -16.744 1.00 54.47 378 SER A CA 1
ATOM 2890 C C . SER A 1 378 ? 17.521 0.391 -16.668 1.00 54.47 378 SER A C 1
ATOM 2892 O O . SER A 1 378 ? 16.880 0.382 -15.630 1.00 54.47 378 SER A O 1
ATOM 2894 N N . LEU A 1 379 ? 17.257 -0.420 -17.703 1.00 59.31 379 LEU A N 1
ATOM 2895 C CA . LEU A 1 379 ? 16.401 -1.628 -17.755 1.00 59.31 379 LEU A CA 1
ATOM 2896 C C . LEU A 1 379 ? 16.254 -2.049 -19.242 1.00 59.31 379 LEU A C 1
ATOM 2898 O O . LEU A 1 379 ? 16.427 -1.200 -20.119 1.00 59.31 379 LEU A O 1
ATOM 2902 N N . PRO A 1 380 ? 15.930 -3.315 -19.578 1.00 64.44 380 PRO A N 1
ATOM 2903 C CA . PRO A 1 380 ? 15.617 -3.688 -20.959 1.00 64.44 380 PRO A CA 1
ATOM 2904 C C . PRO A 1 380 ? 14.400 -2.893 -21.458 1.00 64.44 380 PRO A C 1
ATOM 2906 O O . PRO A 1 380 ? 13.349 -2.854 -20.809 1.00 64.44 380 PRO A O 1
ATOM 2909 N N . LEU A 1 381 ? 14.544 -2.237 -22.612 1.00 66.50 381 LEU A N 1
ATOM 2910 C CA . LEU A 1 381 ? 13.452 -1.504 -23.253 1.00 66.50 381 LEU A CA 1
ATOM 2911 C C . LEU A 1 381 ? 12.475 -2.452 -23.946 1.00 66.50 381 LEU A C 1
ATOM 2913 O O . LEU A 1 381 ? 11.330 -2.068 -24.131 1.00 66.50 381 LEU A O 1
ATOM 2917 N N . GLY A 1 382 ? 12.864 -3.694 -24.235 1.00 64.44 382 GLY A N 1
ATOM 2918 C CA . GLY A 1 382 ? 11.909 -4.761 -24.524 1.00 64.44 382 GLY A CA 1
ATOM 2919 C C . GLY A 1 382 ? 11.166 -4.598 -25.854 1.00 64.44 382 GLY A C 1
ATOM 2920 O O . GLY A 1 382 ? 9.941 -4.480 -25.863 1.00 64.44 382 GLY A O 1
ATOM 2921 N N . LEU A 1 383 ? 11.875 -4.595 -26.987 1.00 57.31 383 LEU A N 1
ATOM 2922 C CA . LEU A 1 383 ? 11.293 -4.605 -28.335 1.00 57.31 383 LEU A CA 1
ATOM 2923 C C . LEU A 1 383 ? 11.309 -5.995 -28.965 1.00 57.31 383 LEU A C 1
ATOM 2925 O O . LEU A 1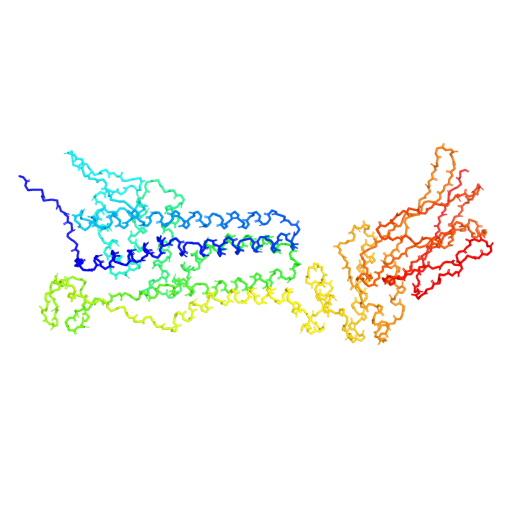 383 ? 11.795 -6.189 -30.079 1.00 57.31 383 LEU A O 1
ATOM 2929 N N . GLY A 1 384 ? 10.537 -6.913 -28.390 1.00 61.62 384 GLY A N 1
ATOM 2930 C CA . GLY A 1 384 ? 9.834 -7.854 -29.269 1.00 61.62 384 GLY A CA 1
ATOM 2931 C C . GLY A 1 384 ? 8.982 -7.125 -30.329 1.00 61.62 384 GLY A C 1
ATOM 2932 O O . GLY A 1 384 ? 8.614 -7.716 -31.335 1.00 61.62 384 GLY A O 1
ATOM 2933 N N . HIS A 1 385 ? 8.678 -5.835 -30.124 1.00 69.00 385 HIS A N 1
ATOM 2934 C CA . HIS A 1 385 ? 7.770 -5.055 -30.953 1.00 69.00 385 HIS A CA 1
ATOM 2935 C C . HIS A 1 385 ? 8.332 -4.567 -32.302 1.00 69.00 385 HIS A C 1
ATOM 2937 O O . HIS A 1 385 ? 7.623 -4.740 -33.281 1.00 69.00 385 HIS A O 1
ATOM 2943 N N . ILE A 1 386 ? 9.537 -3.976 -32.411 1.00 78.75 386 ILE A N 1
ATOM 2944 C CA . ILE A 1 386 ? 10.023 -3.417 -33.702 1.00 78.75 386 ILE A CA 1
ATOM 2945 C C . ILE A 1 386 ? 10.199 -4.520 -34.761 1.00 78.75 386 ILE A C 1
ATOM 2947 O O . ILE A 1 386 ? 9.550 -4.420 -35.803 1.00 78.75 386 ILE A O 1
ATOM 2951 N N . PRO A 1 387 ? 10.965 -5.603 -34.510 1.00 77.38 387 PRO A N 1
ATOM 2952 C CA . PRO A 1 387 ? 11.094 -6.688 -35.483 1.00 77.38 387 PRO A CA 1
ATOM 2953 C C . PRO A 1 387 ? 9.743 -7.339 -35.819 1.00 77.38 387 PRO A C 1
ATOM 2955 O O . PRO A 1 387 ? 9.459 -7.611 -36.983 1.00 77.38 387 PRO A O 1
ATOM 2958 N N . ALA A 1 388 ? 8.861 -7.527 -34.827 1.00 76.00 388 ALA A N 1
ATOM 2959 C CA . ALA A 1 388 ? 7.529 -8.088 -35.063 1.00 76.00 388 ALA A CA 1
ATOM 2960 C C . ALA A 1 388 ? 6.594 -7.140 -35.834 1.00 76.00 388 ALA A C 1
ATOM 2962 O O . ALA A 1 388 ? 5.794 -7.606 -36.638 1.00 76.00 388 ALA A O 1
ATOM 2963 N N . ALA A 1 389 ? 6.672 -5.826 -35.612 1.00 78.50 389 ALA A N 1
ATOM 2964 C CA . ALA A 1 389 ? 5.876 -4.822 -36.315 1.00 78.50 389 ALA A CA 1
ATOM 2965 C C . ALA A 1 389 ? 6.321 -4.677 -37.775 1.00 78.50 389 ALA A C 1
ATOM 2967 O O . ALA A 1 389 ? 5.474 -4.536 -38.657 1.00 78.50 389 ALA A O 1
ATOM 2968 N N . ILE A 1 390 ? 7.626 -4.787 -38.038 1.00 83.88 390 ILE A N 1
ATOM 2969 C CA . ILE A 1 390 ? 8.172 -4.862 -39.399 1.00 83.88 390 ILE A CA 1
ATOM 2970 C C . ILE A 1 390 ? 7.685 -6.140 -40.084 1.00 83.88 390 ILE A C 1
ATOM 2972 O O . ILE A 1 390 ? 7.103 -6.066 -41.164 1.00 83.88 390 ILE A O 1
ATOM 2976 N N . ALA A 1 391 ? 7.814 -7.299 -39.427 1.00 81.69 391 ALA A N 1
ATOM 2977 C CA . ALA A 1 391 ? 7.318 -8.571 -39.958 1.00 81.69 391 ALA A CA 1
ATOM 2978 C C . ALA A 1 391 ? 5.794 -8.565 -40.199 1.00 81.69 391 ALA A C 1
ATOM 2980 O O . ALA A 1 391 ? 5.309 -9.191 -41.139 1.00 81.69 391 ALA A O 1
ATOM 2981 N N . ALA A 1 392 ? 5.035 -7.834 -39.377 1.00 81.25 392 ALA A N 1
ATOM 2982 C CA . ALA A 1 392 ? 3.594 -7.641 -39.530 1.00 81.25 392 ALA A CA 1
ATOM 2983 C C . ALA A 1 392 ? 3.212 -6.541 -40.544 1.00 81.25 392 ALA A C 1
ATOM 2985 O O . ALA A 1 392 ? 2.021 -6.310 -40.759 1.00 81.25 392 ALA A O 1
ATOM 2986 N N . GLY A 1 393 ? 4.182 -5.839 -41.141 1.00 84.75 393 GLY A N 1
ATOM 2987 C CA . GLY A 1 393 ? 3.957 -4.766 -42.114 1.00 84.75 393 GLY A CA 1
ATOM 2988 C C . GLY A 1 393 ? 3.370 -3.475 -41.530 1.00 84.75 393 GLY A C 1
ATOM 2989 O O . GLY A 1 393 ? 2.843 -2.648 -42.272 1.00 84.75 393 GLY A O 1
ATOM 2990 N N . THR A 1 394 ? 3.417 -3.288 -40.208 1.00 85.25 394 THR A N 1
ATOM 2991 C CA . THR A 1 394 ? 2.888 -2.092 -39.526 1.00 85.25 394 THR A CA 1
ATOM 2992 C C . THR A 1 394 ? 3.951 -1.033 -39.252 1.00 85.25 394 THR A C 1
ATOM 2994 O O . THR A 1 394 ? 3.594 0.101 -38.926 1.00 85.25 394 THR A O 1
ATOM 2997 N N . LEU A 1 395 ? 5.230 -1.381 -39.417 1.00 87.75 395 LEU A N 1
ATOM 2998 C CA . LEU A 1 395 ? 6.372 -0.482 -39.295 1.00 87.75 395 LEU A CA 1
ATOM 2999 C C . LEU A 1 395 ? 7.298 -0.622 -40.523 1.00 87.75 395 LEU A C 1
ATOM 3001 O O . LEU A 1 395 ? 7.527 -1.749 -40.965 1.00 87.75 395 LEU A O 1
ATOM 3005 N N . PRO A 1 396 ? 7.838 0.478 -41.080 1.00 88.06 396 PRO A N 1
ATOM 3006 C CA . PRO A 1 396 ? 8.812 0.407 -42.171 1.00 88.06 396 PRO A CA 1
ATOM 3007 C C . PRO A 1 396 ? 10.147 -0.236 -41.735 1.00 88.06 396 PRO A C 1
ATOM 3009 O O . PRO A 1 396 ? 10.560 -0.046 -40.588 1.00 88.06 396 PRO A O 1
ATOM 3012 N N . PRO A 1 397 ? 10.869 -0.939 -42.632 1.00 85.62 397 PRO A N 1
ATOM 3013 C CA . PRO A 1 397 ? 12.124 -1.631 -42.302 1.00 85.62 397 PRO A CA 1
ATOM 3014 C C . PRO A 1 397 ? 13.256 -0.684 -41.867 1.00 85.62 397 PRO A C 1
ATOM 3016 O O . PRO A 1 397 ? 14.113 -1.056 -41.072 1.00 85.62 397 PRO A O 1
ATOM 3019 N N . GLU A 1 398 ? 13.226 0.580 -42.298 1.00 88.56 398 GLU A N 1
ATOM 3020 C CA . GLU A 1 398 ? 14.204 1.608 -41.904 1.00 88.56 398 GLU A CA 1
ATOM 3021 C C . GLU A 1 398 ? 14.285 1.838 -40.381 1.00 88.56 398 GLU A C 1
ATOM 3023 O O . GLU A 1 398 ? 15.325 2.250 -39.860 1.00 88.56 398 GLU A O 1
ATOM 3028 N N . PHE A 1 399 ? 13.218 1.512 -39.642 1.00 88.88 399 PHE A N 1
ATOM 3029 C CA . PHE A 1 399 ? 13.214 1.581 -38.184 1.00 88.88 399 PHE A CA 1
ATOM 3030 C C . PHE A 1 399 ? 14.152 0.562 -37.538 1.00 88.88 399 PHE A C 1
ATOM 3032 O O . PHE A 1 399 ? 14.673 0.852 -36.461 1.00 88.88 399 PHE A O 1
ATOM 3039 N N . LEU A 1 400 ? 14.399 -0.598 -38.160 1.00 86.38 400 LEU A N 1
ATOM 3040 C CA . LEU A 1 400 ? 15.332 -1.577 -37.600 1.00 86.38 400 LEU A CA 1
ATOM 3041 C C . LEU A 1 400 ? 16.774 -1.086 -37.713 1.00 86.38 400 LEU A C 1
ATOM 3043 O O . LEU A 1 400 ? 17.507 -1.136 -36.728 1.00 86.38 400 LEU A O 1
ATOM 3047 N N . ALA A 1 401 ? 17.149 -0.514 -38.859 1.00 85.25 401 ALA A N 1
ATOM 3048 C CA . ALA A 1 401 ? 18.460 0.105 -39.043 1.00 85.25 401 ALA A CA 1
ATOM 3049 C C . ALA A 1 401 ? 18.693 1.253 -38.044 1.00 85.25 401 ALA A C 1
ATOM 3051 O O . ALA A 1 401 ? 19.753 1.340 -37.422 1.00 85.25 401 ALA A O 1
ATOM 3052 N N . ARG A 1 402 ? 17.682 2.105 -37.827 1.00 89.25 402 ARG A N 1
ATOM 3053 C CA . ARG A 1 402 ? 17.771 3.192 -36.842 1.00 89.25 402 ARG A CA 1
ATOM 3054 C C . ARG A 1 402 ? 17.849 2.666 -35.404 1.00 89.25 402 ARG A C 1
ATOM 3056 O O . ARG A 1 402 ? 18.666 3.149 -34.627 1.00 89.25 402 ARG A O 1
ATOM 3063 N N . ALA A 1 403 ? 17.057 1.650 -35.056 1.00 88.38 403 ALA A N 1
ATOM 3064 C CA . ALA A 1 403 ? 17.116 1.004 -33.745 1.00 88.38 403 ALA A CA 1
ATOM 3065 C C . ALA A 1 403 ? 18.479 0.346 -33.483 1.00 88.38 403 ALA A C 1
ATOM 3067 O O . ALA A 1 403 ? 19.003 0.444 -32.375 1.00 88.38 403 ALA A O 1
ATOM 3068 N N . LEU A 1 404 ? 19.085 -0.277 -34.497 1.00 87.56 404 LEU A N 1
ATOM 3069 C CA . LEU A 1 404 ? 20.432 -0.837 -34.408 1.00 87.56 404 LEU A CA 1
ATOM 3070 C C . LEU A 1 404 ? 21.478 0.253 -34.157 1.00 87.56 404 LEU A C 1
ATOM 3072 O O . LEU A 1 404 ? 22.254 0.134 -33.214 1.00 87.56 404 LEU A O 1
ATOM 3076 N N . ALA A 1 405 ? 21.439 1.356 -34.909 1.00 87.25 405 ALA A N 1
ATOM 3077 C CA . ALA A 1 405 ? 22.334 2.493 -34.684 1.00 87.25 405 ALA A CA 1
ATOM 3078 C C . ALA A 1 405 ? 22.167 3.127 -33.285 1.00 87.25 405 ALA A C 1
ATOM 3080 O O . ALA A 1 405 ? 23.142 3.570 -32.686 1.00 87.25 405 ALA A O 1
ATOM 3081 N N . ALA A 1 406 ? 20.948 3.130 -32.737 1.00 88.19 406 ALA A N 1
ATOM 3082 C CA . ALA A 1 406 ? 20.662 3.601 -31.380 1.00 88.19 406 ALA A CA 1
ATOM 3083 C C . ALA A 1 406 ? 21.089 2.616 -30.276 1.00 88.19 406 ALA A C 1
ATOM 3085 O O . ALA A 1 406 ? 21.182 2.995 -29.107 1.00 88.19 406 ALA A O 1
ATOM 3086 N N . SER A 1 407 ? 21.323 1.346 -30.620 1.00 86.38 407 SER A N 1
ATOM 3087 C CA . SER A 1 407 ? 21.618 0.282 -29.653 1.00 86.38 407 SER A CA 1
ATOM 3088 C C . SER A 1 407 ? 23.087 0.220 -29.259 1.00 86.38 407 SER A C 1
ATOM 3090 O O . SER A 1 407 ? 23.399 -0.166 -28.132 1.00 86.38 407 SER A O 1
ATOM 3092 N N . ALA A 1 408 ? 23.995 0.540 -30.182 1.00 86.94 408 ALA A N 1
ATOM 3093 C CA . ALA A 1 408 ? 25.410 0.276 -29.977 1.00 86.94 408 ALA A CA 1
ATOM 3094 C C . ALA A 1 408 ? 26.319 1.224 -30.779 1.00 86.94 408 ALA A C 1
ATOM 3096 O O . ALA A 1 408 ? 26.004 1.619 -31.897 1.00 86.94 408 ALA A O 1
ATOM 3097 N N . THR A 1 409 ? 27.471 1.569 -30.207 1.00 88.38 409 THR A N 1
ATOM 3098 C CA . THR A 1 409 ? 28.559 2.329 -30.847 1.00 88.38 409 THR A CA 1
ATOM 3099 C C . THR A 1 409 ? 29.904 1.912 -30.245 1.00 88.38 409 THR A C 1
ATOM 3101 O O . THR A 1 409 ? 29.943 1.025 -29.398 1.00 88.38 409 THR A O 1
ATOM 3104 N N . ALA A 1 410 ? 31.020 2.523 -30.633 1.00 87.56 410 ALA A N 1
ATOM 3105 C CA . ALA A 1 410 ? 32.292 2.320 -29.945 1.00 87.56 410 ALA A CA 1
ATOM 3106 C C . ALA A 1 410 ? 33.037 3.637 -29.731 1.00 87.56 410 ALA A C 1
ATOM 3108 O O . ALA A 1 410 ? 33.047 4.504 -30.607 1.00 87.56 410 ALA A O 1
ATOM 3109 N N . ASP A 1 411 ? 33.705 3.754 -28.585 1.00 88.69 411 ASP A N 1
ATOM 3110 C CA . ASP A 1 411 ? 34.731 4.776 -28.401 1.00 88.69 411 ASP A CA 1
ATOM 3111 C C . ASP A 1 411 ? 36.006 4.339 -29.100 1.00 88.69 411 ASP A C 1
ATOM 3113 O O . ASP A 1 411 ? 36.435 3.196 -28.943 1.00 88.69 411 ASP A O 1
ATOM 3117 N N . VAL A 1 412 ? 36.648 5.260 -29.809 1.00 89.81 412 VAL A N 1
ATOM 3118 C CA . VAL A 1 412 ? 37.913 4.994 -30.494 1.00 89.81 412 VAL A CA 1
ATOM 3119 C C . VAL A 1 412 ? 38.994 5.866 -29.883 1.00 89.81 412 VAL A C 1
ATOM 3121 O O . VAL A 1 412 ? 38.899 7.093 -29.905 1.00 89.81 412 VAL A O 1
ATOM 3124 N N . VAL A 1 413 ? 40.020 5.228 -29.324 1.00 91.69 413 VAL A N 1
ATOM 3125 C CA . VAL A 1 413 ? 41.155 5.902 -28.684 1.00 91.69 413 VAL A CA 1
ATOM 3126 C C . VAL A 1 413 ? 42.458 5.361 -29.262 1.00 91.69 413 VAL A C 1
ATOM 3128 O O . VAL A 1 413 ? 42.562 4.180 -29.587 1.00 91.69 413 VAL A O 1
ATOM 3131 N N . ILE A 1 414 ? 43.457 6.233 -29.394 1.00 90.94 414 ILE A N 1
ATOM 3132 C CA . ILE A 1 414 ? 44.819 5.836 -29.754 1.00 90.94 414 ILE A CA 1
ATOM 3133 C C . ILE A 1 414 ? 45.515 5.371 -28.480 1.00 90.94 414 ILE A C 1
ATOM 3135 O O . ILE A 1 414 ? 45.684 6.151 -27.544 1.00 90.94 414 ILE A O 1
ATOM 3139 N N . ASP A 1 415 ? 45.927 4.115 -28.463 1.00 90.56 415 ASP A N 1
ATOM 3140 C CA . ASP A 1 415 ? 46.728 3.536 -27.400 1.00 90.56 415 ASP A CA 1
ATOM 3141 C C . ASP A 1 415 ? 48.189 3.447 -27.845 1.00 90.56 415 ASP A C 1
ATOM 3143 O O . ASP A 1 415 ? 48.478 3.166 -29.010 1.00 90.56 415 ASP A O 1
ATOM 3147 N N . THR A 1 416 ? 49.111 3.732 -26.931 1.00 87.88 416 THR A N 1
ATOM 3148 C CA . THR A 1 416 ? 50.553 3.649 -27.195 1.00 87.88 416 THR A CA 1
ATOM 3149 C C . THR A 1 416 ? 51.163 2.709 -26.174 1.00 87.88 416 THR A C 1
ATOM 3151 O O . THR A 1 416 ? 51.195 3.018 -24.983 1.00 87.88 416 THR A O 1
ATOM 3154 N N . ASP A 1 417 ? 51.634 1.557 -26.641 1.00 84.56 417 ASP A N 1
ATOM 3155 C CA . ASP A 1 417 ? 52.318 0.593 -25.785 1.00 84.56 417 ASP A CA 1
ATOM 3156 C C . ASP A 1 417 ? 53.652 1.192 -25.288 1.00 84.56 417 ASP A C 1
ATOM 3158 O O . ASP A 1 417 ? 54.262 1.992 -26.001 1.00 84.56 417 ASP A O 1
ATOM 3162 N N . PRO A 1 418 ? 54.172 0.818 -24.104 1.00 81.06 418 PRO A N 1
ATOM 3163 C CA . PRO A 1 418 ? 55.524 1.142 -23.635 1.00 81.06 418 PRO A CA 1
ATOM 3164 C C . PRO A 1 418 ? 56.667 0.972 -24.649 1.00 81.06 418 PRO A C 1
ATOM 3166 O O . PRO A 1 418 ? 57.721 1.581 -24.468 1.00 81.06 418 PRO A O 1
ATOM 3169 N N . ARG A 1 419 ? 56.491 0.178 -25.713 1.00 82.31 419 ARG A N 1
ATOM 3170 C CA . ARG A 1 419 ? 57.455 0.046 -26.823 1.00 82.31 419 ARG A CA 1
ATOM 3171 C C . ARG A 1 419 ? 57.363 1.154 -27.881 1.00 82.31 419 ARG A C 1
ATOM 3173 O O . ARG A 1 419 ? 58.148 1.150 -28.823 1.00 82.31 419 ARG A O 1
ATOM 3180 N N . GLY A 1 420 ? 56.430 2.094 -27.739 1.00 80.88 420 GLY A N 1
ATOM 3181 C CA . GLY A 1 420 ? 56.152 3.155 -28.710 1.00 80.88 420 GLY A CA 1
ATOM 3182 C C . GLY A 1 420 ? 55.263 2.719 -29.878 1.00 80.88 420 GLY A C 1
ATOM 3183 O O . GLY A 1 420 ? 55.014 3.516 -30.781 1.00 80.88 420 GLY A O 1
ATOM 3184 N N . GLU A 1 421 ? 54.768 1.478 -29.875 1.00 86.69 421 GLU A N 1
ATOM 3185 C CA . GLU A 1 421 ? 53.827 0.986 -30.882 1.00 86.69 421 GLU A CA 1
ATOM 3186 C C . GLU A 1 421 ? 52.440 1.592 -30.654 1.00 86.69 421 GLU A C 1
ATOM 3188 O O . GLU A 1 421 ? 51.904 1.569 -29.543 1.00 86.69 421 GLU A O 1
ATOM 3193 N N . ARG A 1 422 ? 51.857 2.149 -31.718 1.00 90.06 422 ARG A N 1
ATOM 3194 C CA . ARG A 1 422 ? 50.548 2.805 -31.681 1.00 90.06 422 ARG A CA 1
ATOM 3195 C C . ARG A 1 422 ? 49.468 1.850 -32.181 1.00 90.06 422 ARG A C 1
ATOM 3197 O O . ARG A 1 422 ? 49.637 1.195 -33.207 1.00 90.06 422 ARG A O 1
ATOM 3204 N N . SER A 1 423 ? 48.330 1.811 -31.500 1.00 91.75 423 SER A N 1
ATOM 3205 C CA . SER A 1 423 ? 47.158 1.039 -31.917 1.00 91.75 423 SER A CA 1
ATOM 3206 C C . SER A 1 423 ? 45.871 1.839 -31.735 1.00 91.75 423 SER A C 1
ATOM 3208 O O . SER A 1 423 ? 45.799 2.757 -30.920 1.00 91.75 423 SER A O 1
ATOM 3210 N N . LEU A 1 424 ? 44.849 1.521 -32.522 1.00 90.88 424 LEU A N 1
ATOM 3211 C CA . LEU A 1 424 ? 43.484 1.980 -32.299 1.00 90.88 424 LEU A CA 1
ATOM 3212 C C . LEU A 1 424 ? 42.774 0.969 -31.413 1.00 90.88 424 LEU A C 1
ATOM 3214 O O . LEU A 1 424 ? 42.668 -0.201 -31.782 1.00 90.88 424 LEU A O 1
ATOM 3218 N N . ARG A 1 425 ? 42.264 1.433 -30.274 1.00 91.38 425 ARG A N 1
ATOM 3219 C CA . ARG A 1 425 ? 41.415 0.662 -29.373 1.00 91.38 425 ARG A CA 1
ATOM 3220 C C . ARG A 1 425 ? 39.966 1.106 -29.541 1.00 91.38 425 ARG A C 1
ATOM 3222 O O . ARG A 1 425 ? 39.644 2.267 -29.294 1.00 91.38 425 ARG A O 1
ATOM 3229 N N . PHE A 1 426 ? 39.109 0.171 -29.933 1.00 90.44 426 PHE A N 1
ATOM 3230 C CA . PHE A 1 426 ? 37.668 0.349 -30.072 1.00 90.44 426 PHE A CA 1
ATOM 3231 C C . PHE A 1 426 ? 36.983 -0.273 -28.860 1.00 90.44 426 PHE A C 1
ATOM 3233 O O . PHE A 1 426 ? 36.964 -1.495 -28.732 1.00 90.44 426 PHE A O 1
ATOM 3240 N N . THR A 1 427 ? 36.423 0.547 -27.978 1.00 90.12 427 THR A N 1
ATOM 3241 C CA . THR A 1 427 ? 35.694 0.084 -26.792 1.00 90.12 427 THR A CA 1
ATOM 3242 C C . THR A 1 427 ? 34.194 0.100 -27.087 1.00 90.12 427 THR A C 1
ATOM 3244 O O . THR A 1 427 ? 33.633 1.190 -27.230 1.00 90.12 427 THR A O 1
ATOM 3247 N N . PRO A 1 428 ? 33.528 -1.066 -27.190 1.00 88.19 428 PRO A N 1
ATOM 3248 C CA . PRO A 1 428 ? 32.090 -1.136 -27.415 1.00 88.19 428 PRO A CA 1
ATOM 3249 C C . PRO A 1 428 ? 31.299 -0.382 -26.340 1.00 88.19 428 PRO A C 1
ATOM 3251 O O . PRO A 1 428 ? 31.577 -0.489 -25.147 1.00 88.19 428 PRO A O 1
ATOM 3254 N N . ARG A 1 429 ? 30.270 0.345 -26.768 1.00 86.25 429 ARG A N 1
ATOM 3255 C CA . ARG A 1 429 ? 29.260 0.987 -25.929 1.00 86.25 429 ARG A CA 1
ATOM 3256 C C . ARG A 1 429 ? 27.886 0.516 -26.363 1.00 86.25 429 ARG A C 1
ATOM 3258 O O . ARG A 1 429 ? 27.560 0.558 -27.545 1.00 86.25 429 ARG A O 1
ATOM 3265 N N . PHE A 1 430 ? 27.067 0.137 -25.395 1.00 85.06 430 PHE A N 1
ATOM 3266 C CA . PHE A 1 430 ? 25.700 -0.316 -25.623 1.00 85.06 430 PHE A CA 1
ATOM 3267 C C . PHE A 1 430 ? 24.730 0.573 -24.852 1.00 85.06 430 PHE A C 1
ATOM 3269 O O . PHE A 1 430 ? 25.025 0.989 -23.731 1.00 85.06 430 PHE A O 1
ATOM 3276 N N . SER A 1 431 ? 23.583 0.866 -25.454 1.00 83.56 431 SER A N 1
ATOM 3277 C CA . SER A 1 431 ? 22.490 1.585 -24.804 1.00 83.56 431 SER A CA 1
ATOM 3278 C C . SER A 1 431 ? 21.532 0.617 -24.106 1.00 83.56 431 SER A C 1
ATOM 3280 O O . SER A 1 431 ? 21.845 -0.554 -23.863 1.00 83.56 431 SER A O 1
ATOM 3282 N N . SER A 1 432 ? 20.357 1.121 -23.728 1.00 75.81 432 SER A N 1
ATOM 3283 C CA . SER A 1 432 ? 19.289 0.299 -23.166 1.00 75.81 432 SER A CA 1
ATOM 3284 C C . SER A 1 432 ? 18.846 -0.745 -24.179 1.00 75.81 432 SER A C 1
ATOM 3286 O O . SER A 1 432 ? 18.554 -0.421 -25.324 1.00 75.81 432 SER A O 1
ATOM 3288 N N . ASP A 1 433 ? 18.823 -2.009 -23.744 1.00 74.25 433 ASP A N 1
ATOM 3289 C CA . ASP A 1 433 ? 18.627 -3.149 -24.635 1.00 74.25 433 ASP A CA 1
ATOM 3290 C C . ASP A 1 433 ? 17.252 -3.078 -25.301 1.00 74.25 433 ASP A C 1
ATOM 3292 O O . ASP A 1 433 ? 16.210 -3.341 -24.683 1.00 74.25 433 ASP A O 1
ATOM 3296 N N . LEU A 1 434 ? 17.281 -2.671 -26.567 1.00 80.62 434 LEU A N 1
ATOM 3297 C CA . LEU A 1 434 ? 16.116 -2.569 -27.413 1.00 80.62 434 LEU A CA 1
ATOM 3298 C C . LEU A 1 434 ? 15.612 -3.967 -27.784 1.00 80.62 434 LEU A C 1
ATOM 3300 O O . LEU A 1 434 ? 14.414 -4.142 -27.867 1.00 80.62 434 LEU A O 1
ATOM 3304 N N . PHE A 1 435 ? 16.448 -4.993 -27.923 1.00 78.44 435 PHE A N 1
ATOM 3305 C CA . PHE A 1 435 ? 16.072 -6.251 -28.584 1.00 78.44 435 PHE A CA 1
ATOM 3306 C C . PHE A 1 435 ? 15.699 -7.412 -27.645 1.00 78.44 435 PHE A C 1
ATOM 3308 O O . PHE A 1 435 ? 15.139 -8.420 -28.095 1.00 78.44 435 PHE A O 1
ATOM 3315 N N . SER A 1 436 ? 15.947 -7.269 -26.344 1.00 71.00 436 SER A N 1
ATOM 3316 C CA . SER A 1 436 ? 15.536 -8.236 -25.319 1.00 71.00 436 SER A CA 1
ATOM 3317 C C . SER A 1 436 ? 14.011 -8.477 -25.284 1.00 71.00 436 SER A C 1
ATOM 3319 O O . SER A 1 436 ? 13.233 -7.570 -25.592 1.00 71.00 436 SER A O 1
ATOM 3321 N N . PRO A 1 437 ? 13.533 -9.679 -24.896 1.00 64.38 437 PRO A N 1
ATOM 3322 C CA . PRO A 1 437 ? 14.294 -10.907 -24.618 1.00 64.38 437 PRO A CA 1
ATOM 3323 C C . PRO A 1 437 ? 14.560 -11.768 -25.867 1.00 64.38 437 PRO A C 1
ATOM 3325 O O . PRO A 1 437 ? 15.133 -12.849 -25.762 1.00 64.38 437 PRO A O 1
ATOM 3328 N N . TRP A 1 438 ? 14.097 -11.340 -27.043 1.00 69.81 438 TRP A N 1
ATOM 3329 C CA . TRP A 1 438 ? 14.041 -12.182 -28.244 1.00 69.81 438 TRP A CA 1
ATOM 3330 C C . TRP A 1 438 ? 15.295 -12.104 -29.116 1.00 69.81 438 TRP A C 1
ATOM 3332 O O . TRP A 1 438 ? 15.460 -12.916 -30.025 1.00 69.81 438 TRP A O 1
ATOM 3342 N N . GLY A 1 439 ? 16.184 -11.156 -28.841 1.00 75.69 439 GLY A N 1
ATOM 3343 C CA . GLY A 1 439 ? 17.485 -11.030 -29.475 1.00 75.69 439 GLY A CA 1
ATOM 3344 C C . GLY A 1 439 ? 18.360 -10.011 -28.755 1.00 75.69 439 GLY A C 1
ATOM 3345 O O . GLY A 1 439 ? 18.003 -9.527 -27.685 1.00 75.69 439 GLY A O 1
ATOM 3346 N N . GLN A 1 440 ? 19.501 -9.694 -29.352 1.00 80.06 440 GLN A N 1
ATOM 3347 C CA . GLN A 1 440 ? 20.453 -8.710 -28.839 1.00 80.06 440 GLN A CA 1
ATOM 3348 C C . GLN A 1 440 ? 21.157 -7.989 -29.990 1.00 80.06 440 GLN A C 1
ATOM 3350 O O . GLN A 1 440 ? 21.300 -8.545 -31.081 1.00 80.06 440 GLN A O 1
ATOM 3355 N N . ALA A 1 441 ? 21.596 -6.755 -29.742 1.00 83.50 441 ALA A N 1
ATOM 3356 C CA . ALA A 1 441 ? 22.516 -6.064 -30.636 1.00 83.50 441 ALA A CA 1
ATOM 3357 C C . ALA A 1 441 ? 23.945 -6.552 -30.377 1.00 83.50 441 ALA A C 1
ATOM 3359 O O . ALA A 1 441 ? 24.352 -6.699 -29.223 1.00 83.50 441 ALA A O 1
ATOM 3360 N N . ALA A 1 442 ? 24.712 -6.749 -31.442 1.00 85.12 442 ALA A N 1
ATOM 3361 C CA . ALA A 1 442 ? 26.147 -6.983 -31.359 1.00 85.12 442 ALA A CA 1
ATOM 3362 C C . ALA A 1 442 ? 26.911 -6.010 -32.251 1.00 85.12 442 ALA A C 1
ATOM 3364 O O . ALA A 1 442 ? 26.388 -5.567 -33.272 1.00 85.12 442 ALA A O 1
ATOM 3365 N N . ILE A 1 443 ? 28.148 -5.701 -31.865 1.00 87.44 443 ILE A N 1
ATOM 3366 C CA . ILE A 1 443 ? 29.073 -4.897 -32.667 1.00 87.44 443 ILE A CA 1
ATOM 3367 C C . ILE A 1 443 ? 30.131 -5.810 -33.273 1.00 87.44 443 ILE A C 1
ATOM 3369 O O . ILE A 1 443 ? 30.705 -6.645 -32.578 1.00 87.44 443 ILE A O 1
ATOM 3373 N N . VAL A 1 444 ? 30.413 -5.603 -34.552 1.00 87.81 444 VAL A N 1
ATOM 3374 C CA . VAL A 1 444 ? 31.457 -6.282 -35.319 1.00 87.81 444 VAL A CA 1
ATOM 3375 C C . VAL A 1 444 ? 32.334 -5.214 -35.975 1.00 87.81 444 VAL A C 1
ATOM 3377 O O . VAL A 1 444 ? 31.819 -4.211 -36.474 1.00 87.81 444 VAL A O 1
ATOM 3380 N N . LEU A 1 445 ? 33.655 -5.402 -35.972 1.00 88.12 445 LEU A N 1
ATOM 3381 C CA . LEU A 1 445 ? 34.574 -4.500 -36.669 1.00 88.12 445 LEU A CA 1
ATOM 3382 C C . LEU A 1 445 ? 34.719 -4.960 -38.120 1.00 88.12 445 LEU A C 1
ATOM 3384 O O . LEU A 1 445 ? 35.334 -5.988 -38.383 1.00 88.12 445 LEU A O 1
ATOM 3388 N N . GLU A 1 446 ? 34.143 -4.206 -39.057 1.00 86.81 446 GLU A N 1
ATOM 3389 C CA . GLU A 1 446 ? 34.149 -4.555 -40.484 1.00 86.81 446 GLU A CA 1
ATOM 3390 C C . GLU A 1 446 ? 35.517 -4.284 -41.111 1.00 86.81 446 GLU A C 1
ATOM 3392 O O . GLU A 1 446 ? 36.071 -5.150 -41.785 1.00 86.81 446 GLU A O 1
ATOM 3397 N N . SER A 1 447 ? 36.061 -3.082 -40.898 1.00 88.06 447 SER A N 1
ATOM 3398 C CA . SER A 1 447 ? 37.340 -2.674 -41.484 1.00 88.06 447 SER A CA 1
ATOM 3399 C C . SER A 1 447 ? 37.892 -1.392 -40.864 1.00 88.06 447 SER A C 1
ATOM 3401 O O . SER A 1 447 ? 37.129 -0.512 -40.451 1.00 88.06 447 SER A O 1
ATOM 3403 N N . VAL A 1 448 ? 39.214 -1.225 -40.934 1.00 89.25 448 VAL A N 1
ATOM 3404 C CA . VAL A 1 448 ? 39.918 0.045 -40.718 1.00 89.25 448 VAL A CA 1
ATOM 3405 C C . VAL A 1 448 ? 40.804 0.348 -41.929 1.00 89.25 448 VAL A C 1
ATOM 3407 O O . VAL A 1 448 ? 41.609 -0.484 -42.327 1.00 89.25 448 VAL A O 1
ATOM 3410 N N . CYS A 1 449 ? 40.680 1.539 -42.505 1.00 90.31 449 CYS A N 1
ATOM 3411 C CA . CYS A 1 449 ? 41.500 2.030 -43.611 1.00 90.31 449 CYS A CA 1
ATOM 3412 C C . CYS A 1 449 ? 42.396 3.169 -43.116 1.00 90.31 449 CYS A C 1
ATOM 3414 O O . CYS A 1 449 ? 41.924 4.087 -42.442 1.00 90.31 449 CYS A O 1
ATOM 3416 N N . PHE A 1 450 ? 43.674 3.147 -43.485 1.00 90.94 450 PHE A N 1
ATOM 3417 C CA . PHE A 1 450 ? 44.631 4.204 -43.147 1.00 90.94 450 PHE A CA 1
ATOM 3418 C C . PHE A 1 450 ? 45.003 4.994 -44.400 1.00 90.94 450 PHE A C 1
ATOM 3420 O O . PHE A 1 450 ? 45.356 4.398 -45.413 1.00 90.94 450 PHE A O 1
ATOM 3427 N N . ASP A 1 451 ? 44.874 6.323 -44.347 1.00 89.69 451 ASP A N 1
ATOM 3428 C CA . ASP A 1 451 ? 45.199 7.257 -45.442 1.00 89.69 451 ASP A CA 1
ATOM 3429 C C . ASP A 1 451 ? 44.608 6.880 -46.822 1.00 89.69 451 ASP A C 1
ATOM 3431 O O . ASP A 1 451 ? 45.189 7.168 -47.867 1.00 89.69 451 ASP A O 1
ATOM 3435 N N . GLY A 1 452 ? 43.432 6.241 -46.836 1.00 85.19 452 GLY A N 1
ATOM 3436 C CA . GLY A 1 452 ? 42.761 5.782 -48.061 1.00 85.19 452 GLY A CA 1
ATOM 3437 C C . GLY A 1 452 ? 43.333 4.498 -48.679 1.00 85.19 452 GLY A C 1
ATOM 3438 O O . GLY A 1 452 ? 42.961 4.163 -49.800 1.00 85.19 452 GLY A O 1
ATOM 3439 N N . GLY A 1 453 ? 44.227 3.799 -47.974 1.00 85.75 453 GLY A N 1
ATOM 3440 C CA . GLY A 1 453 ? 44.762 2.494 -48.364 1.00 85.75 453 GLY A CA 1
ATOM 3441 C C . GLY A 1 453 ? 43.802 1.323 -48.120 1.00 85.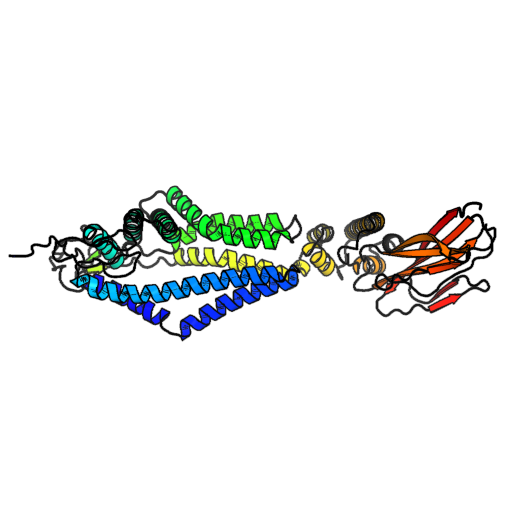75 453 GLY A C 1
ATOM 3442 O O . GLY A 1 453 ? 42.639 1.510 -47.750 1.00 85.75 453 GLY A O 1
ATOM 3443 N N . ASP A 1 454 ? 44.315 0.106 -48.321 1.00 84.31 454 ASP A N 1
ATOM 3444 C CA . ASP A 1 454 ? 43.543 -1.135 -48.198 1.00 84.31 454 ASP A CA 1
ATOM 3445 C C . ASP A 1 454 ? 42.951 -1.324 -46.781 1.00 84.31 454 ASP A C 1
ATOM 3447 O O . ASP A 1 454 ? 43.576 -0.938 -45.783 1.00 84.31 454 ASP A O 1
ATOM 3451 N N . PRO A 1 455 ? 41.743 -1.909 -46.667 1.00 84.19 455 PRO A N 1
ATOM 3452 C CA . PRO A 1 455 ? 41.122 -2.209 -45.381 1.00 84.19 455 PRO A CA 1
ATOM 3453 C C . PRO A 1 455 ? 41.909 -3.283 -44.618 1.00 84.19 455 PRO A C 1
ATOM 3455 O O . PRO A 1 455 ? 42.240 -4.327 -45.166 1.00 84.19 455 PRO A O 1
ATOM 3458 N N . ILE A 1 456 ? 42.164 -3.054 -43.328 1.00 82.31 456 ILE A N 1
ATOM 3459 C CA . ILE A 1 456 ? 42.815 -4.007 -42.419 1.00 82.31 456 ILE A CA 1
ATOM 3460 C C . ILE A 1 456 ? 42.070 -4.110 -41.080 1.00 82.31 456 ILE A C 1
ATOM 3462 O O . ILE A 1 456 ? 41.271 -3.243 -40.720 1.00 82.31 456 ILE A O 1
ATOM 3466 N N . GLY A 1 457 ? 42.349 -5.169 -40.313 1.00 71.12 457 GLY A N 1
ATOM 3467 C CA . GLY A 1 457 ? 41.913 -5.284 -38.916 1.00 71.12 457 GLY A CA 1
ATOM 3468 C C . GLY A 1 457 ? 40.438 -5.636 -38.704 1.00 71.12 457 GLY A C 1
ATOM 3469 O O . GLY A 1 457 ? 39.907 -5.332 -37.638 1.00 71.12 457 GLY A O 1
ATOM 3470 N N . ALA A 1 458 ? 39.773 -6.263 -39.681 1.00 76.38 458 ALA A N 1
ATOM 3471 C CA . ALA A 1 458 ? 38.422 -6.779 -39.483 1.00 76.38 458 ALA A CA 1
ATOM 3472 C C . ALA A 1 458 ? 38.396 -7.831 -38.365 1.00 76.38 458 ALA A C 1
ATOM 3474 O O . ALA A 1 458 ? 39.287 -8.676 -38.258 1.00 76.38 458 ALA A O 1
ATOM 3475 N N . ASN A 1 459 ? 37.347 -7.806 -37.549 1.00 76.38 459 ASN A N 1
ATOM 3476 C CA . ASN A 1 459 ? 37.085 -8.828 -36.550 1.00 76.38 459 ASN A CA 1
ATOM 3477 C C . ASN A 1 459 ? 35.619 -9.240 -36.640 1.00 76.38 459 ASN A C 1
ATOM 3479 O O . ASN A 1 459 ? 34.737 -8.459 -36.295 1.00 76.38 459 ASN A O 1
ATOM 3483 N N . ALA A 1 460 ? 35.395 -10.474 -37.089 1.00 68.31 460 ALA A N 1
ATOM 3484 C CA . ALA A 1 460 ? 34.073 -11.074 -37.212 1.00 68.31 460 ALA A CA 1
ATOM 3485 C C . ALA A 1 460 ? 33.452 -11.508 -35.882 1.00 68.31 460 ALA A C 1
ATOM 3487 O O . ALA A 1 460 ? 32.265 -11.829 -35.862 1.00 68.31 460 ALA A O 1
ATOM 3488 N N . GLU A 1 461 ? 34.227 -11.579 -34.797 1.00 78.12 461 GLU A N 1
ATOM 3489 C CA . GLU A 1 461 ? 33.690 -11.961 -33.499 1.00 78.12 461 GLU A CA 1
ATOM 3490 C C . GLU A 1 461 ? 32.760 -10.855 -32.984 1.00 78.12 461 GLU A C 1
ATOM 3492 O O . GLU A 1 461 ? 33.221 -9.743 -32.700 1.00 78.12 461 GLU A O 1
ATOM 3497 N N . PRO A 1 462 ? 31.454 -11.138 -32.843 1.00 78.62 462 PRO A N 1
ATOM 3498 C CA . PRO A 1 462 ? 30.513 -10.175 -32.304 1.00 78.62 462 PRO A CA 1
ATOM 3499 C C . PRO A 1 462 ? 30.849 -9.881 -30.843 1.00 78.62 462 PRO A C 1
ATOM 3501 O O . PRO A 1 462 ? 30.962 -10.791 -30.022 1.00 78.62 462 PRO A O 1
ATOM 3504 N N . ARG A 1 463 ? 30.953 -8.596 -30.505 1.00 84.38 463 ARG A N 1
ATOM 3505 C CA . ARG A 1 463 ? 30.976 -8.139 -29.115 1.00 84.38 463 ARG A CA 1
ATOM 3506 C C . ARG A 1 463 ? 29.560 -7.837 -28.673 1.00 84.38 463 ARG A C 1
ATOM 3508 O O . ARG A 1 463 ? 28.798 -7.177 -29.386 1.00 84.38 463 ARG A O 1
ATOM 3515 N N . PHE A 1 464 ? 29.225 -8.333 -27.494 1.00 81.94 464 PHE A N 1
ATOM 3516 C CA . PHE A 1 464 ? 27.909 -8.201 -26.886 1.00 81.94 464 PHE A CA 1
ATOM 3517 C C . PHE A 1 464 ? 27.984 -7.258 -25.696 1.00 81.94 464 PHE A C 1
ATOM 3519 O O . PHE A 1 464 ? 29.060 -6.979 -25.171 1.00 81.94 464 PHE A O 1
ATOM 3526 N N . ARG A 1 465 ? 26.820 -6.820 -25.219 1.00 76.75 465 ARG A N 1
ATOM 3527 C CA . ARG A 1 465 ? 26.724 -6.009 -24.003 1.00 76.75 465 ARG A CA 1
ATOM 3528 C C . ARG A 1 465 ? 27.423 -6.658 -22.803 1.00 76.75 465 ARG A C 1
ATOM 3530 O O . ARG A 1 465 ? 28.101 -5.960 -22.056 1.00 76.75 465 ARG A O 1
ATOM 3537 N N . ASP A 1 466 ? 27.280 -7.972 -22.655 1.00 74.75 466 ASP A N 1
ATOM 3538 C CA . ASP A 1 466 ? 27.839 -8.729 -21.528 1.00 74.75 466 ASP A CA 1
ATOM 3539 C C . ASP A 1 466 ? 29.320 -9.118 -21.733 1.00 74.75 466 ASP A C 1
ATOM 3541 O O . ASP A 1 466 ? 29.965 -9.594 -20.801 1.00 74.75 466 ASP A O 1
ATOM 3545 N N . ASP A 1 467 ? 29.869 -8.891 -22.934 1.00 73.88 467 ASP A N 1
ATOM 3546 C CA . ASP A 1 467 ? 31.258 -9.178 -23.317 1.00 73.88 467 ASP A CA 1
ATOM 3547 C C . ASP A 1 467 ? 31.824 -8.023 -24.165 1.00 73.88 467 ASP A C 1
ATOM 3549 O O . ASP A 1 467 ? 32.057 -8.128 -25.374 1.00 73.88 467 ASP A O 1
ATOM 3553 N N . ALA A 1 468 ? 31.993 -6.867 -23.516 1.00 68.38 468 ALA A N 1
ATOM 3554 C CA . ALA A 1 468 ? 32.445 -5.619 -24.133 1.00 68.38 468 ALA A CA 1
ATOM 3555 C C . ALA A 1 468 ? 33.978 -5.544 -24.293 1.00 68.38 468 ALA A C 1
ATOM 3557 O O . ALA A 1 468 ? 34.580 -4.481 -24.115 1.00 68.38 468 ALA A O 1
ATOM 3558 N N . ALA A 1 469 ? 34.631 -6.670 -24.597 1.00 83.31 469 ALA A N 1
ATOM 3559 C CA . ALA A 1 469 ? 36.065 -6.688 -24.863 1.00 83.31 469 ALA A CA 1
ATOM 3560 C C . ALA A 1 469 ? 36.409 -5.753 -26.044 1.00 83.31 469 ALA A C 1
ATOM 3562 O O . ALA A 1 469 ? 35.698 -5.752 -27.056 1.00 83.31 469 ALA A O 1
ATOM 3563 N N . PRO A 1 470 ? 37.480 -4.943 -25.942 1.00 86.38 470 PRO A N 1
ATOM 3564 C CA . PRO A 1 470 ? 37.824 -3.994 -26.988 1.00 86.38 470 PRO A CA 1
ATOM 3565 C C . PRO A 1 470 ? 38.376 -4.691 -28.237 1.00 86.38 470 PRO A C 1
ATOM 3567 O O . PRO A 1 470 ? 39.014 -5.742 -28.150 1.00 86.38 470 PRO A O 1
ATOM 3570 N N . PHE A 1 471 ? 38.193 -4.063 -29.399 1.00 87.31 471 PHE A N 1
ATOM 3571 C CA . PHE A 1 471 ? 38.951 -4.406 -30.604 1.00 87.31 471 PHE A CA 1
ATOM 3572 C C . PHE A 1 471 ? 40.235 -3.577 -30.649 1.00 87.31 471 PHE A C 1
ATOM 3574 O O . PHE A 1 471 ? 40.210 -2.391 -30.317 1.00 87.31 471 PHE A O 1
ATOM 3581 N N . THR A 1 472 ? 41.340 -4.171 -31.099 1.00 88.12 472 THR A N 1
ATOM 3582 C CA . THR A 1 472 ? 42.624 -3.471 -31.234 1.00 88.12 472 THR A CA 1
ATOM 3583 C C . THR A 1 472 ? 43.178 -3.667 -32.638 1.00 88.12 472 THR A C 1
ATOM 3585 O O . THR A 1 472 ? 43.316 -4.801 -33.090 1.00 88.12 472 THR A O 1
ATOM 3588 N N . VAL A 1 473 ? 43.521 -2.569 -33.315 1.00 89.25 473 VAL A N 1
ATOM 3589 C CA . VAL A 1 473 ? 44.137 -2.582 -34.651 1.00 89.25 473 VAL A CA 1
ATOM 3590 C C . VAL A 1 473 ? 45.434 -1.783 -34.611 1.00 89.25 473 VAL A C 1
ATOM 3592 O O . VAL A 1 473 ? 45.435 -0.624 -34.200 1.00 89.25 473 VAL A O 1
ATOM 3595 N N . ALA A 1 474 ? 46.547 -2.391 -35.020 1.00 89.38 474 ALA A N 1
ATOM 3596 C CA . ALA A 1 474 ? 47.838 -1.708 -35.078 1.00 89.38 474 ALA A CA 1
ATOM 3597 C C . ALA A 1 474 ? 47.808 -0.565 -36.107 1.00 89.38 474 ALA A C 1
ATOM 3599 O O . ALA A 1 474 ? 47.262 -0.722 -37.199 1.00 89.38 474 ALA A O 1
ATOM 3600 N N . ILE A 1 475 ? 48.397 0.581 -35.757 1.00 89.81 475 ILE A N 1
ATOM 3601 C CA . ILE A 1 475 ? 48.497 1.740 -36.647 1.00 89.81 475 ILE A CA 1
ATOM 3602 C C . ILE A 1 475 ? 49.788 1.609 -37.468 1.00 89.81 475 ILE A C 1
ATOM 3604 O O . ILE A 1 475 ? 50.869 1.554 -36.873 1.00 89.81 475 ILE A O 1
ATOM 3608 N N . PRO A 1 476 ? 49.718 1.590 -38.812 1.00 88.50 476 PRO A N 1
ATOM 3609 C CA . PRO A 1 476 ? 50.909 1.586 -39.654 1.00 88.50 476 PRO A CA 1
ATOM 3610 C C . PRO A 1 476 ? 51.798 2.811 -39.404 1.00 88.50 476 PRO A C 1
ATOM 3612 O O . PRO A 1 476 ? 51.313 3.923 -39.176 1.00 88.50 476 PRO A O 1
ATOM 3615 N N . ALA A 1 477 ? 53.116 2.622 -39.473 1.00 84.88 477 ALA A N 1
ATOM 3616 C CA . ALA A 1 477 ? 54.068 3.717 -39.312 1.00 84.88 477 ALA A CA 1
ATOM 3617 C C . ALA A 1 477 ? 53.840 4.805 -40.376 1.00 84.88 477 ALA A C 1
ATOM 3619 O O . ALA A 1 477 ? 53.718 4.508 -41.562 1.00 84.88 477 ALA A O 1
ATOM 3620 N N . GLY A 1 478 ? 53.802 6.067 -39.942 1.00 83.00 478 GLY A N 1
ATOM 3621 C CA . GLY A 1 478 ? 53.573 7.216 -40.822 1.00 83.00 478 GLY A CA 1
ATOM 3622 C C . GLY A 1 478 ? 52.107 7.480 -41.178 1.00 83.00 478 GLY A C 1
ATOM 3623 O O . GLY A 1 478 ? 51.849 8.450 -41.885 1.00 83.00 478 GLY A O 1
ATOM 3624 N N . ALA A 1 479 ? 51.158 6.678 -40.677 1.00 88.50 479 ALA A N 1
ATOM 3625 C CA . ALA A 1 479 ? 49.747 6.897 -40.961 1.00 88.50 479 ALA A CA 1
ATOM 3626 C C . ALA A 1 479 ? 49.227 8.196 -40.322 1.00 88.50 479 ALA A C 1
ATOM 3628 O O . ALA A 1 479 ? 49.435 8.440 -39.128 1.00 88.50 479 ALA A O 1
ATOM 3629 N N . THR A 1 480 ? 48.513 9.018 -41.093 1.00 88.62 480 THR A N 1
ATOM 3630 C CA . THR A 1 480 ? 48.040 10.342 -40.637 1.00 88.62 480 THR A CA 1
ATOM 3631 C C . THR A 1 480 ? 46.545 10.389 -40.342 1.00 88.62 480 THR A C 1
ATOM 3633 O O . THR A 1 480 ? 46.090 11.191 -39.519 1.00 88.62 480 THR A O 1
ATOM 3636 N N . ARG A 1 481 ? 45.773 9.496 -40.960 1.00 90.81 481 ARG A N 1
ATOM 3637 C CA . ARG A 1 481 ? 44.322 9.394 -40.820 1.00 90.81 481 ARG A CA 1
ATOM 3638 C C . ARG A 1 481 ? 43.894 7.934 -40.784 1.00 90.81 481 ARG A C 1
ATOM 3640 O O . ARG A 1 481 ? 44.364 7.128 -41.579 1.00 90.81 481 ARG A O 1
ATOM 3647 N N . ALA A 1 482 ? 42.948 7.628 -39.904 1.00 90.88 482 ALA A N 1
ATOM 3648 C CA . ALA A 1 482 ? 42.227 6.362 -39.895 1.00 90.88 482 ALA A CA 1
ATOM 3649 C C . ALA A 1 482 ? 40.745 6.595 -40.192 1.00 90.88 482 ALA A C 1
ATOM 3651 O O . ALA A 1 482 ? 40.141 7.531 -39.667 1.00 90.88 482 ALA A O 1
ATOM 3652 N N . GLU A 1 483 ? 40.157 5.720 -40.995 1.00 91.62 483 GLU A N 1
ATOM 3653 C CA . GLU A 1 483 ? 38.719 5.600 -41.216 1.00 91.62 483 GLU A CA 1
ATOM 3654 C C . GLU A 1 483 ? 38.291 4.193 -40.825 1.00 91.62 483 GLU A C 1
ATOM 3656 O O . GLU A 1 483 ? 38.986 3.231 -41.132 1.00 91.62 483 GLU A O 1
ATOM 3661 N N . TRP A 1 484 ? 37.163 4.044 -40.142 1.00 91.31 484 TRP A N 1
ATOM 3662 C CA . TRP A 1 484 ? 36.688 2.728 -39.715 1.00 91.31 484 TRP A CA 1
ATOM 3663 C C . TRP A 1 484 ? 35.209 2.540 -39.983 1.00 91.31 484 TRP A C 1
ATOM 3665 O O . TRP A 1 484 ? 34.431 3.497 -40.092 1.00 91.31 484 TRP A O 1
ATOM 3675 N N . ARG A 1 485 ? 34.834 1.265 -40.048 1.00 90.06 485 ARG A N 1
ATOM 3676 C CA . ARG A 1 485 ? 33.457 0.814 -40.172 1.00 90.06 485 ARG A CA 1
ATOM 3677 C C . ARG A 1 485 ? 33.167 -0.248 -39.124 1.00 90.06 485 ARG A C 1
ATOM 3679 O O . ARG A 1 485 ? 33.894 -1.231 -38.996 1.00 90.06 485 ARG A O 1
ATOM 3686 N N . LEU A 1 486 ? 32.108 -0.015 -38.363 1.00 88.31 486 LEU A N 1
ATOM 3687 C CA . LEU A 1 486 ? 31.546 -0.952 -37.403 1.00 88.31 486 LEU A CA 1
ATOM 3688 C C . LEU A 1 486 ? 30.165 -1.362 -37.901 1.00 88.31 486 LEU A C 1
ATOM 3690 O O . LEU A 1 486 ? 29.371 -0.509 -38.304 1.00 88.31 486 LEU A O 1
ATOM 3694 N N . LEU A 1 487 ? 29.866 -2.651 -37.832 1.00 87.62 487 LEU A N 1
ATOM 3695 C CA . LEU A 1 487 ? 28.537 -3.178 -38.099 1.00 87.62 487 LEU A CA 1
ATOM 3696 C C . LEU A 1 487 ? 27.848 -3.453 -36.771 1.00 87.62 487 LEU A C 1
ATOM 3698 O O . LEU A 1 487 ? 28.365 -4.188 -35.931 1.00 87.62 487 LEU A O 1
ATOM 3702 N N . VAL A 1 488 ? 26.672 -2.862 -36.592 1.00 87.38 488 VAL A N 1
ATOM 3703 C CA . VAL A 1 488 ? 25.751 -3.206 -35.515 1.00 87.38 488 VAL A CA 1
ATOM 3704 C C . VAL A 1 488 ? 24.711 -4.150 -36.089 1.00 87.38 488 VAL A C 1
ATOM 3706 O O . VAL A 1 488 ? 23.972 -3.785 -37.003 1.00 87.38 488 VAL A O 1
ATOM 3709 N N . VAL A 1 489 ? 24.666 -5.369 -35.568 1.00 85.12 489 VAL A N 1
ATOM 3710 C CA . VAL A 1 489 ? 23.831 -6.443 -36.108 1.00 85.12 489 VAL A CA 1
ATOM 3711 C C . VAL A 1 489 ? 22.781 -6.886 -35.105 1.00 85.12 489 VAL A C 1
ATOM 3713 O O . VAL A 1 489 ? 23.053 -7.000 -33.907 1.00 85.12 489 VAL A O 1
ATOM 3716 N N . TYR A 1 490 ? 21.571 -7.137 -35.604 1.00 84.25 490 TYR A N 1
ATOM 3717 C CA . TYR A 1 490 ? 20.516 -7.770 -34.820 1.00 84.25 490 TYR A CA 1
ATOM 3718 C C . TYR A 1 490 ? 20.720 -9.285 -34.813 1.00 84.25 490 TYR A C 1
ATOM 3720 O O . TYR A 1 490 ? 20.776 -9.910 -35.873 1.00 84.25 490 TYR A O 1
ATOM 3728 N N . LEU A 1 491 ? 20.781 -9.881 -33.621 1.00 79.12 491 LEU A N 1
ATOM 3729 C CA . LEU A 1 491 ? 20.894 -11.326 -33.450 1.00 79.12 491 LEU A CA 1
ATOM 3730 C C . LEU A 1 491 ? 19.698 -11.880 -32.685 1.00 79.12 491 LEU A C 1
ATOM 3732 O O . LEU A 1 491 ? 19.602 -11.668 -31.472 1.00 79.12 491 LEU A O 1
ATOM 3736 N N . PRO A 1 492 ? 18.802 -12.627 -33.353 1.00 74.75 492 PRO A N 1
ATOM 3737 C CA . PRO A 1 492 ? 17.764 -13.389 -32.677 1.00 74.75 492 PRO A CA 1
ATOM 3738 C C . PRO A 1 492 ? 18.373 -14.378 -31.678 1.00 74.75 492 PRO A C 1
ATOM 3740 O O . PRO A 1 492 ? 19.438 -14.958 -31.910 1.00 74.75 492 PRO A O 1
ATOM 3743 N N . HIS A 1 493 ? 17.683 -14.621 -30.568 1.00 66.88 493 HIS A N 1
ATOM 3744 C CA . HIS A 1 493 ? 18.145 -15.562 -29.556 1.00 66.88 493 HIS A CA 1
ATOM 3745 C C . HIS A 1 493 ? 18.288 -16.968 -30.179 1.00 66.88 493 HIS A C 1
ATOM 3747 O O . HIS A 1 493 ? 17.322 -17.498 -30.727 1.00 66.88 493 HIS A O 1
ATOM 3753 N N . ARG A 1 494 ? 19.490 -17.570 -30.075 1.00 57.47 494 ARG A N 1
ATOM 3754 C CA . ARG A 1 494 ? 19.942 -18.844 -30.699 1.00 57.47 494 ARG A CA 1
ATOM 3755 C C . ARG A 1 494 ? 20.467 -18.773 -32.141 1.00 57.47 494 ARG A C 1
ATOM 3757 O O . ARG A 1 494 ? 20.842 -19.816 -32.671 1.00 57.47 494 ARG A O 1
ATOM 3764 N N . ALA A 1 495 ? 20.529 -17.600 -32.770 1.00 64.62 495 ALA A N 1
ATOM 3765 C CA . ALA A 1 495 ? 21.221 -17.462 -34.050 1.00 64.62 495 ALA A CA 1
ATOM 3766 C C . ALA A 1 495 ? 22.747 -17.497 -33.845 1.00 64.62 495 ALA A C 1
ATOM 3768 O O . ALA A 1 495 ? 23.271 -16.844 -32.943 1.00 64.62 495 ALA A O 1
ATOM 3769 N N . THR A 1 496 ? 23.459 -18.249 -34.683 1.00 61.75 496 THR A N 1
ATOM 3770 C CA . THR A 1 496 ? 24.924 -18.191 -34.786 1.00 61.75 496 THR A CA 1
ATOM 3771 C C . THR A 1 496 ? 25.307 -17.318 -35.971 1.00 61.75 496 THR A C 1
ATOM 3773 O O . THR A 1 496 ? 24.752 -17.498 -37.053 1.00 61.75 496 THR A O 1
ATOM 3776 N N . LEU A 1 497 ? 26.261 -16.412 -35.776 1.00 65.56 497 LEU A N 1
ATOM 3777 C CA . LEU A 1 497 ? 26.888 -15.666 -36.866 1.00 65.56 497 LEU A CA 1
ATOM 3778 C C . LEU A 1 497 ? 27.967 -16.525 -37.516 1.00 65.56 497 LEU A C 1
ATOM 3780 O O . LEU A 1 497 ? 28.856 -17.018 -36.823 1.00 65.56 497 LEU A O 1
ATOM 3784 N N . ALA A 1 498 ? 27.907 -16.665 -38.835 1.00 65.69 498 ALA A N 1
ATOM 3785 C CA . ALA A 1 498 ? 29.046 -17.092 -39.636 1.00 65.69 498 ALA A CA 1
ATOM 3786 C C . ALA A 1 498 ? 29.542 -15.890 -40.447 1.00 65.69 498 ALA A C 1
ATOM 3788 O O . ALA A 1 498 ? 28.745 -15.086 -40.917 1.00 65.69 498 ALA A O 1
ATOM 3789 N N . ALA A 1 499 ? 30.855 -15.727 -40.564 1.00 64.38 499 ALA A N 1
ATOM 3790 C CA . ALA A 1 499 ? 31.460 -14.582 -41.229 1.00 64.38 499 ALA A CA 1
ATOM 3791 C C . ALA A 1 499 ? 32.247 -15.023 -42.457 1.00 64.38 499 ALA A C 1
ATOM 3793 O O . ALA A 1 499 ? 33.022 -15.978 -42.393 1.00 64.38 499 ALA A O 1
ATOM 3794 N N . THR A 1 500 ? 32.074 -14.286 -43.547 1.00 68.56 500 THR A N 1
ATOM 3795 C CA . THR A 1 500 ? 32.855 -14.436 -44.772 1.00 68.56 500 THR A CA 1
ATOM 3796 C C . THR A 1 500 ? 33.784 -13.240 -44.905 1.00 68.56 500 THR A C 1
ATOM 3798 O O . THR A 1 500 ? 33.351 -12.095 -44.772 1.00 68.56 500 THR A O 1
ATOM 3801 N N . PHE A 1 501 ? 35.061 -13.509 -45.166 1.00 63.44 501 PHE A N 1
ATOM 3802 C CA . PHE A 1 501 ? 36.083 -12.487 -45.360 1.00 63.44 501 PHE A CA 1
ATOM 3803 C C . PHE A 1 501 ? 36.484 -12.397 -46.829 1.00 63.44 501 PHE A C 1
ATOM 3805 O O . PHE A 1 501 ? 36.541 -13.404 -47.538 1.00 63.44 501 PHE A O 1
ATOM 3812 N N . GLY A 1 502 ? 36.740 -11.178 -47.285 1.00 64.50 502 GLY A N 1
ATOM 3813 C CA . GLY A 1 502 ? 37.280 -10.893 -48.601 1.00 64.50 502 GLY A CA 1
ATOM 3814 C C . GLY A 1 502 ? 38.781 -11.174 -48.692 1.00 64.50 502 GLY A C 1
ATOM 3815 O O . GLY A 1 502 ? 39.436 -11.490 -47.694 1.00 64.50 502 GLY A O 1
ATOM 3816 N N . PRO A 1 503 ? 39.349 -11.084 -49.904 1.00 56.59 503 PRO A N 1
ATOM 3817 C CA . PRO A 1 503 ? 40.752 -11.398 -50.155 1.00 56.59 503 PRO A CA 1
ATOM 3818 C C . PRO A 1 503 ? 41.734 -10.443 -49.457 1.00 56.59 503 PRO A C 1
ATOM 3820 O O . PRO A 1 503 ? 42.905 -10.797 -49.336 1.00 56.59 503 PRO A O 1
ATOM 3823 N N . GLN A 1 504 ? 41.289 -9.267 -48.996 1.00 57.62 504 GLN A N 1
ATOM 3824 C CA . GLN A 1 504 ? 42.114 -8.296 -48.268 1.00 57.62 504 GLN A CA 1
ATOM 3825 C C . GLN A 1 504 ? 41.878 -8.351 -46.745 1.00 57.62 504 GLN A C 1
ATOM 3827 O O . GLN A 1 504 ? 42.453 -7.564 -45.998 1.00 57.62 504 GLN A O 1
ATOM 3832 N N . GLY A 1 505 ? 41.096 -9.325 -46.262 1.00 59.22 505 GLY A N 1
ATOM 3833 C CA . GLY A 1 505 ? 40.808 -9.516 -44.839 1.00 59.22 505 GLY A CA 1
ATOM 3834 C C . GLY A 1 505 ? 39.675 -8.640 -44.306 1.00 59.22 505 GLY A C 1
ATOM 3835 O O . GLY A 1 505 ? 39.449 -8.625 -43.101 1.00 59.22 505 GLY A O 1
ATOM 3836 N N . GLU A 1 506 ? 38.953 -7.935 -45.173 1.00 63.00 506 GLU A N 1
ATOM 3837 C CA . GLU A 1 506 ? 37.716 -7.226 -44.867 1.00 63.00 506 GLU A CA 1
ATOM 3838 C C . GLU A 1 506 ? 36.550 -8.199 -44.655 1.00 63.00 506 GLU A C 1
ATOM 3840 O O . GLU A 1 506 ? 36.474 -9.249 -45.296 1.00 63.00 506 GLU A O 1
ATOM 3845 N N . LEU A 1 507 ? 35.615 -7.866 -43.767 1.00 65.88 507 LEU A N 1
ATOM 3846 C CA . LEU A 1 507 ? 34.395 -8.655 -43.610 1.00 65.88 507 LEU A CA 1
ATOM 3847 C C . LEU A 1 507 ? 33.449 -8.382 -44.793 1.00 65.88 507 LEU A C 1
ATOM 3849 O O . LEU A 1 507 ? 32.954 -7.269 -44.939 1.00 65.88 507 LEU A O 1
ATOM 3853 N N . THR A 1 508 ? 33.186 -9.386 -45.635 1.00 59.06 508 THR A N 1
ATOM 3854 C CA . THR A 1 508 ? 32.366 -9.237 -46.854 1.00 59.06 508 THR A CA 1
ATOM 3855 C C . THR A 1 508 ? 30.923 -9.689 -46.676 1.00 59.06 508 THR A C 1
ATOM 3857 O O . THR A 1 508 ? 30.038 -9.168 -47.354 1.00 59.06 508 THR A O 1
ATOM 3860 N N . ALA A 1 509 ? 30.662 -10.628 -45.765 1.00 62.69 509 ALA A N 1
ATOM 3861 C CA . ALA A 1 509 ? 29.306 -11.029 -45.409 1.00 62.69 509 ALA A CA 1
ATOM 3862 C C . ALA A 1 509 ? 29.228 -11.587 -43.985 1.00 62.69 509 ALA A C 1
ATOM 3864 O O . ALA A 1 509 ? 30.176 -12.185 -43.476 1.00 62.69 509 ALA A O 1
ATOM 3865 N N . LEU A 1 510 ? 28.056 -11.434 -43.371 1.00 63.44 510 LEU A N 1
ATOM 3866 C CA . LEU A 1 510 ? 27.649 -12.181 -42.185 1.00 63.44 510 LEU A CA 1
ATOM 3867 C C . LEU A 1 510 ? 26.484 -13.081 -42.596 1.00 63.44 510 LEU A C 1
ATOM 3869 O O . LEU A 1 510 ? 25.394 -12.596 -42.899 1.00 63.44 510 LEU A O 1
ATOM 3873 N N . ASP A 1 511 ? 26.726 -14.385 -42.638 1.00 58.09 511 ASP A N 1
ATOM 3874 C CA . ASP A 1 511 ? 25.722 -15.388 -42.961 1.00 58.09 511 ASP A CA 1
ATOM 3875 C C . ASP A 1 511 ? 24.761 -15.566 -41.777 1.00 58.09 511 ASP A C 1
ATOM 3877 O O . ASP A 1 511 ? 25.156 -15.894 -40.653 1.00 58.09 511 ASP A O 1
ATOM 3881 N N . GLY A 1 512 ? 23.476 -15.329 -42.049 1.00 57.34 512 GLY A N 1
ATOM 3882 C CA . GLY A 1 512 ? 22.362 -15.405 -41.104 1.00 57.34 512 GLY A CA 1
ATOM 3883 C C . GLY A 1 512 ? 21.263 -14.386 -41.446 1.00 57.34 512 GLY A C 1
ATOM 3884 O O . GLY A 1 512 ? 21.517 -13.451 -42.206 1.00 57.34 512 GLY A O 1
ATOM 3885 N N . PRO A 1 513 ? 20.034 -14.522 -40.908 1.00 52.03 513 PRO A N 1
ATOM 3886 C CA . PRO A 1 513 ? 18.981 -13.513 -41.044 1.00 52.03 513 PRO A CA 1
ATOM 3887 C C . PRO A 1 513 ? 19.339 -12.287 -40.190 1.00 52.03 513 PRO A C 1
ATOM 3889 O O . PRO A 1 513 ? 18.814 -12.103 -39.093 1.00 52.03 513 PRO A O 1
ATOM 3892 N N . THR A 1 514 ? 20.302 -11.496 -40.659 1.00 60.62 514 THR A N 1
ATOM 3893 C CA . THR A 1 514 ? 20.853 -10.354 -39.930 1.00 60.62 514 THR A CA 1
ATOM 3894 C C . THR A 1 514 ? 20.520 -9.075 -40.679 1.00 60.62 514 THR A C 1
ATOM 3896 O O . THR A 1 514 ? 20.983 -8.845 -41.793 1.00 60.62 514 THR A O 1
ATOM 3899 N N . GLU A 1 515 ? 19.687 -8.233 -40.072 1.00 71.56 515 GLU A N 1
ATOM 3900 C CA . GLU A 1 515 ? 19.649 -6.825 -40.455 1.00 71.56 515 GLU A CA 1
ATOM 3901 C C . GLU A 1 515 ? 20.806 -6.098 -39.769 1.00 71.56 515 GLU A C 1
ATOM 3903 O O . GLU A 1 515 ? 21.189 -6.427 -38.638 1.00 71.56 515 GLU A O 1
ATOM 3908 N N . GLN A 1 516 ? 21.397 -5.147 -40.491 1.00 78.50 516 GLN A N 1
ATOM 3909 C CA . GLN A 1 516 ? 22.667 -4.524 -40.133 1.00 78.50 516 GLN A CA 1
ATOM 3910 C C . GLN A 1 516 ? 22.551 -3.006 -40.253 1.00 78.50 516 GLN A C 1
ATOM 3912 O O . GLN A 1 516 ? 21.974 -2.485 -41.209 1.00 78.50 516 GLN A O 1
ATOM 3917 N N . ALA A 1 517 ? 23.136 -2.292 -39.298 1.00 81.06 517 ALA A N 1
ATOM 3918 C CA . ALA A 1 517 ? 23.377 -0.861 -39.388 1.00 81.06 517 ALA A CA 1
ATOM 3919 C C . ALA A 1 517 ? 24.880 -0.599 -39.354 1.00 81.06 517 ALA A C 1
ATOM 3921 O O . ALA A 1 517 ? 25.614 -1.226 -38.596 1.00 81.06 517 ALA A O 1
ATOM 3922 N N . MET A 1 518 ? 25.342 0.341 -40.171 1.00 83.25 518 MET A N 1
ATOM 3923 C CA . MET A 1 518 ? 26.759 0.671 -40.272 1.00 83.25 518 MET A CA 1
ATOM 3924 C C . MET A 1 518 ? 27.051 1.977 -39.538 1.00 83.25 518 MET A C 1
ATOM 3926 O O . MET A 1 518 ? 26.466 3.017 -39.842 1.00 83.25 518 MET A O 1
ATOM 3930 N N . VAL A 1 519 ? 28.007 1.927 -38.616 1.00 82.88 519 VAL A N 1
ATOM 3931 C CA . VAL A 1 519 ? 28.562 3.087 -37.920 1.00 82.88 519 VAL A CA 1
ATOM 3932 C C . VAL A 1 519 ? 29.933 3.384 -38.518 1.00 82.88 519 VAL A C 1
ATOM 3934 O O . VAL A 1 519 ? 30.809 2.522 -38.564 1.00 82.88 519 VAL A O 1
ATOM 3937 N N . ARG A 1 520 ? 30.120 4.612 -39.004 1.00 88.38 520 ARG A N 1
ATOM 3938 C CA . ARG A 1 520 ? 31.368 5.069 -39.629 1.00 88.38 520 ARG A CA 1
ATOM 3939 C C . ARG A 1 520 ? 32.010 6.153 -38.786 1.00 88.38 520 ARG A C 1
ATOM 3941 O O . ARG A 1 520 ? 31.309 6.985 -38.215 1.00 88.38 520 ARG A O 1
ATOM 3948 N N . GLY A 1 521 ? 33.334 6.186 -38.776 1.00 86.62 521 GLY A N 1
ATOM 3949 C CA . GLY A 1 521 ? 34.073 7.279 -38.165 1.00 86.62 521 GLY A CA 1
ATOM 3950 C C . GLY A 1 521 ? 35.424 7.508 -38.824 1.00 86.62 521 GLY A C 1
ATOM 3951 O O . GLY A 1 521 ? 35.900 6.698 -39.619 1.00 86.62 521 GLY A O 1
ATOM 3952 N N . SER A 1 522 ? 36.015 8.654 -38.503 1.00 87.62 522 SER A N 1
ATOM 3953 C CA . SER A 1 522 ? 37.348 9.043 -38.950 1.00 87.62 522 SER A CA 1
ATOM 3954 C C . SER A 1 522 ? 38.094 9.739 -37.820 1.00 87.62 522 SER A C 1
ATOM 3956 O O . SER A 1 522 ? 37.507 10.572 -37.126 1.00 87.62 522 SER A O 1
ATOM 3958 N N . LEU A 1 523 ? 39.382 9.448 -37.667 1.00 89.44 523 LEU A N 1
ATOM 3959 C CA . LEU A 1 523 ? 40.250 10.022 -36.642 1.00 89.44 523 LEU A CA 1
ATOM 3960 C C . LEU A 1 523 ? 41.532 10.515 -37.302 1.00 89.44 523 LEU A C 1
ATOM 3962 O O . LEU A 1 523 ? 42.214 9.765 -38.004 1.00 89.44 523 LEU A O 1
ATOM 3966 N N . ALA A 1 524 ? 41.869 11.778 -37.056 1.00 87.31 524 ALA A N 1
ATOM 3967 C CA . ALA A 1 524 ? 43.196 12.288 -37.357 1.00 87.31 524 ALA A CA 1
ATOM 3968 C C . ALA A 1 524 ? 44.175 11.701 -36.336 1.00 87.31 524 ALA A C 1
ATOM 3970 O O . ALA A 1 524 ? 43.982 11.846 -35.130 1.00 87.31 524 ALA A O 1
ATOM 3971 N N . LEU A 1 525 ? 45.221 11.035 -36.815 1.00 84.69 525 LEU A N 1
ATOM 3972 C CA . LEU A 1 525 ? 46.185 10.348 -35.958 1.00 84.69 525 LEU A CA 1
ATOM 3973 C C . LEU A 1 525 ? 47.250 11.303 -35.406 1.00 84.69 525 LEU A C 1
ATOM 3975 O O . LEU A 1 525 ? 47.998 10.915 -34.515 1.00 84.69 525 LEU A O 1
ATOM 3979 N N . GLY A 1 526 ? 47.287 12.550 -35.885 1.00 71.75 526 GLY A N 1
ATOM 3980 C CA . GLY A 1 526 ? 48.305 13.534 -35.532 1.00 71.75 526 GLY A CA 1
ATOM 3981 C C . GLY A 1 526 ? 49.668 13.170 -36.125 1.00 71.75 526 GLY A C 1
ATOM 3982 O O . GLY A 1 526 ? 50.108 12.021 -36.066 1.00 71.75 526 GLY A O 1
ATOM 3983 N N . SER A 1 527 ? 50.343 14.157 -36.709 1.00 52.84 527 SER A N 1
ATOM 3984 C CA . SER A 1 527 ? 51.757 14.033 -37.059 1.00 52.84 527 SER A CA 1
ATOM 3985 C C . SER A 1 527 ? 52.573 14.052 -35.767 1.00 52.84 527 SER A C 1
ATOM 3987 O O . SER A 1 527 ? 52.511 15.043 -35.035 1.00 52.84 527 SER A O 1
ATOM 3989 N N . VAL A 1 528 ? 53.309 12.978 -35.492 1.00 48.38 528 VAL A N 1
ATOM 3990 C CA . VAL A 1 528 ? 54.475 13.039 -34.600 1.00 48.38 528 VAL A CA 1
ATOM 3991 C C . VAL A 1 528 ? 55.702 13.174 -35.476 1.00 48.38 528 VAL A C 1
ATOM 3993 O O . VAL A 1 528 ? 55.810 12.356 -36.418 1.00 48.38 528 VAL A O 1
#

Sequence (528 aa):
MDRADNHRSWSIPRSEWDGLLARRARWDRLGGNRWWRLPVVFLTLGAGAFVGAFVGIRMGGWWWGIAASAYMATMLVVALQGLRRHAELSRALEAAWDDGGCVCPLCRRALPTRTEQGEAPRCPHGLSRDDQPDLVEYWEAQARRDDVTAMRGFAALAARAPKRSFGVRFARVHAQGLSTAQDHGRRLGARYLAALQLMAFFSVPGFVVLAFGIADLPPRSVPLLVAYLGIMLLVTGPFAVMGVVMRRRAEARCSACRQLLANPHPARCPECGVDLSAPAAVATVERRFEFRYAAISILSLALPVLGLFGFLTFAVLGGFAYLPNAVLVPLAEGDGLSAMSARDALTGRSLSPRHAVGLAERLIERAEGDLAAAREPSLPLGLGHIPAAIAAGTLPPEFLARALAASATADVVIDTDPRGERSLRFTPRFSSDLFSPWGQAAIVLESVCFDGGDPIGANAEPRFRDDAAPFTVAIPAGATRAEWRLLVVYLPHRATLAATFGPQGELTALDGPTEQAMVRGSLALGSV